Protein AF-0000000075908017 (afdb_homodimer)

Foldseek 3Di:
DWWAFKAADAAALVSTAIDGDDDQDDAAAQKWKFQFFKFFDDLVQRCQSNVNDPAHEPPTAGTGFWTKGFTCQHHHPQDQDHGGFIKIFGALDRHQRFHRLIRMGMHRSLGIHGDDPLDDRHQSRLCPPQLLQLCCQQCVPLVDALAFEEEEELLQESNNLSNLLCCCPVRNHAYEYEFADPLSQVSSVVLPHPYYDHPVDPCRLVVLCVVVVNQAGQEYEAAECQPCVQVNLQRHHQQHEYEDPHYDDHHDHDCVSCPVSVYYYHYDDSSVDDSVSSNVSVVVQNVCVVVPSDTFFDDDEAESRCSSVVNVCNPPPPTHNTIYMYGPVD/DWWAFKAADAAALVSTAIDGDDDQDDAAAQKWKFQFFKFFDDLVQRCQSNVNDPAHEPPTAGTGFWTKGFTCQHHHPQDQDHGGFIKIFGALDRHQRFHRLIRMGMHRSLGIHGDDPVDDRHQSRLCPPQLLQLCCQQCVPLVDALAFEEEEELLQESNNLSNLLCCCPVRNHAYEYEFQDPLSQVSSVVLPHPYYDHPVDPCRLVVLCVVVVNQAGQEYEAAECQPCVQSNLQRHHQQHEYEDDHYDDHHDHDCVSCPVSVYYYHYDDSSVDDSVSSNVSVVVQNVCVVVPSDTFFDDDEAESRCSSVVNVCNVPPPTHNTIYMYGPVD

Radius of gyration: 29.5 Å; Cα contacts (8 Å, |Δi|>4): 1754; chains: 2; bounding box: 48×91×62 Å

Nearest PDB structures (foldseek):
  1yb5-assembly1_A  TM=9.687E-01  e=5.544E-47  Homo sapiens
  3gaz-assembly1_B  TM=8.711E-01  e=2.229E-29  Novosphingobium aromaticivorans DSM 12444
  8j6e-assembly1_A  TM=8.611E-01  e=3.721E-28  Leishmania donovani
  8g7w-assembly2_B  TM=8.565E-01  e=2.889E-23  Micromonospora chalcea subsp. izumensis
  4w9n-assembly3_B  TM=8.322E-01  e=1.665E-22  Homo sapiens

pLDDT: mean 97.09, std 3.03, range [75.19, 98.94]

Sequence (660 aa):
MMRAIRVSKLGGPHVLQLSENVPIPEVEPRKVLIRVKAAGVNPVDTYIREGNFAYSFPLPYTPGKDGAGVVEEVGEGVSNVKRGERVFFSNRDTKNTHGTYAQYCLMNDTDVWRLPERLSFEKGAALGVPYFTAYRSIVLKAKAQASHRLLVHGASGSVGTAAIQIAKHLVGCHVAGTAGTSYGMELVKSLGADFTACHKQKDYLPKIMEWTEGQGLDVIIEMLANVNLDNDLTLLGKNGVVIVVGNRGPTKIDARHMMGKETSIIGESLFASTQEEWQATAEAVVKGIEDGWLDPVMDRTYALGDAKASHHDIINSKGAKGRLIINPDLMMRAIRVSKLGGPHVLQLSENVPIPEVEPRKVLIRVKAAGVNPVDTYIREGNFAYSFPLPYTPGKDGAGVVEEVGEGVSNVKRGERVFFSNRDTKNTHGTYAQYCLMNDTDVWRLPERLSFEKGAALGVPYFTAYRSIVLKAKAQASHRLLVHGASGSVGTAAIQIAKHLVGCHVAGTAGTSYGMELVKSLGADFTACHKQKDYLPKIMEWTEGQGLDVIIEMLANVNLDNDLTLLGKNGVVIVVGNRGPTKIDARHMMGKETSIIGESLFASTQEEWQATAEAVVKGIEDGWLDPVMDRTYALGDAKASHHDIINSKGAKGRLIINPDL

Organism: Rhipicephalus microplus (NCBI:txid6941)

Structure (mmCIF, N/CA/C/O backbone):
data_AF-0000000075908017-model_v1
#
loop_
_entity.id
_entity.type
_entity.pdbx_description
1 polymer 'Enoyl reductase (ER) domain-containing protein'
#
loop_
_atom_site.group_PDB
_atom_site.id
_atom_site.type_symbol
_atom_site.label_atom_id
_atom_site.label_alt_id
_atom_site.label_comp_id
_atom_site.label_asym_id
_atom_site.label_entity_id
_atom_site.label_seq_id
_atom_site.pdbx_PDB_ins_code
_atom_site.Cartn_x
_atom_site.Cartn_y
_atom_site.Cartn_z
_atom_site.occupancy
_atom_site.B_iso_or_equiv
_atom_site.auth_seq_id
_atom_site.auth_comp_id
_atom_site.auth_asym_id
_atom_site.auth_atom_id
_atom_site.pdbx_PDB_model_num
ATOM 1 N N . MET A 1 1 ? -12.305 -44.438 -19.219 1 95.5 1 MET A N 1
ATOM 2 C CA . MET A 1 1 ? -11.945 -44.25 -17.812 1 95.5 1 MET A CA 1
ATOM 3 C C . MET A 1 1 ? -10.469 -43.875 -17.672 1 95.5 1 MET A C 1
ATOM 5 O O . MET A 1 1 ? -9.688 -44.062 -18.609 1 95.5 1 MET A O 1
ATOM 9 N N . MET A 1 2 ? -10.281 -43.281 -16.516 1 97.81 2 MET A N 1
ATOM 10 C CA . MET A 1 2 ? -8.906 -42.844 -16.312 1 97.81 2 MET A CA 1
ATOM 11 C C . MET A 1 2 ? -8.508 -42.938 -14.852 1 97.81 2 MET A C 1
ATOM 13 O O . MET A 1 2 ? -9.359 -43.188 -13.992 1 97.81 2 MET A O 1
ATOM 17 N N . ARG A 1 3 ? -7.156 -42.844 -14.664 1 98.31 3 ARG A N 1
ATOM 18 C CA . ARG A 1 3 ? -6.629 -42.625 -13.32 1 98.31 3 ARG A CA 1
ATOM 19 C C . ARG A 1 3 ? -6.664 -41.156 -12.938 1 98.31 3 ARG A C 1
ATOM 21 O O . ARG A 1 3 ? -6.379 -40.281 -13.766 1 98.31 3 ARG A O 1
ATOM 28 N N . ALA A 1 4 ? -7.105 -40.906 -11.727 1 98.75 4 ALA A N 1
ATOM 29 C CA . ALA A 1 4 ? -7.133 -39.531 -11.227 1 98.75 4 ALA A CA 1
ATOM 30 C C . ALA A 1 4 ? -7.105 -39.5 -9.703 1 98.75 4 ALA A C 1
ATOM 32 O O . ALA A 1 4 ? -7.473 -40.5 -9.055 1 98.75 4 ALA A O 1
ATOM 33 N N . ILE A 1 5 ? -6.574 -38.469 -9.18 1 98.81 5 ILE A N 1
ATOM 34 C CA . ILE A 1 5 ? -6.734 -38.219 -7.754 1 98.81 5 ILE A CA 1
ATOM 35 C C . ILE A 1 5 ? -8.117 -37.625 -7.492 1 98.81 5 ILE A C 1
ATOM 37 O O . ILE A 1 5 ? -8.547 -36.719 -8.203 1 98.81 5 ILE A O 1
ATOM 41 N N . ARG A 1 6 ? -8.789 -38.156 -6.531 1 98.56 6 ARG A N 1
ATOM 42 C CA . ARG A 1 6 ? -10.117 -37.656 -6.156 1 98.56 6 ARG A CA 1
ATOM 43 C C . ARG A 1 6 ? -10.133 -37.188 -4.707 1 98.56 6 ARG A C 1
ATOM 45 O O . ARG A 1 6 ? -9.539 -37.812 -3.834 1 98.56 6 ARG A O 1
ATOM 52 N N . VAL A 1 7 ? -10.703 -36.031 -4.488 1 98.38 7 VAL A N 1
ATOM 53 C CA . VAL A 1 7 ? -10.969 -35.5 -3.158 1 98.38 7 VAL A CA 1
ATOM 54 C C . VAL A 1 7 ? -12.469 -35.531 -2.883 1 98.38 7 VAL A C 1
ATOM 56 O O . VAL A 1 7 ? -13.242 -34.844 -3.543 1 98.38 7 VAL A O 1
ATOM 59 N N . SER A 1 8 ? -12.93 -36.25 -1.898 1 97.88 8 SER A N 1
ATOM 60 C CA . SER A 1 8 ? -14.352 -36.406 -1.603 1 97.88 8 SER A CA 1
ATOM 61 C C . SER A 1 8 ? -14.719 -35.719 -0.293 1 97.88 8 SER A C 1
ATOM 63 O O . SER A 1 8 ? -15.898 -35.594 0.038 1 97.88 8 SER A O 1
ATOM 65 N N . LYS A 1 9 ? -13.805 -35.344 0.397 1 97.5 9 LYS A N 1
ATOM 66 C CA . LYS A 1 9 ? -13.945 -34.562 1.614 1 97.5 9 LYS A CA 1
ATOM 67 C C . LYS A 1 9 ? -12.719 -33.656 1.835 1 97.5 9 LYS A C 1
ATOM 69 O O . LYS A 1 9 ? -11.602 -34.031 1.472 1 97.5 9 LYS A O 1
ATOM 74 N N . LEU A 1 10 ? -12.984 -32.562 2.381 1 97.38 10 LEU A N 1
ATOM 75 C CA . LEU A 1 10 ? -11.875 -31.641 2.65 1 97.38 10 LEU A CA 1
ATOM 76 C C . LEU A 1 10 ? -11.023 -32.156 3.814 1 97.38 10 LEU A C 1
ATOM 78 O O . LEU A 1 10 ? -11.531 -32.844 4.699 1 97.38 10 LEU A O 1
ATOM 82 N N . GLY A 1 11 ? -9.734 -31.781 3.83 1 96.94 11 GLY A N 1
ATOM 83 C CA . GLY A 1 11 ? -8.844 -32.219 4.898 1 96.94 11 GLY A CA 1
ATOM 84 C C . GLY A 1 11 ? -7.383 -32.219 4.488 1 96.94 11 GLY A C 1
ATOM 85 O O . GLY A 1 11 ? -7.008 -31.578 3.506 1 96.94 11 GLY A O 1
ATOM 86 N N . GLY A 1 12 ? -6.559 -32.844 5.324 1 96.69 12 GLY A N 1
ATOM 87 C CA . GLY A 1 12 ? -5.133 -32.938 5.059 1 96.69 12 GLY A CA 1
ATOM 88 C C . GLY A 1 12 ? -4.805 -33.812 3.85 1 96.69 12 GLY A C 1
ATOM 89 O O . GLY A 1 12 ? -5.703 -34.188 3.104 1 96.69 12 GLY A O 1
ATOM 90 N N . PRO A 1 13 ? -3.527 -34.094 3.613 1 97.12 13 PRO A N 1
ATOM 91 C CA . PRO A 1 13 ? -3.098 -34.812 2.416 1 97.12 13 PRO A CA 1
ATOM 92 C C . PRO A 1 13 ? -3.768 -36.188 2.285 1 97.12 13 PRO A C 1
ATOM 94 O O . PRO A 1 13 ? -3.938 -36.688 1.172 1 97.12 13 PRO A O 1
ATOM 97 N N . HIS A 1 14 ? -4.207 -36.75 3.344 1 96.56 14 HIS A N 1
ATOM 98 C CA . HIS A 1 14 ? -4.77 -38.094 3.359 1 96.56 14 HIS A CA 1
ATOM 99 C C . HIS A 1 14 ? -6.062 -38.156 2.553 1 96.56 14 HIS A C 1
ATOM 101 O O . HIS A 1 14 ? -6.516 -39.25 2.189 1 96.56 14 HIS A O 1
ATOM 107 N N . VAL A 1 15 ? -6.672 -37.062 2.242 1 98 15 VAL A N 1
ATOM 108 C CA . VAL A 1 15 ? -7.953 -37.062 1.541 1 98 15 VAL A CA 1
ATOM 109 C C . VAL A 1 15 ? -7.723 -37.25 0.042 1 98 15 VAL A C 1
ATOM 111 O O . VAL A 1 15 ? -8.664 -37.469 -0.714 1 98 15 VAL A O 1
ATOM 114 N N . LEU A 1 16 ? -6.488 -37.062 -0.411 1 98.62 16 LEU A N 1
ATOM 115 C CA . LEU A 1 16 ? -6.137 -37.312 -1.803 1 98.62 16 LEU A CA 1
ATOM 116 C C . LEU A 1 16 ? -6.141 -38.812 -2.092 1 98.62 16 LEU A C 1
ATOM 118 O O . LEU A 1 16 ? -5.25 -39.562 -1.643 1 98.62 16 LEU A O 1
ATOM 122 N N . GLN A 1 17 ? -7.098 -39.25 -2.912 1 98.31 17 GLN A N 1
ATOM 123 C CA . GLN A 1 17 ? -7.238 -40.656 -3.174 1 98.31 17 GLN A CA 1
ATOM 124 C C . GLN A 1 17 ? -7.074 -40.969 -4.66 1 98.31 17 GLN A C 1
ATOM 126 O O . GLN A 1 17 ? -7.742 -40.375 -5.5 1 98.31 17 GLN A O 1
ATOM 131 N N . LEU A 1 18 ? -6.223 -41.906 -4.965 1 98.44 18 LEU A N 1
ATOM 132 C CA . LEU A 1 18 ? -6.098 -42.375 -6.344 1 98.44 18 LEU A CA 1
ATOM 133 C C . LEU A 1 18 ? -7.285 -43.25 -6.73 1 98.44 18 LEU A C 1
ATOM 135 O O . LEU A 1 18 ? -7.602 -44.219 -6.031 1 98.44 18 LEU A O 1
ATOM 139 N N . SER A 1 19 ? -7.93 -42.844 -7.738 1 98.12 19 SER A N 1
ATOM 140 C CA . SER A 1 19 ? -8.984 -43.656 -8.344 1 98.12 19 SER A CA 1
ATOM 141 C C . SER A 1 19 ? -8.57 -44.156 -9.719 1 98.12 19 SER A C 1
ATOM 143 O O . SER A 1 19 ? -8.016 -43.406 -10.523 1 98.12 19 SER A O 1
ATOM 145 N N . GLU A 1 20 ? -8.914 -45.375 -10.016 1 96.75 20 GLU A N 1
ATOM 146 C CA . GLU A 1 20 ? -8.5 -46 -11.273 1 96.75 20 GLU A CA 1
ATOM 147 C C . GLU A 1 20 ? -9.609 -45.906 -12.32 1 96.75 20 GLU A C 1
ATOM 149 O O . GLU A 1 20 ? -9.367 -46.125 -13.508 1 96.75 20 GLU A O 1
ATOM 154 N N . ASN A 1 21 ? -10.703 -45.594 -11.891 1 96.81 21 ASN A N 1
ATOM 155 C CA . ASN A 1 21 ? -11.852 -45.688 -12.781 1 96.81 21 ASN A CA 1
ATOM 156 C C . ASN A 1 21 ? -12.672 -44.406 -12.781 1 96.81 21 ASN A C 1
ATOM 158 O O . ASN A 1 21 ? -13.891 -44.438 -12.609 1 96.81 21 ASN A O 1
ATOM 162 N N . VAL A 1 22 ? -12.016 -43.312 -12.984 1 97.88 22 VAL A N 1
ATOM 163 C CA . VAL A 1 22 ? -12.711 -42.062 -13.102 1 97.88 22 VAL A CA 1
ATOM 164 C C . VAL A 1 22 ? -13.125 -41.812 -14.555 1 97.88 22 VAL A C 1
ATOM 166 O O . VAL A 1 22 ? -12.32 -42 -15.469 1 97.88 22 VAL A O 1
ATOM 169 N N . PRO A 1 23 ? -14.359 -41.469 -14.797 1 97.88 23 PRO A N 1
ATOM 170 C CA . PRO A 1 23 ? -14.758 -41.156 -16.172 1 97.88 23 PRO A CA 1
ATOM 171 C C . PRO A 1 23 ? -13.953 -40 -16.781 1 97.88 23 PRO A C 1
ATOM 173 O O . PRO A 1 23 ? -13.688 -39 -16.109 1 97.88 23 PRO A O 1
ATOM 176 N N . ILE A 1 24 ? -13.516 -40.219 -18.031 1 98.38 24 ILE A N 1
ATOM 177 C CA . ILE A 1 24 ? -12.922 -39.094 -18.766 1 98.38 24 ILE A CA 1
ATOM 178 C C . ILE A 1 24 ? -13.992 -38.062 -19.078 1 98.38 24 ILE A C 1
ATOM 180 O O . ILE A 1 24 ? -15.07 -38.375 -19.562 1 98.38 24 ILE A O 1
ATOM 184 N N . PRO A 1 25 ? -13.711 -36.781 -18.781 1 97.5 25 PRO A N 1
ATOM 185 C CA . PRO A 1 25 ? -14.719 -35.781 -19.062 1 97.5 25 PRO A CA 1
ATOM 186 C C . PRO A 1 25 ? -15.047 -35.656 -20.547 1 97.5 25 PRO A C 1
ATOM 188 O O . PRO A 1 25 ? -14.148 -35.781 -21.391 1 97.5 25 PRO A O 1
ATOM 191 N N . GLU A 1 26 ? -16.266 -35.469 -20.781 1 97.12 26 GLU A N 1
ATOM 192 C CA . GLU A 1 26 ? -16.672 -35.156 -22.156 1 97.12 26 GLU A CA 1
ATOM 193 C C . GLU A 1 26 ? -16.312 -33.719 -22.531 1 97.12 26 GLU A C 1
ATOM 195 O O . GLU A 1 26 ? -16.453 -32.812 -21.703 1 97.12 26 GLU A O 1
ATOM 200 N N . VAL A 1 27 ? -15.945 -33.625 -23.781 1 97.19 27 VAL A N 1
ATOM 201 C CA . VAL A 1 27 ? -15.57 -32.281 -24.234 1 97.19 27 VAL A CA 1
ATOM 202 C C . VAL A 1 27 ? -16.828 -31.406 -24.344 1 97.19 27 VAL A C 1
ATOM 204 O O . VAL A 1 27 ? -17.859 -31.859 -24.828 1 97.19 27 VAL A O 1
ATOM 207 N N . GLU A 1 28 ? -16.781 -30.25 -23.766 1 97.44 28 GLU A N 1
ATOM 208 C CA . GLU A 1 28 ? -17.859 -29.25 -23.781 1 97.44 28 GLU A CA 1
ATOM 209 C C . GLU A 1 28 ? -17.5 -28.078 -24.688 1 97.44 28 GLU A C 1
ATOM 211 O O . GLU A 1 28 ? -16.328 -27.891 -25.031 1 97.44 28 GLU A O 1
ATOM 216 N N . PRO A 1 29 ? -18.562 -27.281 -25.109 1 98.31 29 PRO A N 1
ATOM 217 C CA . PRO A 1 29 ? -18.234 -26.062 -25.844 1 98.31 29 PRO A CA 1
ATOM 218 C C . PRO A 1 29 ? -17.266 -25.156 -25.078 1 98.31 29 PRO A C 1
ATOM 220 O O . PRO A 1 29 ? -17.391 -25.016 -23.859 1 98.31 29 PRO A O 1
ATOM 223 N N . ARG A 1 30 ? -16.344 -24.625 -25.859 1 98.38 30 ARG A N 1
ATOM 224 C CA . ARG A 1 30 ? -15.375 -23.656 -25.344 1 98.38 30 ARG A CA 1
ATOM 225 C C . ARG A 1 30 ? -14.43 -24.297 -24.344 1 98.38 30 ARG A C 1
ATOM 227 O O . ARG A 1 30 ? -13.781 -23.594 -23.562 1 98.38 30 ARG A O 1
ATOM 234 N N . LYS A 1 31 ? -14.312 -25.594 -24.375 1 98.62 31 LYS A N 1
ATOM 235 C CA . LYS A 1 31 ? -13.383 -26.312 -23.5 1 98.62 31 LYS A CA 1
ATOM 236 C C . LYS A 1 31 ? -12.445 -27.203 -24.312 1 98.62 31 LYS A C 1
ATOM 238 O O . LYS A 1 31 ? -12.711 -27.484 -25.484 1 98.62 31 LYS A O 1
ATOM 243 N N . VAL A 1 32 ? -11.398 -27.562 -23.734 1 98.88 32 VAL A N 1
ATOM 244 C CA . VAL A 1 32 ? -10.359 -28.391 -24.328 1 98.88 32 VAL A CA 1
ATOM 245 C C . VAL A 1 32 ? -10.086 -29.594 -23.438 1 98.88 32 VAL A C 1
ATOM 247 O O . VAL A 1 32 ? -9.797 -29.453 -22.25 1 98.88 32 VAL A O 1
ATOM 250 N N . LEU A 1 33 ? -10.281 -30.719 -23.953 1 98.88 33 LEU A N 1
ATOM 251 C CA . LEU A 1 33 ? -9.844 -31.938 -23.281 1 98.88 33 LEU A CA 1
ATOM 252 C C . LEU A 1 33 ? -8.359 -32.219 -23.547 1 98.88 33 LEU A C 1
ATOM 254 O O . LEU A 1 33 ? -7.934 -32.25 -24.703 1 98.88 33 LEU A O 1
ATOM 258 N N . ILE A 1 34 ? -7.613 -32.406 -22.531 1 98.94 34 ILE A N 1
ATOM 259 C CA . ILE A 1 34 ? -6.164 -32.5 -22.672 1 98.94 34 ILE A CA 1
ATOM 260 C C . ILE A 1 34 ? -5.68 -33.812 -22.047 1 98.94 34 ILE A C 1
ATOM 262 O O . ILE A 1 34 ? -6.117 -34.188 -20.953 1 98.94 34 ILE A O 1
ATOM 266 N N . ARG A 1 35 ? -4.875 -34.5 -22.719 1 98.88 35 ARG A N 1
ATOM 267 C CA . ARG A 1 35 ? -4.094 -35.594 -22.125 1 98.88 35 ARG A CA 1
ATOM 268 C C . ARG A 1 35 ? -2.902 -35.062 -21.344 1 98.88 35 ARG A C 1
ATOM 270 O O . ARG A 1 35 ? -1.931 -34.594 -21.938 1 98.88 35 ARG A O 1
ATOM 277 N N . VAL A 1 36 ? -3.004 -35.188 -20.078 1 98.88 36 VAL A N 1
ATOM 278 C CA . VAL A 1 36 ? -2.031 -34.531 -19.203 1 98.88 36 VAL A CA 1
ATOM 279 C C . VAL A 1 36 ? -0.731 -35.312 -19.188 1 98.88 36 VAL A C 1
ATOM 281 O O . VAL A 1 36 ? -0.747 -36.531 -18.984 1 98.88 36 VAL A O 1
ATOM 284 N N . LYS A 1 37 ? 0.355 -34.625 -19.406 1 98.88 37 LYS A N 1
ATOM 285 C CA . LYS A 1 37 ? 1.668 -35.25 -19.359 1 98.88 37 LYS A CA 1
ATOM 286 C C . LYS A 1 37 ? 2.416 -34.875 -18.094 1 98.88 37 LYS A C 1
ATOM 288 O O . LYS A 1 37 ? 3.266 -35.625 -17.609 1 98.88 37 LYS A O 1
ATOM 293 N N . ALA A 1 38 ? 2.146 -33.75 -17.547 1 98.88 38 ALA A N 1
ATOM 294 C CA . ALA A 1 38 ? 2.74 -33.25 -16.312 1 98.88 38 ALA A CA 1
ATOM 295 C C . ALA A 1 38 ? 1.803 -32.281 -15.602 1 98.88 38 ALA A C 1
ATOM 297 O O . ALA A 1 38 ? 1.134 -31.469 -16.25 1 98.88 38 ALA A O 1
ATOM 298 N N . ALA A 1 39 ? 1.728 -32.344 -14.32 1 98.88 39 ALA A N 1
ATOM 299 C CA . ALA A 1 39 ? 0.946 -31.438 -13.484 1 98.88 39 ALA A CA 1
ATOM 300 C C . ALA A 1 39 ? 1.824 -30.75 -12.438 1 98.88 39 ALA A C 1
ATOM 302 O O . ALA A 1 39 ? 2.648 -31.406 -11.797 1 98.88 39 ALA A O 1
ATOM 303 N N . GLY A 1 40 ? 1.7 -29.469 -12.328 1 98.69 40 GLY A N 1
ATOM 304 C CA . GLY A 1 40 ? 2.434 -28.75 -11.305 1 98.69 40 GLY A CA 1
ATOM 305 C C . GLY A 1 40 ? 1.747 -28.766 -9.953 1 98.69 40 GLY A C 1
ATOM 306 O O . GLY A 1 40 ? 0.518 -28.734 -9.875 1 98.69 40 GLY A O 1
ATOM 307 N N . VAL A 1 41 ? 2.535 -28.812 -8.898 1 98.31 41 VAL A N 1
ATOM 308 C CA . VAL A 1 41 ? 2.016 -28.781 -7.531 1 98.31 41 VAL A CA 1
ATOM 309 C C . VAL A 1 41 ? 2.193 -27.391 -6.938 1 98.31 41 VAL A C 1
ATOM 311 O O . VAL A 1 41 ? 3.293 -26.828 -6.965 1 98.31 41 VAL A O 1
ATOM 314 N N . ASN A 1 42 ? 1.135 -26.828 -6.43 1 96.94 42 ASN A N 1
ATOM 315 C CA . ASN A 1 42 ? 1.171 -25.5 -5.84 1 96.94 42 ASN A CA 1
ATOM 316 C C . ASN A 1 42 ? 0.686 -25.516 -4.391 1 96.94 42 ASN A C 1
ATOM 318 O O . ASN A 1 42 ? -0.198 -26.297 -4.039 1 96.94 42 ASN A O 1
ATOM 322 N N . PRO A 1 43 ? 1.175 -24.562 -3.596 1 95.06 43 PRO A N 1
ATOM 323 C CA . PRO A 1 43 ? 0.596 -24.406 -2.26 1 95.06 43 PRO A CA 1
ATOM 324 C C . PRO A 1 43 ? -0.914 -24.188 -2.293 1 95.06 43 PRO A C 1
ATOM 326 O O . PRO A 1 43 ? -1.643 -24.719 -1.459 1 95.06 43 PRO A O 1
ATOM 329 N N . VAL A 1 44 ? -1.376 -23.438 -3.248 1 95.5 44 VAL A N 1
ATOM 330 C CA . VAL A 1 44 ? -2.791 -23.094 -3.33 1 95.5 44 VAL A CA 1
ATOM 331 C C . VAL A 1 44 ? -3.625 -24.359 -3.49 1 95.5 44 VAL A C 1
ATOM 333 O O . VAL A 1 44 ? -4.754 -24.438 -2.996 1 95.5 44 VAL A O 1
ATOM 336 N N . ASP A 1 45 ? -3.098 -25.391 -4.133 1 97.19 45 ASP A N 1
ATOM 337 C CA . ASP A 1 45 ? -3.799 -26.672 -4.242 1 97.19 45 ASP A CA 1
ATOM 338 C C . ASP A 1 45 ? -4.051 -27.281 -2.865 1 97.19 45 ASP A C 1
ATOM 340 O O . ASP A 1 45 ? -5.086 -27.922 -2.641 1 97.19 45 ASP A O 1
ATOM 344 N N . THR A 1 46 ? -3.123 -27.062 -1.951 1 96.88 46 THR A N 1
ATOM 345 C CA . THR A 1 46 ? -3.25 -27.594 -0.601 1 96.88 46 THR A CA 1
ATOM 346 C C . THR A 1 46 ? -4.277 -26.812 0.201 1 96.88 46 THR A C 1
ATOM 348 O O . THR A 1 46 ? -5.055 -27.391 0.964 1 96.88 46 THR A O 1
ATOM 351 N N . TYR A 1 47 ? -4.234 -25.469 0.002 1 94.94 47 TYR A N 1
ATOM 352 C CA . TYR A 1 47 ? -5.176 -24.641 0.733 1 94.94 47 TYR A CA 1
ATOM 353 C C . TYR A 1 47 ? -6.613 -24.969 0.347 1 94.94 47 TYR A C 1
ATOM 355 O O . TYR A 1 47 ? -7.492 -25.031 1.209 1 94.94 47 TYR A O 1
ATOM 363 N N . ILE A 1 48 ? -6.824 -25.141 -0.909 1 95.62 48 ILE A N 1
ATOM 364 C CA . ILE A 1 48 ? -8.148 -25.453 -1.42 1 95.62 48 ILE A CA 1
ATOM 365 C C . ILE A 1 48 ? -8.594 -26.812 -0.883 1 95.62 48 ILE A C 1
ATOM 367 O O . ILE A 1 48 ? -9.719 -26.969 -0.397 1 95.62 48 ILE A O 1
ATOM 371 N N . ARG A 1 49 ? -7.75 -27.703 -0.913 1 97.06 49 ARG A N 1
ATOM 372 C CA . ARG A 1 49 ? -8.039 -29.047 -0.442 1 97.06 49 ARG A CA 1
ATOM 373 C C . ARG A 1 49 ? -8.398 -29.047 1.039 1 97.06 49 ARG A C 1
ATOM 375 O O . ARG A 1 49 ? -9.281 -29.797 1.467 1 97.06 49 ARG A O 1
ATOM 382 N N . GLU A 1 50 ? -7.777 -28.203 1.795 1 96.44 50 GLU A N 1
ATOM 383 C CA . GLU A 1 50 ? -7.984 -28.125 3.238 1 96.44 50 GLU A CA 1
ATOM 384 C C . GLU A 1 50 ? -9.242 -27.328 3.572 1 96.44 50 GLU A C 1
ATOM 386 O O . GLU A 1 50 ? -9.734 -27.375 4.699 1 96.44 50 GLU A O 1
ATOM 391 N N . GLY A 1 51 ? -9.719 -26.578 2.656 1 93.69 51 GLY A N 1
ATOM 392 C CA . GLY A 1 51 ? -10.859 -25.703 2.904 1 93.69 51 GLY A CA 1
ATOM 393 C C . GLY A 1 51 ? -10.469 -24.359 3.484 1 93.69 51 GLY A C 1
ATOM 394 O O . GLY A 1 51 ? -11.305 -23.672 4.082 1 93.69 51 GLY A O 1
ATOM 395 N N . ASN A 1 52 ? -9.227 -24 3.379 1 88.12 52 ASN A N 1
ATOM 396 C CA . ASN A 1 52 ? -8.703 -22.766 3.926 1 88.12 52 ASN A CA 1
ATOM 397 C C . ASN A 1 52 ? -8.367 -21.766 2.822 1 88.12 52 ASN A C 1
ATOM 399 O O . ASN A 1 52 ? -7.297 -21.156 2.83 1 88.12 52 ASN A O 1
ATOM 403 N N . PHE A 1 53 ? -9.195 -21.703 1.854 1 89.5 53 PHE A N 1
ATOM 404 C CA . PHE A 1 53 ? -9.039 -20.781 0.736 1 89.5 53 PHE A CA 1
ATOM 405 C C . PHE A 1 53 ? -10.344 -20.047 0.448 1 89.5 53 PHE A C 1
ATOM 407 O O . PHE A 1 53 ? -11.383 -20.375 1.025 1 89.5 53 PHE A O 1
ATOM 414 N N . ALA A 1 54 ? -10.305 -19.047 -0.362 1 84.06 54 ALA A N 1
ATOM 415 C CA . ALA A 1 54 ? -11.438 -18.156 -0.616 1 84.06 54 ALA A CA 1
ATOM 416 C C . ALA A 1 54 ? -12.586 -18.906 -1.28 1 84.06 54 ALA A C 1
ATOM 418 O O . ALA A 1 54 ? -13.734 -18.469 -1.245 1 84.06 54 ALA A O 1
ATOM 419 N N . TYR A 1 55 ? -12.25 -20.016 -1.945 1 85.31 55 TYR A N 1
ATOM 420 C CA . TYR A 1 55 ? -13.289 -20.844 -2.551 1 85.31 55 TYR A CA 1
ATOM 421 C C . TYR A 1 55 ? -12.953 -22.328 -2.4 1 85.31 55 TYR A C 1
ATOM 423 O O . TYR A 1 55 ? -11.828 -22.688 -2.035 1 85.31 55 TYR A O 1
ATOM 431 N N . SER A 1 56 ? -13.969 -23.125 -2.596 1 90.38 56 SER A N 1
ATOM 432 C CA . SER A 1 56 ? -13.82 -24.578 -2.668 1 90.38 56 SER A CA 1
ATOM 433 C C . SER A 1 56 ? -14.562 -25.141 -3.873 1 90.38 56 SER A C 1
ATOM 435 O O . SER A 1 56 ? -15.508 -24.531 -4.379 1 90.38 56 SER A O 1
ATOM 437 N N . PHE A 1 57 ? -14.117 -26.281 -4.242 1 93.5 57 PHE A N 1
ATOM 438 C CA . PHE A 1 57 ? -14.797 -26.984 -5.332 1 93.5 57 PHE A CA 1
ATOM 439 C C . PHE A 1 57 ? -15.898 -27.875 -4.801 1 93.5 57 PHE A C 1
ATOM 441 O O . PHE A 1 57 ? -15.805 -28.391 -3.684 1 93.5 57 PHE A O 1
ATOM 448 N N . PRO A 1 58 ? -16.953 -28.031 -5.637 1 93.56 58 PRO A N 1
ATOM 449 C CA . PRO A 1 58 ? -17.891 -29.094 -5.293 1 93.56 58 PRO A CA 1
ATOM 450 C C . PRO A 1 58 ? -17.234 -30.469 -5.219 1 93.56 58 PRO A C 1
ATOM 452 O O . PRO A 1 58 ? -16.406 -30.812 -6.066 1 93.56 58 PRO A O 1
ATOM 455 N N . LEU A 1 59 ? -17.609 -31.266 -4.27 1 95.06 59 LEU A N 1
ATOM 456 C CA . LEU A 1 59 ? -17.062 -32.594 -4.047 1 95.06 59 LEU A CA 1
ATOM 457 C C . LEU A 1 59 ? -17.906 -33.656 -4.746 1 95.06 59 LEU A C 1
ATOM 459 O O . LEU A 1 59 ? -19.125 -33.531 -4.832 1 95.06 59 LEU A O 1
ATOM 463 N N . PRO A 1 60 ? -17.266 -34.688 -5.266 1 96.81 60 PRO A N 1
ATOM 464 C CA . PRO A 1 60 ? -15.812 -34.906 -5.352 1 96.81 60 PRO A CA 1
ATOM 465 C C . PRO A 1 60 ? -15.18 -34.125 -6.512 1 96.81 60 PRO A C 1
ATOM 467 O O . PRO A 1 60 ? -15.867 -33.812 -7.488 1 96.81 60 PRO A O 1
ATOM 470 N N . TYR A 1 61 ? -14.008 -33.781 -6.426 1 97.75 61 TYR A N 1
ATOM 471 C CA . TYR A 1 61 ? -13.312 -33.094 -7.52 1 97.75 61 TYR A CA 1
ATOM 472 C C . TYR A 1 61 ? -11.891 -33.625 -7.676 1 97.75 61 TYR A C 1
ATOM 474 O O . TYR A 1 61 ? -11.406 -34.375 -6.828 1 97.75 61 TYR A O 1
ATOM 482 N N . THR A 1 62 ? -11.258 -33.406 -8.82 1 98.5 62 THR A N 1
ATOM 483 C CA . THR A 1 62 ? -9.844 -33.656 -9.094 1 98.5 62 THR A CA 1
ATOM 484 C C . THR A 1 62 ? -9.008 -32.406 -8.875 1 98.5 62 THR A C 1
ATOM 486 O O . THR A 1 62 ? -9.234 -31.375 -9.523 1 98.5 62 THR A O 1
ATOM 489 N N . PRO A 1 63 ? -7.996 -32.438 -7.945 1 98.25 63 PRO A N 1
ATOM 490 C CA . PRO A 1 63 ? -7.188 -31.25 -7.66 1 98.25 63 PRO A CA 1
ATOM 491 C C . PRO A 1 63 ? -6.176 -30.953 -8.766 1 98.25 63 PRO A C 1
ATOM 493 O O . PRO A 1 63 ? -6.031 -31.734 -9.703 1 98.25 63 PRO A O 1
ATOM 496 N N . GLY A 1 64 ? -5.52 -29.812 -8.602 1 98.31 64 GLY A N 1
ATOM 497 C CA . GLY A 1 64 ? -4.449 -29.391 -9.484 1 98.31 64 GLY A CA 1
ATOM 498 C C . GLY A 1 64 ? -4.832 -28.219 -10.367 1 98.31 64 GLY A C 1
ATOM 499 O O . GLY A 1 64 ? -5.867 -28.25 -11.031 1 98.31 64 GLY A O 1
ATOM 500 N N . LYS A 1 65 ? -3.945 -27.219 -10.484 1 98.31 65 LYS A N 1
ATOM 501 C CA . LYS A 1 65 ? -4.27 -26.016 -11.227 1 98.31 65 LYS A CA 1
ATOM 502 C C . LYS A 1 65 ? -3.385 -25.875 -12.461 1 98.31 65 LYS A C 1
ATOM 504 O O . LYS A 1 65 ? -3.768 -25.219 -13.438 1 98.31 65 LYS A O 1
ATOM 509 N N . ASP A 1 66 ? -2.227 -26.469 -12.43 1 98.75 66 ASP A N 1
ATOM 510 C CA . ASP A 1 66 ? -1.259 -26.297 -13.508 1 98.75 66 ASP A CA 1
ATOM 511 C C . ASP A 1 66 ? -1.001 -27.609 -14.227 1 98.75 66 ASP A C 1
ATOM 513 O O . ASP A 1 66 ? -0.939 -28.672 -13.602 1 98.75 66 ASP A O 1
ATOM 517 N N . GLY A 1 67 ? -0.762 -27.438 -15.562 1 98.81 67 GLY A N 1
ATOM 518 C CA . GLY A 1 67 ? -0.37 -28.641 -16.281 1 98.81 67 GLY A CA 1
ATOM 519 C C . GLY A 1 67 ? 0.126 -28.359 -17.688 1 98.81 67 GLY A C 1
ATOM 520 O O . GLY A 1 67 ? 0.152 -27.219 -18.125 1 98.81 67 GLY A O 1
ATOM 521 N N . ALA A 1 68 ? 0.623 -29.391 -18.297 1 98.94 68 ALA A N 1
ATOM 522 C CA . ALA A 1 68 ? 0.991 -29.438 -19.703 1 98.94 68 ALA A CA 1
ATOM 523 C C . ALA A 1 68 ? 0.716 -30.812 -20.297 1 98.94 68 ALA A C 1
ATOM 525 O O . ALA A 1 68 ? 0.734 -31.828 -19.594 1 98.94 68 ALA A O 1
ATOM 526 N N . GLY A 1 69 ? 0.44 -30.781 -21.547 1 98.88 69 GLY A N 1
ATOM 527 C CA . GLY A 1 69 ? 0.117 -32.031 -22.234 1 98.88 69 GLY A CA 1
ATOM 528 C C . GLY A 1 69 ? -0.224 -31.844 -23.703 1 98.88 69 GLY A C 1
ATOM 529 O O . GLY A 1 69 ? 0.324 -30.953 -24.359 1 98.88 69 GLY A O 1
ATOM 530 N N . VAL A 1 70 ? -1.044 -32.812 -24.125 1 98.88 70 VAL A N 1
ATOM 531 C CA . VAL A 1 70 ? -1.424 -32.844 -25.531 1 98.88 70 VAL A CA 1
ATOM 532 C C . VAL A 1 70 ? -2.941 -32.719 -25.656 1 98.88 70 VAL A C 1
ATOM 534 O O . VAL A 1 70 ? -3.688 -33.375 -24.953 1 98.88 70 VAL A O 1
ATOM 537 N N . VAL A 1 71 ? -3.352 -31.812 -26.578 1 98.94 71 VAL A N 1
ATOM 538 C CA . VAL A 1 71 ? -4.781 -31.656 -26.812 1 98.94 71 VAL A CA 1
ATOM 539 C C . VAL A 1 71 ? -5.371 -32.969 -27.344 1 98.94 71 VAL A C 1
ATOM 541 O O . VAL A 1 71 ? -4.934 -33.469 -28.375 1 98.94 71 VAL A O 1
ATOM 544 N N . GLU A 1 72 ? -6.332 -33.438 -26.641 1 98.81 72 GLU A N 1
ATOM 545 C CA . GLU A 1 72 ? -7.02 -34.688 -27.047 1 98.81 72 GLU A CA 1
ATOM 546 C C . GLU A 1 72 ? -8.219 -34.375 -27.922 1 98.81 72 GLU A C 1
ATOM 548 O O . GLU A 1 72 ? -8.453 -35.031 -28.922 1 98.81 72 GLU A O 1
ATOM 553 N N . GLU A 1 73 ? -9 -33.406 -27.531 1 98.75 73 GLU A N 1
ATOM 554 C CA . GLU A 1 73 ? -10.211 -33 -28.234 1 98.75 73 GLU A CA 1
ATOM 555 C C . GLU A 1 73 ? -10.555 -31.547 -27.906 1 98.75 73 GLU A C 1
ATOM 557 O O . GLU A 1 73 ? -10.242 -31.047 -26.812 1 98.75 73 GLU A O 1
ATOM 562 N N . VAL A 1 74 ? -11.172 -30.875 -28.906 1 98.75 74 VAL A N 1
ATOM 563 C CA . VAL A 1 74 ? -11.594 -29.5 -28.672 1 98.75 74 VAL A CA 1
ATOM 564 C C . VAL A 1 74 ? -13.109 -29.391 -28.828 1 98.75 74 VAL A C 1
ATOM 566 O O . VAL A 1 74 ? -13.695 -30.031 -29.703 1 98.75 74 VAL A O 1
ATOM 569 N N . GLY A 1 75 ? -13.68 -28.625 -27.938 1 98.62 75 GLY A N 1
ATOM 570 C CA . GLY A 1 75 ? -15.117 -28.391 -28.031 1 98.62 75 GLY A CA 1
ATOM 571 C C . GLY A 1 75 ? -15.477 -27.344 -29.078 1 98.62 75 GLY A C 1
ATOM 572 O O . GLY A 1 75 ? -14.594 -26.688 -29.625 1 98.62 75 GLY A O 1
ATOM 573 N N . GLU A 1 76 ? -16.781 -27.234 -29.281 1 98.25 76 GLU A N 1
ATOM 574 C CA . GLU A 1 76 ? -17.297 -26.234 -30.203 1 98.25 76 GLU A CA 1
ATOM 575 C C . GLU A 1 76 ? -16.844 -24.828 -29.781 1 98.25 76 GLU A C 1
ATOM 577 O O . GLU A 1 76 ? -16.875 -24.484 -28.609 1 98.25 76 GLU A O 1
ATOM 582 N N . GLY A 1 77 ? -16.391 -24.031 -30.719 1 98.31 77 GLY A N 1
ATOM 583 C CA . GLY A 1 77 ? -16.031 -22.656 -30.453 1 98.31 77 GLY A CA 1
ATOM 584 C C . GLY A 1 77 ? -14.578 -22.469 -30.094 1 98.31 77 GLY A C 1
ATOM 585 O O . GLY A 1 77 ? -14.109 -21.328 -29.953 1 98.31 77 GLY A O 1
ATOM 586 N N . VAL A 1 78 ? -13.898 -23.547 -29.906 1 98.5 78 VAL A N 1
ATOM 587 C CA . VAL A 1 78 ? -12.477 -23.453 -29.609 1 98.5 78 VAL A CA 1
ATOM 588 C C . VAL A 1 78 ? -11.688 -23.234 -30.891 1 98.5 78 VAL A C 1
ATOM 590 O O . VAL A 1 78 ? -11.836 -24 -31.859 1 98.5 78 VAL A O 1
ATOM 593 N N . SER A 1 79 ? -10.812 -22.188 -30.938 1 97.81 79 SER A N 1
ATOM 594 C CA . SER A 1 79 ? -10.062 -21.891 -32.156 1 97.81 79 SER A CA 1
ATOM 595 C C . SER A 1 79 ? -8.586 -21.656 -31.859 1 97.81 79 SER A C 1
ATOM 597 O O . SER A 1 79 ? -7.758 -21.609 -32.75 1 97.81 79 SER A O 1
ATOM 599 N N . ASN A 1 80 ? -8.227 -21.547 -30.609 1 97.31 80 ASN A N 1
ATOM 600 C CA . ASN A 1 80 ? -6.871 -21.141 -30.25 1 97.31 80 ASN A CA 1
ATOM 601 C C . ASN A 1 80 ? -5.918 -22.328 -30.234 1 97.31 80 ASN A C 1
ATOM 603 O O . ASN A 1 80 ? -4.699 -22.156 -30.266 1 97.31 80 ASN A O 1
ATOM 607 N N . VAL A 1 81 ? -6.461 -23.562 -30.109 1 98.5 81 VAL A N 1
ATOM 608 C CA . VAL A 1 81 ? -5.652 -24.781 -30.141 1 98.5 81 VAL A CA 1
ATOM 609 C C . VAL A 1 81 ? -6.387 -25.859 -30.922 1 98.5 81 VAL A C 1
ATOM 611 O O . VAL A 1 81 ? -7.59 -25.75 -31.172 1 98.5 81 VAL A O 1
ATOM 614 N N . LYS A 1 82 ? -5.629 -26.953 -31.281 1 98.31 82 LYS A N 1
ATOM 615 C CA . LYS A 1 82 ? -6.223 -28.078 -32 1 98.31 82 LYS A CA 1
ATOM 616 C C . LYS A 1 82 ? -5.676 -29.406 -31.484 1 98.31 82 LYS A C 1
ATOM 618 O O . LYS A 1 82 ? -4.652 -29.438 -30.797 1 98.31 82 LYS A O 1
ATOM 623 N N . ARG A 1 83 ? -6.398 -30.422 -31.906 1 98.56 83 ARG A N 1
ATOM 624 C CA . ARG A 1 83 ? -6.004 -31.781 -31.5 1 98.56 83 ARG A CA 1
ATOM 625 C C . ARG A 1 83 ? -4.547 -32.062 -31.844 1 98.56 83 ARG A C 1
ATOM 627 O O . ARG A 1 83 ? -4.102 -31.734 -32.969 1 98.56 83 ARG A O 1
ATOM 634 N N . GLY A 1 84 ? -3.807 -32.594 -30.891 1 98.69 84 GLY A N 1
ATOM 635 C CA . GLY A 1 84 ? -2.436 -33.031 -31.141 1 98.69 84 GLY A CA 1
ATOM 636 C C . GLY A 1 84 ? -1.412 -31.984 -30.734 1 98.69 84 GLY A C 1
ATOM 637 O O . GLY A 1 84 ? -0.222 -32.281 -30.625 1 98.69 84 GLY A O 1
ATOM 638 N N . GLU A 1 85 ? -1.792 -30.812 -30.438 1 98.69 85 GLU A N 1
ATOM 639 C CA . GLU A 1 85 ? -0.868 -29.734 -30.109 1 98.69 85 GLU A CA 1
ATOM 640 C C . GLU A 1 85 ? -0.401 -29.844 -28.656 1 98.69 85 GLU A C 1
ATOM 642 O O . GLU A 1 85 ? -1.164 -30.25 -27.781 1 98.69 85 GLU A O 1
ATOM 647 N N . ARG A 1 86 ? 0.872 -29.453 -28.438 1 98.81 86 ARG A N 1
ATOM 648 C CA . ARG A 1 86 ? 1.414 -29.328 -27.078 1 98.81 86 ARG A CA 1
ATOM 649 C C . ARG A 1 86 ? 0.922 -28.047 -26.422 1 98.81 86 ARG A C 1
ATOM 651 O O . ARG A 1 86 ? 1.005 -26.953 -27 1 98.81 86 ARG A O 1
ATOM 658 N N . VAL A 1 87 ? 0.419 -28.172 -25.219 1 98.94 87 VAL A N 1
ATOM 659 C CA . VAL A 1 87 ? -0.13 -27 -24.562 1 98.94 87 VAL A CA 1
ATOM 660 C C . VAL A 1 87 ? 0.291 -26.984 -23.094 1 98.94 87 VAL A C 1
ATOM 662 O O . VAL A 1 87 ? 0.646 -28.031 -22.531 1 98.94 87 VAL A O 1
ATOM 665 N N . PHE A 1 88 ? 0.408 -25.891 -22.484 1 98.88 88 PHE A N 1
ATOM 666 C CA . PHE A 1 88 ? 0.338 -25.703 -21.031 1 98.88 88 PHE A CA 1
ATOM 667 C C . PHE A 1 88 ? -0.934 -24.969 -20.641 1 98.88 88 PHE A C 1
ATOM 669 O O . PHE A 1 88 ? -1.567 -24.328 -21.484 1 98.88 88 PHE A O 1
ATOM 676 N N . PHE A 1 89 ? -1.361 -25.109 -19.422 1 98.75 89 PHE A N 1
ATOM 677 C CA . PHE A 1 89 ? -2.652 -24.594 -19 1 98.75 89 PHE A CA 1
ATOM 678 C C . PHE A 1 89 ? -2.674 -24.344 -17.484 1 98.75 89 PHE A C 1
ATOM 680 O O . PHE A 1 89 ? -1.854 -24.906 -16.75 1 98.75 89 PHE A O 1
ATOM 687 N N . SER A 1 90 ? -3.471 -23.469 -17.078 1 98.5 90 SER A N 1
ATOM 688 C CA . SER A 1 90 ? -3.684 -23.125 -15.672 1 98.5 90 SER A CA 1
ATOM 689 C C . SER A 1 90 ? -5.16 -22.891 -15.375 1 98.5 90 SER A C 1
ATOM 691 O O . SER A 1 90 ? -5.785 -22 -15.969 1 98.5 90 SER A O 1
ATOM 693 N N . ASN A 1 91 ? -5.699 -23.641 -14.453 1 96.94 91 ASN A N 1
ATOM 694 C CA . ASN A 1 91 ? -7.121 -23.625 -14.109 1 96.94 91 ASN A CA 1
ATOM 695 C C . ASN A 1 91 ? -7.477 -22.391 -13.281 1 96.94 91 ASN A C 1
ATOM 697 O O . ASN A 1 91 ? -7.266 -22.375 -12.07 1 96.94 91 ASN A O 1
ATOM 701 N N . ARG A 1 92 ? -8.062 -21.406 -13.945 1 94.69 92 ARG A N 1
ATOM 702 C CA . ARG A 1 92 ? -8.5 -20.188 -13.266 1 94.69 92 ARG A CA 1
ATOM 703 C C . ARG A 1 92 ? -9.953 -20.297 -12.82 1 94.69 92 ARG A C 1
ATOM 705 O O . ARG A 1 92 ? -10.391 -19.578 -11.93 1 94.69 92 ARG A O 1
ATOM 712 N N . ASP A 1 93 ? -10.656 -21.172 -13.422 1 94.56 93 ASP A N 1
ATOM 713 C CA . ASP A 1 93 ? -12.086 -21.328 -13.164 1 94.56 93 ASP A CA 1
ATOM 714 C C . ASP A 1 93 ? -12.328 -21.984 -11.805 1 94.56 93 ASP A C 1
ATOM 716 O O . ASP A 1 93 ? -12.016 -23.156 -11.609 1 94.56 93 ASP A O 1
ATOM 720 N N . THR A 1 94 ? -12.992 -21.281 -10.945 1 90.44 94 THR A N 1
ATOM 721 C CA . THR A 1 94 ? -13.211 -21.734 -9.578 1 90.44 94 THR A CA 1
ATOM 722 C C . THR A 1 94 ? -14.312 -22.781 -9.523 1 90.44 94 THR A C 1
ATOM 724 O O . THR A 1 94 ? -14.609 -23.328 -8.453 1 90.44 94 THR A O 1
ATOM 727 N N . LYS A 1 95 ? -14.984 -23.141 -10.625 1 92.25 95 LYS A N 1
ATOM 728 C CA . LYS A 1 95 ? -16.047 -24.125 -10.664 1 92.25 95 LYS A CA 1
ATOM 729 C C . LYS A 1 95 ? -15.609 -25.375 -11.414 1 92.25 95 LYS A C 1
ATOM 731 O O . LYS A 1 95 ? -16.359 -26.359 -11.5 1 92.25 95 LYS A O 1
ATOM 736 N N . ASN A 1 96 ? -14.414 -25.266 -11.969 1 96.06 96 ASN A N 1
ATOM 737 C CA . ASN A 1 96 ? -13.922 -26.406 -12.734 1 96.06 96 ASN A CA 1
ATOM 738 C C . ASN A 1 96 ? -13.398 -27.516 -11.828 1 96.06 96 ASN A C 1
ATOM 740 O O . ASN A 1 96 ? -12.305 -27.406 -11.266 1 96.06 96 ASN A O 1
ATOM 744 N N . THR A 1 97 ? -14.102 -28.609 -11.789 1 96.69 97 THR A N 1
ATOM 745 C CA . THR A 1 97 ? -13.773 -29.703 -10.875 1 96.69 97 THR A CA 1
ATOM 746 C C . THR A 1 97 ? -12.852 -30.703 -11.555 1 96.69 97 THR A C 1
ATOM 748 O O . THR A 1 97 ? -12.531 -31.75 -10.977 1 96.69 97 THR A O 1
ATOM 751 N N . HIS A 1 98 ? -12.422 -30.453 -12.766 1 97.06 98 HIS A N 1
ATOM 752 C CA . HIS A 1 98 ? -11.578 -31.359 -13.539 1 97.06 98 HIS A CA 1
ATOM 753 C C . HIS A 1 98 ? -10.133 -30.875 -13.562 1 97.06 98 HIS A C 1
ATOM 755 O O .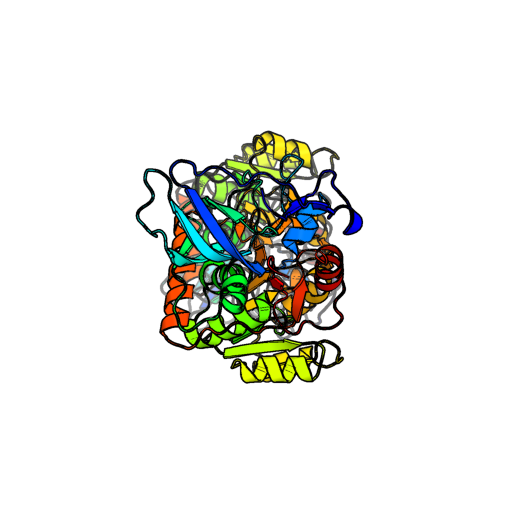 HIS A 1 98 ? -9.617 -30.5 -14.617 1 97.06 98 HIS A O 1
ATOM 761 N N . GLY A 1 99 ? -9.453 -31.062 -12.461 1 97.81 99 GLY A N 1
ATOM 762 C CA . GLY A 1 99 ? -8.102 -30.562 -12.297 1 97.81 99 GLY A CA 1
ATOM 763 C C . GLY A 1 99 ? -7.062 -31.422 -12.992 1 97.81 99 GLY A C 1
ATOM 764 O O . GLY A 1 99 ? -7.406 -32.312 -13.789 1 97.81 99 GLY A O 1
ATOM 765 N N . THR A 1 100 ? -5.816 -31.156 -12.734 1 98.69 100 THR A N 1
ATOM 766 C CA . THR A 1 100 ? -4.727 -31.672 -13.555 1 98.69 100 THR A CA 1
ATOM 767 C C . THR A 1 100 ? -4.148 -32.938 -12.953 1 98.69 100 THR A C 1
ATOM 769 O O . THR A 1 100 ? -3.344 -33.625 -13.586 1 98.69 100 THR A O 1
ATOM 772 N N . TYR A 1 101 ? -4.492 -33.25 -11.711 1 98.81 101 TYR A N 1
ATOM 773 C CA . TYR A 1 101 ? -4.012 -34.5 -11.109 1 98.81 101 TYR A CA 1
ATOM 774 C C . TYR A 1 101 ? -4.746 -35.688 -11.688 1 98.81 101 TYR A C 1
ATOM 776 O O . TYR A 1 101 ? -5.359 -36.469 -10.945 1 98.81 101 TYR A O 1
ATOM 784 N N . ALA A 1 102 ? -4.672 -35.906 -12.953 1 98.81 102 ALA A N 1
ATOM 785 C CA . ALA A 1 102 ? -5.387 -36.938 -13.703 1 98.81 102 ALA A CA 1
ATOM 786 C C . ALA A 1 102 ? -4.73 -37.156 -15.062 1 98.81 102 ALA A C 1
ATOM 788 O O . ALA A 1 102 ? -3.926 -36.344 -15.523 1 98.81 102 ALA A O 1
ATOM 789 N N . GLN A 1 103 ? -5.082 -38.25 -15.633 1 98.81 103 GLN A N 1
ATOM 790 C CA . GLN A 1 103 ? -4.559 -38.531 -16.969 1 98.81 103 GLN A CA 1
ATOM 791 C C . GLN A 1 103 ? -5.16 -37.594 -18.016 1 98.81 103 GLN A C 1
ATOM 793 O O . GLN A 1 103 ? -4.52 -37.281 -19.016 1 98.81 103 GLN A O 1
ATOM 798 N N . TYR A 1 104 ? -6.422 -37.219 -17.781 1 98.75 104 TYR A N 1
ATOM 799 C CA . TYR A 1 104 ? -7.094 -36.219 -18.609 1 98.75 104 TYR A CA 1
ATOM 800 C C . TYR A 1 104 ? -7.711 -35.125 -17.766 1 98.75 104 TYR A C 1
ATOM 802 O O . TYR A 1 104 ? -8.188 -35.375 -16.656 1 98.75 104 TYR A O 1
ATOM 810 N N . CYS A 1 105 ? -7.738 -33.969 -18.297 1 98.38 105 CYS A N 1
ATOM 811 C CA . CYS A 1 105 ? -8.453 -32.875 -17.656 1 98.38 105 CYS A CA 1
ATOM 812 C C . CYS A 1 105 ? -9.203 -32.031 -18.688 1 98.38 105 CYS A C 1
ATOM 814 O O . CYS A 1 105 ? -9.016 -32.219 -19.891 1 98.38 105 CYS A O 1
ATOM 816 N N . LEU A 1 106 ? -10.148 -31.266 -18.203 1 98.69 106 LEU A N 1
ATOM 817 C CA . LEU A 1 106 ? -10.977 -30.391 -19.031 1 98.69 106 LEU A CA 1
ATOM 818 C C . LEU A 1 106 ? -10.797 -28.938 -18.641 1 98.69 106 LEU A C 1
ATOM 820 O O . LEU A 1 106 ? -11.016 -28.578 -17.469 1 98.69 106 LEU A O 1
ATOM 824 N N . MET A 1 107 ? -10.344 -28.109 -19.625 1 98.56 107 MET A N 1
ATOM 825 C CA . MET A 1 107 ? -10.023 -26.719 -19.328 1 98.56 107 MET A CA 1
ATOM 826 C C . MET A 1 107 ? -10.812 -25.781 -20.234 1 98.56 107 MET A C 1
ATOM 828 O O . MET A 1 107 ? -11.109 -26.125 -21.391 1 98.56 107 MET A O 1
ATOM 832 N N . ASN A 1 108 ? -11.164 -24.578 -19.688 1 98.44 108 ASN A N 1
ATOM 833 C CA . ASN A 1 108 ? -11.625 -23.516 -20.578 1 98.44 108 ASN A CA 1
ATOM 834 C C . ASN A 1 108 ? -10.57 -23.188 -21.641 1 98.44 108 ASN A C 1
ATOM 836 O O . ASN A 1 108 ? -9.375 -23.141 -21.344 1 98.44 108 ASN A O 1
ATOM 840 N N . ASP A 1 109 ? -11.008 -22.953 -22.844 1 98.25 109 ASP A N 1
ATOM 841 C CA . ASP A 1 109 ? -10.062 -22.625 -23.906 1 98.25 109 ASP A CA 1
ATOM 842 C C . ASP A 1 109 ? -9.25 -21.391 -23.547 1 98.25 109 ASP A C 1
ATOM 844 O O . ASP A 1 109 ? -8.102 -21.25 -23.969 1 98.25 109 ASP A O 1
ATOM 848 N N . THR A 1 110 ? -9.734 -20.469 -22.656 1 98.06 110 THR A N 1
ATOM 849 C CA . THR A 1 110 ? -9.062 -19.234 -22.25 1 98.06 110 THR A CA 1
ATOM 850 C C . THR A 1 110 ? -7.922 -19.531 -21.281 1 98.06 110 THR A C 1
ATOM 852 O O . THR A 1 110 ? -7.113 -18.656 -20.969 1 98.06 110 THR A O 1
ATOM 855 N N . ASP A 1 111 ? -7.809 -20.766 -20.844 1 98.44 111 ASP A N 1
ATOM 856 C CA . ASP A 1 111 ? -6.809 -21.141 -19.844 1 98.44 111 ASP A CA 1
ATOM 857 C C . ASP A 1 111 ? -5.762 -22.078 -20.453 1 98.44 111 ASP A C 1
ATOM 859 O O . ASP A 1 111 ? -5.016 -22.734 -19.719 1 98.44 111 ASP A O 1
ATOM 863 N N . VAL A 1 112 ? -5.773 -22.203 -21.766 1 98.81 112 VAL A N 1
ATOM 864 C CA . VAL A 1 112 ? -4.914 -23.141 -22.469 1 98.81 112 VAL A CA 1
ATOM 865 C C . VAL A 1 112 ? -4.09 -22.406 -23.516 1 98.81 112 VAL A C 1
ATOM 867 O O . VAL A 1 112 ? -4.633 -21.641 -24.312 1 98.81 112 VAL A O 1
ATOM 870 N N . TRP A 1 113 ? -2.797 -22.641 -23.578 1 98.81 113 TRP A N 1
ATOM 871 C CA . TRP A 1 113 ? -1.903 -21.984 -24.516 1 98.81 113 TRP A CA 1
ATOM 872 C C . TRP A 1 113 ? -0.926 -22.984 -25.125 1 98.81 113 TRP A C 1
ATOM 874 O O . TRP A 1 113 ? -0.528 -23.953 -24.484 1 98.81 113 TRP A O 1
ATOM 884 N N . ARG A 1 114 ? -0.509 -22.703 -26.297 1 98.31 114 ARG A N 1
ATOM 885 C CA . ARG A 1 114 ? 0.483 -23.547 -26.938 1 98.31 114 ARG A CA 1
ATOM 886 C C . ARG A 1 114 ? 1.795 -23.547 -26.172 1 98.31 114 ARG A C 1
ATOM 888 O O . ARG A 1 114 ? 2.229 -22.516 -25.672 1 98.31 114 ARG A O 1
ATOM 895 N N . LEU A 1 115 ? 2.338 -24.656 -26.031 1 98.62 115 LEU A N 1
ATOM 896 C CA . LEU A 1 115 ? 3.637 -24.828 -25.391 1 98.62 115 LEU A CA 1
ATOM 897 C C . LEU A 1 115 ? 4.754 -24.875 -26.422 1 98.62 115 LEU A C 1
ATOM 899 O O . LEU A 1 115 ? 4.824 -25.828 -27.219 1 98.62 115 LEU A O 1
ATOM 903 N N . PRO A 1 116 ? 5.645 -23.875 -26.438 1 97.69 116 PRO A N 1
ATOM 904 C CA . PRO A 1 116 ? 6.758 -23.922 -27.391 1 97.69 116 PRO A CA 1
ATOM 905 C C . PRO A 1 116 ? 7.602 -25.188 -27.266 1 97.69 116 PRO A C 1
ATOM 907 O O . PRO A 1 116 ? 7.781 -25.703 -26.156 1 97.69 116 PRO A O 1
ATOM 910 N N . GLU A 1 117 ? 8.188 -25.609 -28.297 1 96 117 GLU A N 1
ATOM 911 C CA . GLU A 1 117 ? 8.898 -26.875 -28.391 1 96 117 GLU A CA 1
ATOM 912 C C . GLU A 1 117 ? 10.133 -26.891 -27.484 1 96 117 GLU A C 1
ATOM 914 O O . GLU A 1 117 ? 10.57 -27.938 -27.031 1 96 117 GLU A O 1
ATOM 919 N N . ARG A 1 118 ? 10.531 -25.734 -27.188 1 95.44 118 ARG A N 1
ATOM 920 C CA . ARG A 1 118 ? 11.773 -25.609 -26.422 1 95.44 118 ARG A CA 1
ATOM 921 C C . ARG A 1 118 ? 11.602 -26.125 -25 1 95.44 118 ARG A C 1
ATOM 923 O O . ARG A 1 118 ? 12.578 -26.453 -24.328 1 95.44 118 ARG A O 1
ATOM 930 N N . LEU A 1 119 ? 10.391 -26.156 -24.531 1 98.19 119 LEU A N 1
ATOM 931 C CA . LEU A 1 119 ? 10.156 -26.594 -23.156 1 98.19 119 LEU A CA 1
ATOM 932 C C . LEU A 1 119 ? 9.547 -27.984 -23.109 1 98.19 119 LEU A C 1
ATOM 934 O O . LEU A 1 119 ? 8.695 -28.312 -23.938 1 98.19 119 LEU A O 1
ATOM 938 N N . SER A 1 120 ? 10.047 -28.781 -22.172 1 98.62 120 SER A N 1
ATOM 939 C CA . SER A 1 120 ? 9.414 -30.078 -21.891 1 98.62 120 SER A CA 1
ATOM 940 C C . SER A 1 120 ? 8.031 -29.875 -21.266 1 98.62 120 SER A C 1
ATOM 942 O O . SER A 1 120 ? 7.668 -28.766 -20.875 1 98.62 120 SER A O 1
ATOM 944 N N . PHE A 1 121 ? 7.246 -30.938 -21.266 1 98.81 121 PHE A N 1
ATOM 945 C CA . PHE A 1 121 ? 5.945 -30.875 -20.609 1 98.81 121 PHE A CA 1
ATOM 946 C C . PHE A 1 121 ? 6.098 -30.547 -19.125 1 98.81 121 PHE A C 1
ATOM 948 O O . PHE A 1 121 ? 5.285 -29.812 -18.562 1 98.81 121 PHE A O 1
ATOM 955 N N . GLU A 1 122 ? 7.152 -31.109 -18.469 1 98.62 122 GLU A N 1
ATOM 956 C CA . GLU A 1 122 ? 7.395 -30.812 -17.062 1 98.62 122 GLU A CA 1
ATOM 957 C C . GLU A 1 122 ? 7.609 -29.328 -16.844 1 98.62 122 GLU A C 1
ATOM 959 O O . GLU A 1 122 ? 7.012 -28.734 -15.945 1 98.62 122 GLU A O 1
ATOM 964 N N . LYS A 1 123 ? 8.398 -28.734 -17.656 1 98.62 123 LYS A N 1
ATOM 965 C CA . LYS A 1 123 ? 8.641 -27.297 -17.531 1 98.62 123 LYS A CA 1
ATOM 966 C C . LYS A 1 123 ? 7.391 -26.5 -17.891 1 98.62 123 LYS A C 1
ATOM 968 O O . LYS A 1 123 ? 7.133 -25.438 -17.312 1 98.62 123 LYS A O 1
ATOM 973 N N . GLY A 1 124 ? 6.621 -26.984 -18.859 1 98.81 124 GLY A N 1
ATOM 974 C CA . GLY A 1 124 ? 5.352 -26.359 -19.172 1 98.81 124 GLY A CA 1
ATOM 975 C C . GLY A 1 124 ? 4.395 -26.328 -18 1 98.81 124 GLY A C 1
ATOM 976 O O . GLY A 1 124 ? 3.699 -25.328 -17.797 1 98.81 124 GLY A O 1
ATOM 977 N N . ALA A 1 125 ? 4.363 -27.391 -17.219 1 98.75 125 ALA A N 1
ATOM 978 C CA . ALA A 1 125 ? 3.465 -27.516 -16.062 1 98.75 125 ALA A CA 1
ATOM 979 C C . ALA A 1 125 ? 3.889 -26.594 -14.938 1 98.75 125 ALA A C 1
ATOM 981 O O . ALA A 1 125 ? 3.168 -26.438 -13.945 1 98.75 125 ALA A O 1
ATOM 982 N N . ALA A 1 126 ? 5.055 -25.969 -15.094 1 98.31 126 ALA A N 1
ATOM 983 C CA . ALA A 1 126 ? 5.594 -25.078 -14.07 1 98.31 126 ALA A CA 1
ATOM 984 C C . ALA A 1 126 ? 5.25 -23.625 -14.375 1 98.31 126 ALA A C 1
ATOM 986 O O . ALA A 1 126 ? 5.535 -22.734 -13.57 1 98.31 126 ALA 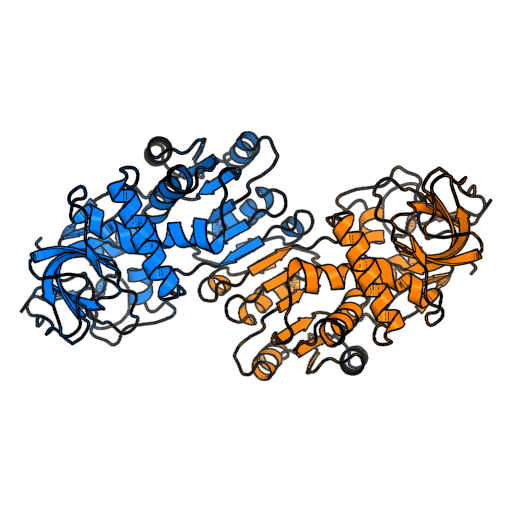A O 1
ATOM 987 N N . LEU A 1 127 ? 4.566 -23.328 -15.469 1 98.69 127 LEU A N 1
ATOM 988 C CA . LEU A 1 127 ? 4.449 -21.969 -15.969 1 98.69 127 LEU A CA 1
ATOM 989 C C . LEU A 1 127 ? 3.252 -21.25 -15.344 1 98.69 127 LEU A C 1
ATOM 991 O O . LEU A 1 127 ? 3.324 -20.062 -15.047 1 98.69 127 LEU A O 1
ATOM 995 N N . GLY A 1 128 ? 2.146 -21.922 -15.164 1 98.31 128 GLY A N 1
ATOM 996 C CA . GLY A 1 128 ? 0.899 -21.297 -14.75 1 98.31 128 GLY A CA 1
ATOM 997 C C . GLY A 1 128 ? 1.037 -20.453 -13.5 1 98.31 128 GLY A C 1
ATOM 998 O O . GLY A 1 128 ? 1.568 -19.344 -13.547 1 98.31 128 GLY A O 1
ATOM 999 N N . VAL A 1 129 ? 0.712 -20.969 -12.406 1 98.38 129 VAL A N 1
ATOM 1000 C CA . VAL A 1 129 ? 0.583 -20.25 -11.141 1 98.38 129 VAL A CA 1
ATOM 1001 C C . VAL A 1 129 ? 1.895 -19.547 -10.812 1 98.38 129 VAL A C 1
ATOM 1003 O O . VAL A 1 129 ? 1.906 -18.328 -10.562 1 98.38 129 VAL A O 1
ATOM 1006 N N . PRO A 1 130 ? 3.049 -20.141 -10.922 1 98.44 130 PRO A N 1
ATOM 1007 C CA . PRO A 1 130 ? 4.273 -19.469 -10.492 1 98.44 130 PRO A CA 1
ATOM 1008 C C . PRO A 1 130 ? 4.629 -18.281 -11.375 1 98.44 130 PRO A C 1
ATOM 1010 O O . PRO A 1 130 ? 4.82 -17.172 -10.867 1 98.44 130 PRO A O 1
ATOM 1013 N N . TYR A 1 131 ? 4.621 -18.438 -12.656 1 98.81 131 TYR A N 1
ATOM 1014 C CA . TYR A 1 131 ? 5.062 -17.375 -13.539 1 98.81 131 TYR A CA 1
ATOM 1015 C C . TYR A 1 131 ? 3.992 -16.297 -13.672 1 98.81 131 TYR A C 1
ATOM 1017 O O . TYR A 1 131 ? 4.309 -15.109 -13.812 1 98.81 131 TYR A O 1
ATOM 1025 N N . PHE A 1 132 ? 2.705 -16.75 -13.633 1 98.81 132 PHE A N 1
ATOM 1026 C CA . PHE A 1 132 ? 1.629 -15.773 -13.68 1 98.81 132 PHE A CA 1
ATOM 1027 C C . PHE A 1 132 ? 1.625 -14.914 -12.43 1 98.81 132 PHE A C 1
ATOM 1029 O O . PHE A 1 132 ? 1.423 -13.695 -12.5 1 98.81 132 PHE A O 1
ATOM 1036 N N . THR A 1 133 ? 1.875 -15.531 -11.32 1 98.69 133 THR A N 1
ATOM 1037 C CA . THR A 1 133 ? 1.958 -14.789 -10.062 1 98.69 133 THR A CA 1
ATOM 1038 C C . THR A 1 133 ? 3.121 -13.805 -10.094 1 98.69 133 THR A C 1
ATOM 1040 O O . THR A 1 133 ? 2.961 -12.641 -9.719 1 98.69 133 THR A O 1
ATOM 1043 N N . ALA A 1 134 ? 4.266 -14.25 -10.516 1 98.88 134 ALA A N 1
ATOM 1044 C CA . ALA A 1 134 ? 5.449 -13.391 -10.578 1 98.88 134 ALA A CA 1
ATOM 1045 C C . ALA A 1 134 ? 5.215 -12.203 -11.508 1 98.88 134 ALA A C 1
ATOM 1047 O O . ALA A 1 134 ? 5.535 -11.07 -11.164 1 98.88 134 ALA A O 1
ATOM 1048 N N . TYR A 1 135 ? 4.652 -12.492 -12.703 1 98.88 135 TYR A N 1
ATOM 1049 C CA . TYR A 1 135 ? 4.367 -11.43 -13.664 1 98.88 135 TYR A CA 1
ATOM 1050 C C . TYR A 1 135 ? 3.395 -10.414 -13.07 1 98.88 135 TYR A C 1
ATOM 1052 O O . TYR A 1 135 ? 3.623 -9.203 -13.164 1 98.88 135 TYR A O 1
ATOM 1060 N N . ARG A 1 136 ? 2.322 -10.906 -12.523 1 98.69 136 ARG A N 1
ATOM 1061 C CA . ARG A 1 136 ? 1.334 -10.016 -11.922 1 98.69 136 ARG A CA 1
ATOM 1062 C C . ARG A 1 136 ? 1.964 -9.156 -10.828 1 98.69 136 ARG A C 1
ATOM 1064 O O . ARG A 1 136 ? 1.752 -7.941 -10.789 1 98.69 136 ARG A O 1
ATOM 1071 N N . SER A 1 137 ? 2.766 -9.734 -9.945 1 98.75 137 SER A N 1
ATOM 1072 C CA . SER A 1 137 ? 3.391 -9.023 -8.836 1 98.75 137 SER A CA 1
ATOM 1073 C C . SER A 1 137 ? 4.32 -7.922 -9.336 1 98.75 137 SER A C 1
ATOM 1075 O O . SER A 1 137 ? 4.238 -6.781 -8.875 1 98.75 137 SER A O 1
ATOM 1077 N N . ILE A 1 138 ? 5.137 -8.234 -10.305 1 98.88 138 ILE A N 1
ATOM 1078 C CA . ILE A 1 138 ? 6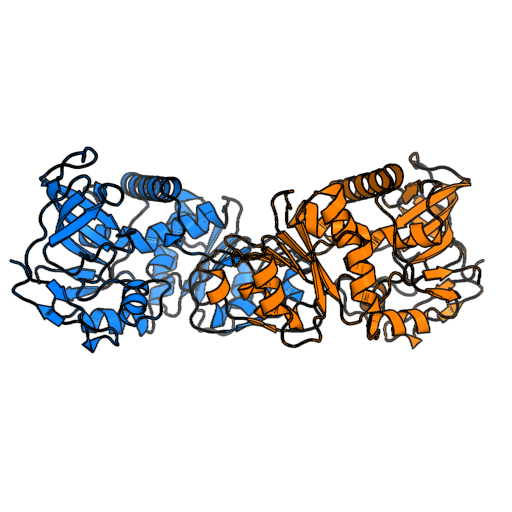.25 -7.375 -10.695 1 98.88 138 ILE A CA 1
ATOM 1079 C C . ILE A 1 138 ? 5.766 -6.332 -11.703 1 98.88 138 ILE A C 1
ATOM 1081 O O . ILE A 1 138 ? 6.074 -5.145 -11.578 1 98.88 138 ILE A O 1
ATOM 1085 N N . VAL A 1 139 ? 4.984 -6.805 -12.672 1 98.81 139 VAL A N 1
ATOM 1086 C CA . VAL A 1 139 ? 4.652 -5.941 -13.797 1 98.81 139 VAL A CA 1
ATOM 1087 C C . VAL A 1 139 ? 3.338 -5.215 -13.523 1 98.81 139 VAL A C 1
ATOM 1089 O O . VAL A 1 139 ? 3.26 -3.992 -13.664 1 98.81 139 VAL A O 1
ATOM 1092 N N . LEU A 1 140 ? 2.322 -5.926 -13.133 1 98.5 140 LEU A N 1
ATOM 1093 C CA . LEU A 1 140 ? 0.994 -5.324 -13.055 1 98.5 140 LEU A CA 1
ATOM 1094 C C . LEU A 1 140 ? 0.814 -4.574 -11.734 1 98.5 140 LEU A C 1
ATOM 1096 O O . LEU A 1 140 ? 0.192 -3.512 -11.703 1 98.5 140 LEU A O 1
ATOM 1100 N N . LYS A 1 141 ? 1.316 -5.109 -10.617 1 98.5 141 LYS A N 1
ATOM 1101 C CA . LYS A 1 141 ? 1.062 -4.512 -9.312 1 98.5 141 LYS A CA 1
ATOM 1102 C C . LYS A 1 141 ? 2.186 -3.557 -8.914 1 98.5 141 LYS A C 1
ATOM 1104 O O . LYS A 1 141 ? 1.94 -2.379 -8.648 1 98.5 141 LYS A O 1
ATOM 1109 N N . ALA A 1 142 ? 3.451 -4.035 -8.922 1 98.75 142 ALA A N 1
ATOM 1110 C CA . ALA A 1 142 ? 4.578 -3.201 -8.516 1 98.75 142 ALA A CA 1
ATOM 1111 C C . ALA A 1 142 ? 4.926 -2.18 -9.594 1 98.75 142 ALA A C 1
ATOM 1113 O O . ALA A 1 142 ? 5.559 -1.159 -9.312 1 98.75 142 ALA A O 1
ATOM 1114 N N . LYS A 1 143 ? 4.562 -2.523 -10.906 1 98.56 143 LYS A N 1
ATOM 1115 C CA . LYS A 1 143 ? 4.938 -1.695 -12.047 1 98.56 143 LYS A CA 1
ATOM 1116 C C . LYS A 1 143 ? 6.434 -1.399 -12.047 1 98.56 143 LYS A C 1
ATOM 1118 O O . LYS A 1 143 ? 6.844 -0.244 -12.172 1 98.56 143 LYS A O 1
ATOM 1123 N N . ALA A 1 144 ? 7.219 -2.408 -11.898 1 98.75 144 ALA A N 1
ATOM 1124 C CA . ALA A 1 144 ? 8.672 -2.309 -11.781 1 98.75 144 ALA A CA 1
ATOM 1125 C C . ALA A 1 144 ? 9.289 -1.693 -13.031 1 98.75 144 ALA A C 1
ATOM 1127 O O . ALA A 1 144 ? 8.781 -1.891 -14.141 1 98.75 144 ALA A O 1
ATOM 1128 N N . GLN A 1 145 ? 10.344 -0.95 -12.836 1 98.75 145 GLN A N 1
ATOM 1129 C CA . GLN A 1 145 ? 11.109 -0.302 -13.898 1 98.75 145 GLN A CA 1
ATOM 1130 C C . GLN A 1 145 ? 12.562 -0.759 -13.891 1 98.75 145 GLN A C 1
ATOM 1132 O O . GLN A 1 145 ? 13.055 -1.277 -12.883 1 98.75 145 GLN A O 1
ATOM 1137 N N . ALA A 1 146 ? 13.203 -0.55 -14.992 1 98.69 146 ALA A N 1
ATOM 1138 C CA . ALA A 1 146 ? 14.586 -0.982 -15.156 1 98.69 146 ALA A CA 1
ATOM 1139 C C . ALA A 1 146 ? 15.484 -0.336 -14.102 1 98.69 146 ALA A C 1
ATOM 1141 O O . ALA A 1 146 ? 16.484 -0.929 -13.68 1 98.69 146 ALA A O 1
ATOM 1142 N N . SER A 1 147 ? 15.18 0.856 -13.641 1 98.44 147 SER A N 1
ATOM 1143 C CA . SER A 1 147 ? 16 1.594 -12.688 1 98.44 147 SER A CA 1
ATOM 1144 C C . SER A 1 147 ? 15.797 1.078 -11.266 1 98.44 147 SER A C 1
ATOM 1146 O O . SER A 1 147 ? 16.547 1.429 -10.359 1 98.44 147 SER A O 1
ATOM 1148 N N . HIS A 1 148 ? 14.773 0.262 -11.047 1 98.75 148 HIS A N 1
ATOM 1149 C CA . HIS A 1 148 ? 14.398 -0.152 -9.703 1 98.75 148 HIS A CA 1
ATOM 1150 C C . HIS A 1 148 ? 15.367 -1.193 -9.156 1 98.75 148 HIS A C 1
ATOM 1152 O O . HIS A 1 148 ? 15.898 -2.014 -9.906 1 98.75 148 HIS A O 1
ATOM 1158 N N . ARG A 1 149 ? 15.617 -1.115 -7.898 1 98.81 149 ARG A N 1
ATOM 1159 C CA . ARG A 1 149 ? 16.172 -2.217 -7.113 1 98.81 149 ARG A CA 1
ATOM 1160 C C . ARG A 1 149 ? 15.055 -3.076 -6.523 1 98.81 149 ARG A C 1
ATOM 1162 O O . ARG A 1 149 ? 14.227 -2.582 -5.758 1 98.81 149 ARG A O 1
ATOM 1169 N N . LEU A 1 150 ? 15.016 -4.379 -6.871 1 98.94 150 LEU A N 1
ATOM 1170 C CA . LEU A 1 150 ? 13.93 -5.289 -6.531 1 98.94 150 LEU A CA 1
ATOM 1171 C C . LEU A 1 150 ? 14.453 -6.492 -5.75 1 98.94 150 LEU A C 1
ATOM 1173 O O . LEU A 1 150 ? 15.422 -7.129 -6.16 1 98.94 150 LEU A O 1
ATOM 1177 N N . LEU A 1 151 ? 13.859 -6.75 -4.582 1 98.94 151 LEU A N 1
ATOM 1178 C CA . LEU A 1 151 ? 14.195 -7.918 -3.773 1 98.94 151 LEU A CA 1
ATOM 1179 C C . LEU A 1 151 ? 13.102 -8.977 -3.869 1 98.94 151 LEU A C 1
ATOM 1181 O O . LEU A 1 151 ? 11.914 -8.672 -3.725 1 98.94 151 LEU A O 1
ATOM 1185 N N . VAL A 1 152 ? 13.5 -10.164 -4.102 1 98.88 152 VAL A N 1
ATOM 1186 C CA . VAL A 1 152 ? 12.609 -11.32 -4.035 1 98.88 152 VAL A CA 1
ATOM 1187 C C . VAL A 1 152 ? 12.961 -12.164 -2.816 1 98.88 152 VAL A C 1
ATOM 1189 O O . VAL A 1 152 ? 14.039 -12.758 -2.756 1 98.88 152 VAL A O 1
ATOM 1192 N N . HIS A 1 153 ? 12.039 -12.203 -1.863 1 97.81 153 HIS A N 1
ATOM 1193 C CA . HIS A 1 153 ? 12.234 -13.125 -0.749 1 97.81 153 HIS A CA 1
ATOM 1194 C C . HIS A 1 153 ? 12.016 -14.57 -1.183 1 97.81 153 HIS A C 1
ATOM 1196 O O . HIS A 1 153 ? 11.133 -14.852 -2 1 97.81 153 HIS A O 1
ATOM 1202 N N . GLY A 1 154 ? 12.742 -15.516 -0.519 1 95.38 154 GLY A N 1
ATOM 1203 C CA . GLY A 1 154 ? 12.555 -16.906 -0.889 1 95.38 154 GLY A CA 1
ATOM 1204 C C . GLY A 1 154 ? 12.68 -17.156 -2.381 1 95.38 154 GLY A C 1
ATOM 1205 O O . GLY A 1 154 ? 11.812 -17.781 -2.986 1 95.38 154 GLY A O 1
ATOM 1206 N N . ALA A 1 155 ? 13.734 -16.734 -2.955 1 97.38 155 ALA A N 1
ATOM 1207 C CA . ALA A 1 155 ? 13.852 -16.609 -4.406 1 97.38 155 ALA A CA 1
ATOM 1208 C C . ALA A 1 155 ? 14.109 -17.969 -5.055 1 97.38 155 ALA A C 1
ATOM 1210 O O . ALA A 1 155 ? 14.008 -18.109 -6.273 1 97.38 155 ALA A O 1
ATOM 1211 N N . SER A 1 156 ? 14.375 -18.922 -4.258 1 96.19 156 SER A N 1
ATOM 1212 C CA . SER A 1 156 ? 14.688 -20.234 -4.82 1 96.19 156 SER A CA 1
ATOM 1213 C C . SER A 1 156 ? 13.422 -21.047 -5.043 1 96.19 156 SER A C 1
ATOM 1215 O O . SER A 1 156 ? 13.469 -22.125 -5.656 1 96.19 156 SER A O 1
ATOM 1217 N N . GLY A 1 157 ? 12.289 -20.594 -4.559 1 95.19 157 GLY A N 1
ATOM 1218 C CA . GLY A 1 157 ? 11.031 -21.281 -4.773 1 95.19 157 GLY A CA 1
ATOM 1219 C C . GLY A 1 157 ? 10.477 -21.094 -6.176 1 95.19 157 GLY A C 1
ATOM 1220 O O . GLY A 1 157 ? 11.094 -20.422 -7.008 1 95.19 157 GLY A O 1
ATOM 1221 N N . SER A 1 158 ? 9.305 -21.688 -6.414 1 96.19 158 SER A N 1
ATOM 1222 C CA . SER A 1 158 ? 8.727 -21.672 -7.758 1 96.19 158 SER A CA 1
ATOM 1223 C C . SER A 1 158 ? 8.391 -20.266 -8.211 1 96.19 158 SER A C 1
ATOM 1225 O O . SER A 1 158 ? 8.797 -19.828 -9.289 1 96.19 158 SER A O 1
ATOM 1227 N N . VAL A 1 159 ? 7.68 -19.516 -7.367 1 97.62 159 VAL A N 1
ATOM 1228 C CA . VAL A 1 159 ? 7.367 -18.125 -7.715 1 97.62 159 VAL A CA 1
ATOM 1229 C C . VAL A 1 159 ? 8.633 -17.281 -7.664 1 97.62 159 VAL A C 1
ATOM 1231 O O . VAL A 1 159 ? 8.805 -16.359 -8.469 1 97.62 159 VAL A O 1
ATOM 1234 N N . GLY A 1 160 ? 9.516 -17.594 -6.742 1 98 160 GLY A N 1
ATOM 1235 C CA . GLY A 1 160 ? 10.766 -16.859 -6.594 1 98 160 GLY A CA 1
ATOM 1236 C C . GLY A 1 160 ? 11.641 -16.922 -7.828 1 98 160 GLY A C 1
ATOM 1237 O O . GLY A 1 160 ? 12.102 -15.891 -8.32 1 98 160 GLY A O 1
ATOM 1238 N N . THR A 1 161 ? 11.883 -18.125 -8.312 1 98.19 161 THR A N 1
ATOM 1239 C CA . THR A 1 161 ? 12.727 -18.266 -9.5 1 98.19 161 THR A CA 1
ATOM 1240 C C . THR A 1 161 ? 12.086 -17.594 -10.703 1 98.19 161 THR A C 1
ATOM 1242 O O . THR A 1 161 ? 12.773 -16.984 -11.523 1 98.19 161 THR A O 1
ATOM 1245 N N . ALA A 1 162 ? 10.758 -17.703 -10.812 1 98.56 162 ALA A N 1
ATOM 1246 C CA . ALA A 1 162 ? 10.031 -17 -11.859 1 98.56 162 ALA A CA 1
ATOM 1247 C C . ALA A 1 162 ? 10.227 -15.492 -11.742 1 98.56 162 ALA A C 1
ATOM 1249 O O . ALA A 1 162 ? 10.469 -14.812 -12.742 1 98.56 162 ALA A O 1
ATOM 1250 N N . ALA A 1 163 ? 10.18 -14.992 -10.547 1 98.81 163 ALA A N 1
ATOM 1251 C CA . ALA A 1 163 ? 10.297 -13.562 -10.281 1 98.81 163 ALA A CA 1
ATOM 1252 C C . ALA A 1 163 ? 11.68 -13.039 -10.672 1 98.81 163 ALA A C 1
ATOM 1254 O O . ALA A 1 163 ? 11.797 -11.969 -11.273 1 98.81 163 ALA A O 1
ATOM 1255 N N . ILE A 1 164 ? 12.734 -13.797 -10.328 1 98.75 164 ILE A N 1
ATOM 1256 C CA . ILE A 1 164 ? 14.094 -13.391 -10.688 1 98.75 164 ILE A CA 1
ATOM 1257 C C . ILE A 1 164 ? 14.203 -13.266 -12.203 1 98.75 164 ILE A C 1
ATOM 1259 O O . ILE A 1 164 ? 14.711 -12.258 -12.711 1 98.75 164 ILE A O 1
ATOM 1263 N N . GLN A 1 165 ? 13.703 -14.211 -12.914 1 98.75 165 GLN A N 1
ATOM 1264 C CA . GLN A 1 165 ? 13.812 -14.219 -14.375 1 98.75 165 GLN A CA 1
ATOM 1265 C C . GLN A 1 165 ? 13.039 -13.055 -14.984 1 98.75 165 GLN A C 1
ATOM 1267 O O . GLN A 1 165 ? 13.562 -12.336 -15.844 1 98.75 165 GLN A O 1
ATOM 1272 N N . ILE A 1 166 ? 11.828 -12.859 -14.57 1 98.81 166 ILE A N 1
ATOM 1273 C CA . ILE A 1 166 ? 10.977 -11.805 -15.109 1 98.81 166 ILE A CA 1
ATOM 1274 C C . ILE A 1 166 ? 11.578 -10.438 -14.789 1 98.81 166 ILE A C 1
ATOM 1276 O O . ILE A 1 166 ? 11.68 -9.57 -15.664 1 98.81 166 ILE A O 1
ATOM 1280 N N . ALA A 1 167 ? 11.969 -10.234 -13.539 1 98.88 167 ALA A N 1
ATOM 1281 C CA . ALA A 1 167 ? 12.555 -8.961 -13.117 1 98.88 167 ALA A CA 1
ATOM 1282 C C . ALA A 1 167 ? 13.82 -8.656 -13.914 1 98.88 167 ALA A C 1
ATOM 1284 O O . ALA A 1 167 ? 14.008 -7.531 -14.383 1 98.88 167 ALA A O 1
ATOM 1285 N N . LYS A 1 168 ? 14.633 -9.664 -14.094 1 98.56 168 LYS A N 1
ATOM 1286 C CA . LYS A 1 168 ? 15.938 -9.477 -14.727 1 98.56 168 LYS A CA 1
ATOM 1287 C C . LYS A 1 168 ? 15.789 -9.289 -16.234 1 98.56 168 LYS A C 1
ATOM 1289 O O . LYS A 1 168 ? 16.391 -8.375 -16.812 1 98.56 168 LYS A O 1
ATOM 1294 N N . HIS A 1 169 ? 14.977 -10.07 -16.859 1 98.12 169 HIS A N 1
ATOM 1295 C CA . HIS A 1 169 ? 15.07 -10.164 -18.312 1 98.12 169 HIS A CA 1
ATOM 1296 C C . HIS A 1 169 ? 13.914 -9.43 -18.984 1 98.12 169 HIS A C 1
ATOM 1298 O O . HIS A 1 169 ? 14.07 -8.883 -20.078 1 98.12 169 HIS A O 1
ATOM 1304 N N . LEU A 1 170 ? 12.75 -9.492 -18.406 1 98.38 170 LEU A N 1
ATOM 1305 C CA . LEU A 1 170 ? 11.633 -8.766 -19 1 98.38 170 LEU A CA 1
ATOM 1306 C C . LEU A 1 170 ? 11.688 -7.289 -18.641 1 98.38 170 LEU A C 1
ATOM 1308 O O . LEU A 1 170 ? 11.57 -6.426 -19.516 1 98.38 170 LEU A O 1
ATOM 1312 N N . VAL A 1 171 ? 11.898 -7.004 -17.328 1 98.44 171 VAL A N 1
ATOM 1313 C CA . VAL A 1 171 ? 11.875 -5.621 -16.875 1 98.44 171 VAL A CA 1
ATOM 1314 C C . VAL A 1 171 ? 13.266 -5.008 -17 1 98.44 171 VAL A C 1
ATOM 1316 O O . VAL A 1 171 ? 13.398 -3.844 -17.391 1 98.44 171 VAL A O 1
ATOM 1319 N N . GLY A 1 172 ? 14.266 -5.781 -16.656 1 98.38 172 GLY A N 1
ATOM 1320 C CA . GLY A 1 172 ? 15.633 -5.285 -16.719 1 98.38 172 GLY A CA 1
ATOM 1321 C C . GLY A 1 172 ? 16.062 -4.535 -15.477 1 98.38 172 GLY A C 1
ATOM 1322 O O . GLY A 1 172 ? 16.906 -3.639 -15.547 1 98.38 172 GLY A O 1
ATOM 1323 N N . CYS A 1 173 ? 15.492 -4.828 -14.32 1 97.12 173 CYS A N 1
ATOM 1324 C CA . CYS A 1 173 ? 15.836 -4.066 -13.125 1 97.12 173 CYS A CA 1
ATOM 1325 C C . CYS A 1 173 ? 16.984 -4.719 -12.375 1 97.12 173 CYS A C 1
ATOM 1327 O O . CYS A 1 173 ? 17.531 -5.734 -12.82 1 97.12 173 CYS A O 1
ATOM 1329 N N . HIS A 1 174 ? 17.516 -4.035 -11.312 1 98.62 174 HIS A N 1
ATOM 1330 C CA . HIS A 1 174 ? 18.5 -4.59 -10.391 1 98.62 174 HIS A CA 1
ATOM 1331 C C . HIS A 1 174 ? 17.844 -5.531 -9.383 1 98.62 174 HIS A C 1
ATOM 1333 O O . HIS A 1 174 ? 17.031 -5.098 -8.555 1 98.62 174 HIS A O 1
ATOM 1339 N N . VAL A 1 175 ? 18.281 -6.793 -9.438 1 98.81 175 VAL A N 1
ATOM 1340 C CA . VAL A 1 175 ? 17.484 -7.793 -8.734 1 98.81 175 VAL A CA 1
ATOM 1341 C C . VAL A 1 175 ? 18.328 -8.469 -7.652 1 98.81 175 VAL A C 1
ATOM 1343 O O . VAL A 1 175 ? 19.484 -8.812 -7.891 1 98.81 175 VAL A O 1
ATOM 1346 N N . ALA A 1 176 ? 17.781 -8.562 -6.477 1 98.81 176 ALA A N 1
ATOM 1347 C CA . ALA A 1 176 ? 18.328 -9.344 -5.367 1 98.81 176 ALA A CA 1
ATOM 1348 C C . ALA A 1 176 ? 17.375 -10.461 -4.965 1 98.81 176 ALA A C 1
ATOM 1350 O O . ALA A 1 176 ? 16.172 -10.375 -5.207 1 98.81 176 ALA A O 1
ATOM 1351 N N . GLY A 1 177 ? 17.922 -11.516 -4.453 1 98.5 177 GLY A N 1
ATOM 1352 C CA . GLY A 1 177 ? 17.125 -12.617 -3.951 1 98.5 177 GLY A CA 1
ATOM 1353 C C . GLY A 1 177 ? 17.672 -13.219 -2.672 1 98.5 177 GLY A C 1
ATOM 1354 O O . GLY A 1 177 ? 18.875 -13.273 -2.475 1 98.5 177 GLY A O 1
ATOM 1355 N N . THR A 1 178 ? 16.75 -13.617 -1.837 1 97.69 178 THR A N 1
ATOM 1356 C CA . THR A 1 178 ? 17.172 -14.336 -0.647 1 97.69 178 THR A CA 1
ATOM 1357 C C . THR A 1 178 ? 16.828 -15.82 -0.767 1 97.69 178 THR A C 1
ATOM 1359 O O . THR A 1 178 ? 15.875 -16.188 -1.45 1 97.69 178 THR A O 1
ATOM 1362 N N . ALA A 1 179 ? 17.625 -16.641 -0.172 1 96 179 ALA A N 1
ATOM 1363 C CA . ALA A 1 179 ? 17.391 -18.078 -0.023 1 96 179 ALA A CA 1
ATOM 1364 C C . ALA A 1 179 ? 17.922 -18.578 1.315 1 96 179 ALA A C 1
ATOM 1366 O O . ALA A 1 179 ? 18.625 -17.859 2.029 1 96 179 ALA A O 1
ATOM 1367 N N . GLY A 1 180 ? 17.578 -19.797 1.641 1 94 180 GLY A N 1
ATOM 1368 C CA . GLY A 1 180 ? 17.938 -20.312 2.953 1 94 180 GLY A CA 1
ATOM 1369 C C . GLY A 1 180 ? 19.094 -21.281 2.916 1 94 180 GLY A C 1
ATOM 1370 O O . GLY A 1 180 ? 19.578 -21.719 3.963 1 94 180 GLY A O 1
ATOM 1371 N N . THR A 1 181 ? 19.531 -21.719 1.718 1 93.81 181 THR A N 1
ATOM 1372 C CA . THR A 1 181 ? 20.609 -22.688 1.554 1 93.81 181 THR A CA 1
ATOM 1373 C C . THR A 1 181 ? 21.641 -22.188 0.55 1 93.81 181 THR A C 1
ATOM 1375 O O . THR A 1 181 ? 21.359 -21.281 -0.24 1 93.81 181 THR A O 1
ATOM 1378 N N . SER A 1 182 ? 22.812 -22.797 0.646 1 94.44 182 SER A N 1
ATOM 1379 C CA . SER A 1 182 ? 23.844 -22.453 -0.321 1 94.44 182 SER A CA 1
ATOM 1380 C C . SER A 1 182 ? 23.406 -22.781 -1.743 1 94.44 182 SER A C 1
ATOM 1382 O O . SER A 1 182 ? 23.672 -22.031 -2.674 1 94.44 182 SER A O 1
ATOM 1384 N N . TYR A 1 183 ? 22.781 -23.891 -1.859 1 94.25 183 TYR A N 1
ATOM 1385 C CA . TYR A 1 183 ? 22.25 -24.266 -3.166 1 94.25 183 TYR A CA 1
ATOM 1386 C C . TYR A 1 183 ? 21.281 -23.219 -3.686 1 94.25 183 TYR A C 1
ATOM 1388 O O . TYR A 1 183 ? 21.375 -22.797 -4.84 1 94.25 183 TYR A O 1
ATOM 1396 N N . GLY A 1 184 ? 20.406 -22.875 -2.805 1 95.31 184 GLY A N 1
ATOM 1397 C CA . GLY A 1 184 ? 19.438 -21.859 -3.195 1 95.31 184 GLY A CA 1
ATOM 1398 C C . GLY A 1 184 ? 20.078 -20.547 -3.615 1 95.31 184 GLY A C 1
ATOM 1399 O O . GLY A 1 184 ? 19.641 -19.938 -4.59 1 95.31 184 GLY A O 1
ATOM 1400 N N . MET A 1 185 ? 21.062 -20.125 -2.898 1 96.31 185 MET A N 1
ATOM 1401 C CA . MET A 1 185 ? 21.766 -18.891 -3.229 1 96.31 185 MET A CA 1
ATOM 1402 C C . MET A 1 185 ? 22.422 -18.984 -4.598 1 96.31 185 MET A C 1
ATOM 1404 O O . MET A 1 185 ? 22.344 -18.047 -5.395 1 96.31 185 MET A O 1
ATOM 1408 N N . GLU A 1 186 ? 23.016 -20.078 -4.848 1 97.38 186 GLU A N 1
ATOM 1409 C CA . GLU A 1 186 ? 23.672 -20.281 -6.133 1 97.38 186 GLU A CA 1
ATOM 1410 C C . GLU A 1 186 ? 22.656 -20.328 -7.27 1 97.38 186 GLU A C 1
ATOM 1412 O O . GLU A 1 186 ? 22.906 -19.766 -8.344 1 97.38 186 GLU A O 1
ATOM 1417 N N . LEU A 1 187 ? 21.578 -21.016 -6.969 1 97 187 LEU A N 1
ATOM 1418 C CA . LEU A 1 187 ? 20.5 -21.062 -7.957 1 97 187 LEU A CA 1
ATOM 1419 C C . LEU A 1 187 ? 20.016 -19.656 -8.297 1 97 187 LEU A C 1
ATOM 1421 O O . LEU A 1 187 ? 19.922 -19.297 -9.477 1 97 187 LEU A O 1
ATOM 1425 N N . VAL A 1 188 ? 19.75 -18.891 -7.312 1 97.5 188 VAL A N 1
ATOM 1426 C CA . VAL A 1 188 ? 19.234 -17.531 -7.48 1 97.5 188 VAL A CA 1
ATOM 1427 C C . VAL A 1 188 ? 20.234 -16.688 -8.266 1 97.5 188 VAL A C 1
ATOM 1429 O O . VAL A 1 188 ? 19.859 -15.945 -9.18 1 97.5 188 VAL A O 1
ATOM 1432 N N . LYS A 1 189 ? 21.484 -16.828 -7.984 1 97.88 189 LYS A N 1
ATOM 1433 C CA . LYS A 1 189 ? 22.531 -16.125 -8.719 1 97.88 189 LYS A CA 1
ATOM 1434 C C . LYS A 1 189 ? 22.578 -16.562 -10.18 1 97.88 189 LYS A C 1
ATOM 1436 O O . LYS A 1 189 ? 22.719 -15.734 -11.078 1 97.88 189 LYS A O 1
ATOM 1441 N N . SER A 1 190 ? 22.438 -17.812 -10.391 1 97.56 190 SER A N 1
ATOM 1442 C CA . SER A 1 190 ? 22.531 -18.359 -11.742 1 97.56 190 SER A CA 1
ATOM 1443 C C . SER A 1 190 ? 21.375 -17.875 -12.609 1 97.56 190 SER A C 1
ATOM 1445 O O . SER A 1 190 ? 21.484 -17.859 -13.836 1 97.56 190 SER A O 1
ATOM 1447 N N . LEU A 1 191 ? 20.328 -17.484 -11.984 1 97.38 191 LEU A N 1
ATOM 1448 C CA . LEU A 1 191 ? 19.141 -17.031 -12.711 1 97.38 191 LEU A CA 1
ATOM 1449 C C . LEU A 1 191 ? 19.266 -15.547 -13.055 1 97.38 191 LEU A C 1
ATOM 1451 O O . LEU A 1 191 ? 18.422 -14.992 -13.758 1 97.38 191 LEU A O 1
ATOM 1455 N N . GLY A 1 192 ? 20.281 -14.875 -12.5 1 97.12 192 GLY A N 1
ATOM 1456 C CA . GLY A 1 192 ? 20.562 -13.516 -12.945 1 97.12 192 GLY A CA 1
ATOM 1457 C C . GLY A 1 192 ? 20.516 -12.5 -11.812 1 97.12 192 GLY A C 1
ATOM 1458 O O . GLY A 1 192 ? 20.703 -11.305 -12.047 1 97.12 192 GLY A O 1
ATOM 1459 N N . ALA A 1 193 ? 20.297 -12.914 -10.609 1 98.44 193 ALA A N 1
ATOM 1460 C CA . ALA A 1 193 ? 20.281 -11.969 -9.5 1 98.44 193 ALA A CA 1
ATOM 1461 C C . ALA A 1 193 ? 21.625 -11.266 -9.367 1 98.44 193 ALA A C 1
ATOM 1463 O O . ALA A 1 193 ? 22.688 -11.898 -9.5 1 98.44 193 ALA A O 1
ATOM 1464 N N . ASP A 1 194 ? 21.578 -9.969 -9.102 1 98.56 194 ASP A N 1
ATOM 1465 C CA . ASP A 1 194 ? 22.797 -9.172 -8.914 1 98.56 194 ASP A CA 1
ATOM 1466 C C . ASP A 1 194 ? 23.375 -9.367 -7.52 1 98.56 194 ASP A C 1
ATOM 1468 O O . ASP A 1 194 ? 24.562 -9.18 -7.305 1 98.56 194 ASP A O 1
ATOM 1472 N N . PHE A 1 195 ? 22.547 -9.719 -6.664 1 98.19 195 PHE A N 1
ATOM 1473 C CA . PHE A 1 195 ? 22.906 -9.898 -5.262 1 98.19 195 PHE A CA 1
ATOM 1474 C C . PHE A 1 195 ? 22.062 -11.008 -4.629 1 98.19 195 PHE A C 1
ATOM 1476 O O . PHE A 1 195 ? 20.891 -11.172 -4.969 1 98.19 195 PHE A O 1
ATOM 1483 N N . THR A 1 196 ? 22.688 -11.844 -3.775 1 98.25 196 THR A N 1
ATOM 1484 C CA . THR A 1 196 ? 21.969 -12.867 -3.02 1 98.25 196 THR A CA 1
ATOM 1485 C C . THR A 1 196 ? 22.375 -12.828 -1.548 1 98.25 196 THR A C 1
ATOM 1487 O O . THR A 1 196 ? 23.5 -12.453 -1.213 1 98.25 196 THR A O 1
ATOM 1490 N N . ALA A 1 197 ? 21.469 -13.125 -0.688 1 97.25 197 ALA A N 1
ATOM 1491 C CA . ALA A 1 197 ? 21.734 -13.219 0.744 1 97.25 197 ALA A CA 1
ATOM 1492 C C . ALA A 1 197 ? 20.984 -14.406 1.359 1 97.25 197 ALA A C 1
ATOM 1494 O O . ALA A 1 197 ? 19.906 -14.766 0.907 1 97.25 197 ALA A O 1
ATOM 1495 N N . CYS A 1 198 ? 21.578 -14.992 2.344 1 96.19 198 CYS A N 1
ATOM 1496 C CA . CYS A 1 198 ? 20.953 -16.062 3.098 1 96.19 198 CYS A CA 1
ATOM 1497 C C . CYS A 1 198 ? 20.094 -15.508 4.234 1 96.19 198 CYS A C 1
ATOM 1499 O O . CYS A 1 198 ? 20.625 -14.953 5.199 1 96.19 198 CYS A O 1
ATOM 1501 N N . HIS A 1 199 ? 18.812 -15.711 4.152 1 94 199 HIS A N 1
ATOM 1502 C CA . HIS A 1 199 ? 17.922 -15.094 5.121 1 94 199 HIS A CA 1
ATOM 1503 C C . HIS A 1 199 ? 17.969 -15.836 6.457 1 94 199 HIS A C 1
ATOM 1505 O O . HIS A 1 199 ? 17.266 -15.453 7.402 1 94 199 HIS A O 1
ATOM 1511 N N . LYS A 1 200 ? 18.719 -16.875 6.57 1 93.25 200 LYS A N 1
ATOM 1512 C CA . LYS A 1 200 ? 18.953 -17.562 7.832 1 93.25 200 LYS A CA 1
ATOM 1513 C C . LYS A 1 200 ? 20.125 -16.953 8.602 1 93.25 200 LYS A C 1
ATOM 1515 O O . LYS A 1 200 ? 20.312 -17.234 9.781 1 93.25 200 LYS A O 1
ATOM 1520 N N . GLN A 1 201 ? 20.859 -16.156 7.887 1 92.38 201 GLN A N 1
ATOM 1521 C CA . GLN A 1 201 ? 21.969 -15.484 8.539 1 92.38 201 GLN A CA 1
ATOM 1522 C C . GLN A 1 201 ? 21.516 -14.18 9.188 1 92.38 201 GLN A C 1
ATOM 1524 O O . GLN A 1 201 ? 20.656 -13.477 8.648 1 92.38 201 GLN A O 1
ATOM 1529 N N . LYS A 1 202 ? 22.141 -13.773 10.227 1 88.81 202 LYS A N 1
ATOM 1530 C CA . LYS A 1 202 ? 21.719 -12.648 11.055 1 88.81 202 LYS A CA 1
ATOM 1531 C C . LYS A 1 202 ? 21.969 -11.32 10.344 1 88.81 202 LYS A C 1
ATOM 1533 O O . LYS A 1 202 ? 21.266 -10.336 10.594 1 88.81 202 LYS A O 1
ATOM 1538 N N . ASP A 1 203 ? 22.859 -11.344 9.492 1 93 203 ASP A N 1
ATOM 1539 C CA . ASP A 1 203 ? 23.297 -10.07 8.938 1 93 203 ASP A CA 1
ATOM 1540 C C . ASP A 1 203 ? 22.766 -9.883 7.516 1 93 203 ASP A C 1
ATOM 1542 O O . ASP A 1 203 ? 23.297 -9.078 6.75 1 93 203 ASP A O 1
ATOM 1546 N N . TYR A 1 204 ? 21.766 -10.602 7.117 1 94.06 204 TYR A N 1
ATOM 1547 C CA . TYR A 1 204 ? 21.375 -10.508 5.715 1 94.06 204 TYR A CA 1
ATOM 1548 C C . TYR A 1 204 ? 20.688 -9.172 5.43 1 94.06 204 TYR A C 1
ATOM 1550 O O . TYR A 1 204 ? 20.781 -8.648 4.316 1 94.06 204 TYR A O 1
ATOM 1558 N N . LEU A 1 205 ? 20.016 -8.547 6.43 1 96.25 205 LEU A N 1
ATOM 1559 C CA . LEU A 1 205 ? 19.312 -7.281 6.223 1 96.25 205 LEU A CA 1
ATOM 1560 C C . LEU A 1 205 ? 20.297 -6.145 5.996 1 96.25 205 LEU A C 1
ATOM 1562 O O . LEU A 1 205 ? 20.203 -5.426 4.996 1 96.25 205 LEU A O 1
ATOM 1566 N N . PRO A 1 206 ? 21.297 -5.984 6.879 1 97 206 PRO A N 1
ATOM 1567 C CA . PRO A 1 206 ? 22.312 -4.961 6.613 1 97 206 PRO A CA 1
ATOM 1568 C C . PRO A 1 206 ? 23 -5.148 5.262 1 97 206 PRO A C 1
ATOM 1570 O O . PRO A 1 206 ? 23.328 -4.168 4.598 1 97 206 PRO A O 1
ATOM 1573 N N . LYS A 1 207 ? 23.172 -6.367 4.855 1 97.31 207 LYS A N 1
ATOM 1574 C CA . LYS A 1 207 ? 23.812 -6.645 3.576 1 97.31 207 LYS A CA 1
ATOM 1575 C C . LYS A 1 207 ? 22.953 -6.168 2.41 1 97.31 207 LYS A C 1
ATOM 1577 O O . LYS A 1 207 ? 23.484 -5.668 1.411 1 97.31 207 LYS A O 1
ATOM 1582 N N . ILE A 1 208 ? 21.656 -6.348 2.555 1 97.88 208 ILE A N 1
ATOM 1583 C CA . ILE A 1 208 ? 20.734 -5.859 1.529 1 97.88 208 ILE A CA 1
ATOM 1584 C C . ILE A 1 208 ? 20.828 -4.34 1.439 1 97.88 208 ILE A C 1
ATOM 1586 O O . ILE A 1 208 ? 20.906 -3.779 0.344 1 97.88 208 ILE A O 1
ATOM 1590 N N . MET A 1 209 ? 20.828 -3.639 2.566 1 97.94 209 MET A N 1
ATOM 1591 C CA . MET A 1 209 ? 20.922 -2.182 2.59 1 97.94 209 MET A CA 1
ATOM 1592 C C . MET A 1 209 ? 22.234 -1.713 1.99 1 97.94 209 MET A C 1
ATOM 1594 O O . MET A 1 209 ? 22.281 -0.715 1.268 1 97.94 209 MET A O 1
ATOM 1598 N N . GLU A 1 210 ? 23.344 -2.459 2.275 1 97.75 210 GLU A N 1
ATOM 1599 C CA . GLU A 1 210 ? 24.641 -2.152 1.688 1 97.75 210 GLU A CA 1
ATOM 1600 C C . GLU A 1 210 ? 24.594 -2.273 0.167 1 97.75 210 GLU A C 1
ATOM 1602 O O . GLU A 1 210 ? 25.109 -1.407 -0.543 1 97.75 210 GLU A O 1
ATOM 1607 N N . TRP A 1 211 ? 23.953 -3.289 -0.335 1 98 211 TRP A N 1
ATOM 1608 C CA . TRP A 1 211 ? 23.828 -3.508 -1.772 1 98 211 TRP A CA 1
ATOM 1609 C C . TRP A 1 211 ? 23.109 -2.338 -2.438 1 98 211 TRP A C 1
ATOM 1611 O O . TRP A 1 211 ? 23.406 -1.992 -3.584 1 98 211 TRP A O 1
ATOM 1621 N N . THR A 1 212 ? 22.125 -1.709 -1.673 1 97.94 212 THR A N 1
ATOM 1622 C CA . THR A 1 212 ? 21.359 -0.594 -2.217 1 97.94 212 THR A CA 1
ATOM 1623 C C . THR A 1 212 ? 22.078 0.729 -1.965 1 97.94 212 THR A C 1
ATOM 1625 O O . THR A 1 212 ? 21.516 1.801 -2.197 1 97.94 212 THR A O 1
ATOM 1628 N N . GLU A 1 213 ? 23.266 0.667 -1.349 1 97.12 213 GLU A N 1
ATOM 1629 C CA . GLU A 1 213 ? 24.062 1.852 -1.012 1 97.12 213 GLU A CA 1
ATOM 1630 C C . GLU A 1 213 ? 23.281 2.787 -0.094 1 97.12 213 GLU A C 1
ATOM 1632 O O . GLU A 1 213 ? 23.328 4.008 -0.256 1 97.12 213 GLU A O 1
ATOM 1637 N N . GLY A 1 214 ? 22.453 2.162 0.659 1 96.5 214 GLY A N 1
ATOM 1638 C CA . GLY A 1 214 ? 21.719 2.908 1.666 1 96.5 214 GLY A CA 1
ATOM 1639 C C . GLY A 1 214 ? 20.453 3.562 1.122 1 96.5 214 GLY A C 1
ATOM 1640 O O . GLY A 1 214 ? 19.703 4.172 1.874 1 96.5 214 GLY A O 1
ATOM 1641 N N . GLN A 1 215 ? 20.141 3.482 -0.134 1 97.12 215 GLN A N 1
ATOM 1642 C CA . GLN A 1 215 ? 19 4.16 -0.759 1 97.12 215 GLN A CA 1
ATOM 1643 C C . GLN A 1 215 ? 17.703 3.404 -0.512 1 97.12 215 GLN A C 1
ATOM 1645 O O . GLN A 1 215 ? 16.609 3.975 -0.623 1 97.12 215 GLN A O 1
ATOM 1650 N N . GLY A 1 216 ? 17.828 2.035 -0.265 1 98.44 216 GLY A N 1
ATOM 1651 C CA . GLY A 1 216 ? 16.656 1.207 -0.047 1 98.44 216 GLY A CA 1
ATOM 1652 C C . GLY A 1 216 ? 16.141 0.566 -1.318 1 98.44 216 GLY A C 1
ATOM 1653 O O . GLY A 1 216 ? 16.641 0.836 -2.41 1 98.44 216 GLY A O 1
ATOM 1654 N N . LEU A 1 217 ? 15.211 -0.28 -1.138 1 98.88 217 LEU A N 1
ATOM 1655 C CA . LEU A 1 217 ? 14.609 -1.026 -2.234 1 98.88 217 LEU A CA 1
ATOM 1656 C C . LEU A 1 217 ? 13.391 -0.287 -2.791 1 98.88 217 LEU A C 1
ATOM 1658 O O . LEU A 1 217 ? 12.656 0.352 -2.041 1 98.88 217 LEU A O 1
ATOM 1662 N N . ASP A 1 218 ? 13.164 -0.4 -4.105 1 98.88 218 ASP A N 1
ATOM 1663 C CA . ASP A 1 218 ? 11.961 0.133 -4.734 1 98.88 218 ASP A CA 1
ATOM 1664 C C . ASP A 1 218 ? 10.805 -0.861 -4.641 1 98.88 218 ASP A C 1
ATOM 1666 O O . ASP A 1 218 ? 9.641 -0.464 -4.523 1 98.88 218 ASP A O 1
ATOM 1670 N N . VAL A 1 219 ? 11.156 -2.146 -4.746 1 98.94 219 VAL A N 1
ATOM 1671 C CA . VAL A 1 219 ? 10.133 -3.189 -4.781 1 98.94 219 VAL A CA 1
ATOM 1672 C C . VAL A 1 219 ? 10.602 -4.395 -3.965 1 98.94 219 VAL A C 1
ATOM 1674 O O . VAL A 1 219 ? 11.758 -4.805 -4.062 1 98.94 219 VAL A O 1
ATOM 1677 N N . ILE A 1 220 ? 9.766 -4.914 -3.17 1 98.94 220 ILE A N 1
ATOM 1678 C CA . ILE A 1 220 ? 9.969 -6.199 -2.506 1 98.94 220 ILE A CA 1
ATOM 1679 C C . ILE A 1 220 ? 8.828 -7.148 -2.871 1 98.94 220 ILE A C 1
ATOM 1681 O O . ILE A 1 220 ? 7.652 -6.809 -2.721 1 98.94 220 ILE A O 1
ATOM 1685 N N . ILE A 1 221 ? 9.133 -8.258 -3.424 1 98.94 221 ILE A N 1
ATOM 1686 C CA . ILE A 1 221 ? 8.188 -9.359 -3.592 1 98.94 221 ILE A CA 1
ATOM 1687 C C . ILE A 1 221 ? 8.25 -10.273 -2.373 1 98.94 221 ILE A C 1
ATOM 1689 O O . ILE A 1 221 ? 9.234 -10.992 -2.172 1 98.94 221 ILE A O 1
ATOM 1693 N N . GLU A 1 222 ? 7.211 -10.32 -1.619 1 98.81 222 GLU A N 1
ATOM 1694 C CA . GLU A 1 222 ? 7.203 -10.891 -0.278 1 98.81 222 GLU A CA 1
ATOM 1695 C C . GLU A 1 222 ? 6.48 -12.234 -0.258 1 98.81 222 GLU A C 1
ATOM 1697 O O . GLU A 1 222 ? 5.273 -12.305 -0.498 1 98.81 222 GLU A O 1
ATOM 1702 N N . MET A 1 223 ? 7.223 -13.32 0.11 1 96.69 223 MET A N 1
ATOM 1703 C CA . MET A 1 223 ? 6.684 -14.68 0.052 1 96.69 223 MET A CA 1
ATOM 1704 C C . MET A 1 223 ? 6.25 -15.156 1.435 1 96.69 223 MET A C 1
ATOM 1706 O O . MET A 1 223 ? 5.574 -16.172 1.562 1 96.69 223 MET A O 1
ATOM 1710 N N . LEU A 1 224 ? 6.652 -14.508 2.406 1 96.44 224 LEU A N 1
ATOM 1711 C CA . LEU A 1 224 ? 6.391 -14.922 3.783 1 96.44 224 LEU A CA 1
ATOM 1712 C C . LEU A 1 224 ? 6.227 -13.703 4.688 1 96.44 224 LEU A C 1
ATOM 1714 O O . LEU A 1 224 ? 7.043 -13.484 5.59 1 96.44 224 LEU A O 1
ATOM 1718 N N . ALA A 1 225 ? 5.156 -13.016 4.527 1 98.25 225 ALA A N 1
ATOM 1719 C CA . ALA A 1 225 ? 4.941 -11.695 5.129 1 98.25 225 ALA A CA 1
ATOM 1720 C C . ALA A 1 225 ? 4.906 -11.789 6.648 1 98.25 225 ALA A C 1
ATOM 1722 O O . ALA A 1 225 ? 5.387 -10.891 7.344 1 98.25 225 ALA A O 1
ATOM 1723 N N . ASN A 1 226 ? 4.371 -12.859 7.195 1 97.62 226 ASN A N 1
ATOM 1724 C CA . ASN A 1 226 ? 4.238 -12.977 8.648 1 97.62 226 ASN A CA 1
ATOM 1725 C C . ASN A 1 226 ? 5.602 -13 9.336 1 97.62 226 ASN A C 1
ATOM 1727 O O . ASN A 1 226 ? 5.695 -12.789 10.539 1 97.62 226 ASN A O 1
ATOM 1731 N N . VAL A 1 227 ? 6.59 -13.242 8.547 1 96.56 227 VAL A N 1
ATOM 1732 C CA . VAL A 1 227 ? 7.938 -13.305 9.102 1 96.56 227 VAL A CA 1
ATOM 1733 C C . VAL A 1 227 ? 8.711 -12.039 8.734 1 96.56 227 VAL A C 1
ATOM 1735 O O . VAL A 1 227 ? 9.406 -11.469 9.578 1 96.56 227 VAL A O 1
ATOM 1738 N N . ASN A 1 228 ? 8.539 -11.57 7.512 1 97.81 228 ASN A N 1
ATOM 1739 C CA . ASN A 1 228 ? 9.492 -10.625 6.953 1 97.81 228 ASN A CA 1
ATOM 1740 C C . ASN A 1 228 ? 8.938 -9.203 6.949 1 97.81 228 ASN A C 1
ATOM 1742 O O . ASN A 1 228 ? 9.688 -8.234 6.848 1 97.81 228 ASN A O 1
ATOM 1746 N N . LEU A 1 229 ? 7.66 -9 7.008 1 98.38 229 LEU A N 1
ATOM 1747 C CA . LEU A 1 229 ? 7.016 -7.762 6.578 1 98.38 229 LEU A CA 1
ATOM 1748 C C . LEU A 1 229 ? 7.508 -6.578 7.406 1 98.38 229 LEU A C 1
ATOM 1750 O O . LEU A 1 229 ? 7.754 -5.5 6.863 1 98.38 229 LEU A O 1
ATOM 1754 N N . ASP A 1 230 ? 7.582 -6.742 8.68 1 97.19 230 ASP A N 1
ATOM 1755 C CA . ASP A 1 230 ? 8.047 -5.652 9.531 1 97.19 230 ASP A CA 1
ATOM 1756 C C . ASP A 1 230 ? 9.438 -5.176 9.109 1 97.19 230 ASP A C 1
ATOM 1758 O O . ASP A 1 230 ? 9.672 -3.975 8.984 1 97.19 230 ASP A O 1
ATOM 1762 N N . ASN A 1 231 ? 10.367 -6.113 8.891 1 97.12 231 ASN A N 1
ATOM 1763 C CA . ASN A 1 231 ? 11.711 -5.789 8.422 1 97.12 231 ASN A CA 1
ATOM 1764 C C . ASN A 1 231 ? 11.688 -5.164 7.031 1 97.12 231 ASN A C 1
ATOM 1766 O O . ASN A 1 231 ? 12.492 -4.289 6.723 1 97.12 231 ASN A O 1
ATOM 1770 N N . ASP A 1 232 ? 10.789 -5.66 6.199 1 98.5 232 ASP A N 1
ATOM 1771 C CA . ASP A 1 232 ? 10.688 -5.137 4.84 1 98.5 232 ASP A CA 1
ATOM 1772 C C . ASP A 1 232 ? 10.508 -3.619 4.848 1 98.5 232 ASP A C 1
ATOM 1774 O O . ASP A 1 232 ? 11.086 -2.916 4.02 1 98.5 232 ASP A O 1
ATOM 1778 N N . LEU A 1 233 ? 9.711 -3.129 5.754 1 98.19 233 LEU A N 1
ATOM 1779 C CA . LEU A 1 233 ? 9.367 -1.711 5.801 1 98.19 233 LEU A CA 1
ATOM 1780 C C . LEU A 1 233 ? 10.609 -0.866 6.086 1 98.19 233 LEU A C 1
ATOM 1782 O O . LEU A 1 233 ? 10.664 0.304 5.699 1 98.19 233 LEU A O 1
ATOM 1786 N N . THR A 1 234 ? 11.594 -1.399 6.723 1 97.12 234 THR A N 1
ATOM 1787 C CA . THR A 1 234 ? 12.828 -0.677 7.031 1 97.12 234 THR A CA 1
ATOM 1788 C C . THR A 1 234 ? 13.805 -0.741 5.863 1 97.12 234 THR A C 1
ATOM 1790 O O . THR A 1 234 ? 14.789 -0.001 5.828 1 97.12 234 THR A O 1
ATOM 1793 N N . LEU A 1 235 ? 13.555 -1.622 4.891 1 98.44 235 LEU A N 1
ATOM 1794 C CA . LEU A 1 235 ? 14.453 -1.844 3.766 1 98.44 235 LEU A CA 1
ATOM 1795 C C . LEU A 1 235 ? 14.047 -0.99 2.568 1 98.44 235 LEU A C 1
ATOM 1797 O O . LEU A 1 235 ? 14.82 -0.839 1.618 1 98.44 235 LEU A O 1
ATOM 1801 N N . LEU A 1 236 ? 12.867 -0.468 2.59 1 98.75 236 LEU A N 1
ATOM 1802 C CA . LEU A 1 236 ? 12.328 0.258 1.446 1 98.75 236 LEU A CA 1
ATOM 1803 C C . LEU A 1 236 ? 12.898 1.669 1.377 1 98.75 236 LEU A C 1
ATOM 1805 O O . LEU A 1 236 ? 13.172 2.283 2.41 1 98.75 236 LEU A O 1
ATOM 1809 N N . GLY A 1 237 ? 13.125 2.139 0.159 1 98.38 237 GLY A N 1
ATOM 1810 C CA . GLY A 1 237 ? 13.359 3.555 -0.086 1 98.38 237 GLY A CA 1
ATOM 1811 C C . GLY A 1 237 ? 12.078 4.344 -0.267 1 98.38 237 GLY A C 1
ATOM 1812 O O . GLY A 1 237 ? 10.977 3.803 -0.115 1 98.38 237 GLY A O 1
ATOM 1813 N N . LYS A 1 238 ? 12.258 5.637 -0.583 1 97.56 238 LYS A N 1
ATOM 1814 C CA . LYS A 1 238 ? 11.109 6.523 -0.787 1 97.56 238 LYS A CA 1
ATOM 1815 C C . LYS A 1 238 ? 10.141 5.938 -1.806 1 97.56 238 LYS A C 1
ATOM 1817 O O . LYS A 1 238 ? 10.547 5.488 -2.877 1 97.56 238 LYS A O 1
ATOM 1822 N N . ASN A 1 239 ? 8.859 5.805 -1.444 1 98.12 239 ASN A N 1
ATOM 1823 C CA . ASN A 1 239 ? 7.75 5.34 -2.268 1 98.12 239 ASN A CA 1
ATOM 1824 C C . ASN A 1 239 ? 7.902 3.867 -2.635 1 98.12 239 ASN A C 1
ATOM 1826 O O . ASN A 1 239 ? 7.258 3.385 -3.568 1 98.12 239 ASN A O 1
ATOM 1830 N N . GLY A 1 240 ? 8.859 3.148 -1.983 1 98.75 240 GLY A N 1
ATOM 1831 C CA . GLY A 1 240 ? 9 1.72 -2.219 1 98.75 240 GLY A CA 1
ATOM 1832 C C . GLY A 1 240 ? 7.734 0.939 -1.913 1 98.75 240 GLY A C 1
ATOM 1833 O O . GLY A 1 240 ? 6.879 1.403 -1.154 1 98.75 240 GLY A O 1
ATOM 1834 N N . VAL A 1 241 ? 7.656 -0.29 -2.467 1 98.88 241 VAL A N 1
ATOM 1835 C CA . VAL A 1 241 ? 6.422 -1.055 -2.316 1 98.88 241 VAL A CA 1
ATOM 1836 C C . VAL A 1 241 ? 6.754 -2.512 -2.002 1 98.88 241 VAL A C 1
ATOM 1838 O O . VAL A 1 241 ? 7.707 -3.072 -2.549 1 98.88 241 VAL A O 1
ATOM 1841 N N . VAL A 1 242 ? 6.051 -3.037 -1.099 1 98.94 242 VAL A N 1
ATOM 1842 C CA . VAL A 1 242 ? 6.035 -4.477 -0.853 1 98.94 242 VAL A CA 1
ATOM 1843 C C . VAL A 1 242 ? 4.797 -5.098 -1.493 1 98.94 242 VAL A C 1
ATOM 1845 O O . VAL A 1 242 ? 3.674 -4.656 -1.242 1 98.94 242 VAL A O 1
ATOM 1848 N N . ILE A 1 243 ? 4.965 -6.062 -2.326 1 98.94 243 ILE A N 1
ATOM 1849 C CA . ILE A 1 243 ? 3.867 -6.867 -2.848 1 98.94 243 ILE A CA 1
ATOM 1850 C C . ILE A 1 243 ? 3.77 -8.18 -2.066 1 98.94 243 ILE A C 1
ATOM 1852 O O . ILE A 1 243 ? 4.684 -9 -2.111 1 98.94 243 ILE A O 1
ATOM 1856 N N . VAL A 1 244 ? 2.688 -8.43 -1.379 1 98.88 244 VAL A N 1
ATOM 1857 C CA . VAL A 1 244 ? 2.516 -9.609 -0.54 1 98.88 244 VAL A CA 1
ATOM 1858 C C . VAL A 1 244 ? 1.951 -10.758 -1.373 1 98.88 244 VAL A C 1
ATOM 1860 O O . VAL A 1 244 ? 0.759 -10.773 -1.689 1 98.88 244 VAL A O 1
ATOM 1863 N N . VAL A 1 245 ? 2.771 -11.688 -1.604 1 98.12 245 VAL A N 1
ATOM 1864 C CA . VAL A 1 245 ? 2.402 -12.867 -2.377 1 98.12 245 VAL A CA 1
ATOM 1865 C C . VAL A 1 245 ? 2.059 -14.023 -1.433 1 98.12 245 VAL A C 1
ATOM 1867 O O . VAL A 1 245 ? 1.161 -14.812 -1.716 1 98.12 245 VAL A O 1
ATOM 1870 N N . GLY A 1 246 ? 2.84 -14.109 -0.404 1 96.44 246 GLY A N 1
ATOM 1871 C CA . GLY A 1 246 ? 2.607 -15.18 0.549 1 96.44 246 GLY A CA 1
ATOM 1872 C C . GLY A 1 246 ? 2.549 -14.703 1.987 1 96.44 246 GLY A C 1
ATOM 1873 O O . GLY A 1 246 ? 3.24 -13.75 2.357 1 96.44 246 GLY A O 1
ATOM 1874 N N . ASN A 1 247 ? 1.8 -15.375 2.719 1 96.25 247 ASN A N 1
ATOM 1875 C CA . ASN A 1 247 ? 1.603 -15.109 4.141 1 96.25 247 ASN A CA 1
ATOM 1876 C C . ASN A 1 247 ? 1.06 -16.328 4.871 1 96.25 247 ASN A C 1
ATOM 1878 O O . ASN A 1 247 ? 0.21 -17.047 4.34 1 96.25 247 ASN A O 1
ATOM 1882 N N . ARG A 1 248 ? 1.521 -16.562 6.086 1 92.44 248 ARG A N 1
ATOM 1883 C CA . ARG A 1 248 ? 1.069 -17.75 6.801 1 92.44 248 ARG A CA 1
ATOM 1884 C C . ARG A 1 248 ? 0.669 -17.422 8.234 1 92.44 248 ARG A C 1
ATOM 1886 O O . ARG A 1 248 ? 0.603 -18.297 9.086 1 92.44 248 ARG A O 1
ATOM 1893 N N . GLY A 1 249 ? 0.472 -16.141 8.547 1 94.62 249 GLY A N 1
ATOM 1894 C CA . GLY A 1 249 ? 0.053 -15.711 9.867 1 94.62 249 GLY A CA 1
ATOM 1895 C C . GLY A 1 249 ? 0.125 -14.203 10.055 1 94.62 249 GLY A C 1
ATOM 1896 O O . GLY A 1 249 ? 0.438 -13.469 9.117 1 94.62 249 GLY A O 1
ATOM 1897 N N . PRO A 1 250 ? -0.275 -13.75 11.242 1 97.19 250 PRO A N 1
ATOM 1898 C CA . PRO A 1 250 ? -0.201 -12.312 11.523 1 97.19 250 PRO A CA 1
ATOM 1899 C C . PRO A 1 250 ? 1.229 -11.828 11.742 1 97.19 250 PRO A C 1
ATOM 1901 O O . PRO A 1 250 ? 2.129 -12.633 11.984 1 97.19 250 PRO A O 1
ATOM 1904 N N . THR A 1 251 ? 1.407 -10.609 11.648 1 97.94 251 THR A N 1
ATOM 1905 C CA . THR A 1 251 ? 2.705 -9.984 11.875 1 97.94 251 THR A CA 1
ATOM 1906 C C . THR A 1 251 ? 2.539 -8.633 12.562 1 97.94 251 THR A C 1
ATOM 1908 O O . THR A 1 251 ? 1.566 -7.918 12.312 1 97.94 251 THR A O 1
ATOM 1911 N N . LYS A 1 252 ? 3.432 -8.375 13.438 1 97.62 252 LYS A N 1
ATOM 1912 C CA . LYS A 1 252 ? 3.502 -7.043 14.039 1 97.62 252 LYS A CA 1
ATOM 1913 C C . LYS A 1 252 ? 4.32 -6.094 13.172 1 97.62 252 LYS A C 1
ATOM 1915 O O . LYS A 1 252 ? 5.434 -6.422 12.758 1 97.62 252 LYS A O 1
ATOM 1920 N N . ILE A 1 253 ? 3.727 -4.918 12.875 1 98.25 253 ILE A N 1
ATOM 1921 C CA . ILE A 1 253 ? 4.469 -3.91 12.125 1 98.25 253 ILE A CA 1
ATOM 1922 C C . ILE A 1 253 ? 4.359 -2.559 12.828 1 98.25 253 ILE A C 1
ATOM 1924 O O . ILE A 1 253 ? 3.502 -2.369 13.695 1 98.25 253 ILE A O 1
ATOM 1928 N N . ASP A 1 254 ? 5.254 -1.647 12.562 1 97.31 254 ASP A N 1
ATOM 1929 C CA . ASP A 1 254 ? 5.156 -0.241 12.938 1 97.31 254 ASP A CA 1
ATOM 1930 C C . ASP A 1 254 ? 4.953 0.646 11.711 1 97.31 254 ASP A C 1
ATOM 1932 O O . ASP A 1 254 ? 5.895 0.902 10.961 1 97.31 254 ASP A O 1
ATOM 1936 N N . ALA A 1 255 ? 3.742 1.137 11.547 1 97.19 255 ALA A N 1
ATOM 1937 C CA . ALA A 1 255 ? 3.387 1.91 10.359 1 97.19 255 ALA A CA 1
ATOM 1938 C C . ALA A 1 255 ? 4.188 3.207 10.289 1 97.19 255 ALA A C 1
ATOM 1940 O O . ALA A 1 255 ? 4.211 3.873 9.25 1 97.19 255 ALA A O 1
ATOM 1941 N N . ARG A 1 256 ? 4.848 3.596 11.383 1 94.94 256 ARG A N 1
ATOM 1942 C CA . ARG A 1 256 ? 5.711 4.773 11.367 1 94.94 256 ARG A CA 1
ATOM 1943 C C . ARG A 1 256 ? 6.805 4.637 10.312 1 94.94 256 ARG A C 1
ATOM 1945 O O . ARG A 1 256 ? 7.199 5.625 9.688 1 94.94 256 ARG A O 1
ATOM 1952 N N . HIS A 1 257 ? 7.238 3.377 10.078 1 96.06 257 HIS A N 1
ATOM 1953 C CA . HIS A 1 257 ? 8.297 3.121 9.102 1 96.06 257 HIS A CA 1
ATOM 1954 C C . HIS A 1 257 ? 7.82 3.412 7.684 1 96.06 257 HIS A C 1
ATOM 1956 O O . HIS A 1 257 ? 8.633 3.533 6.766 1 96.06 257 HIS A O 1
ATOM 1962 N N . MET A 1 258 ? 6.555 3.586 7.516 1 97.94 258 MET A N 1
ATOM 1963 C CA . MET A 1 258 ? 6 3.771 6.18 1 97.94 258 MET A CA 1
ATOM 1964 C C . MET A 1 258 ? 5.777 5.25 5.883 1 97.94 258 MET A C 1
ATOM 1966 O O . MET A 1 258 ? 5.695 5.648 4.719 1 97.94 258 MET A O 1
ATOM 1970 N N . MET A 1 259 ? 5.551 6.059 6.855 1 96.94 259 MET A N 1
ATOM 1971 C CA . MET A 1 259 ? 5.016 7.406 6.703 1 96.94 259 MET A CA 1
ATOM 1972 C C . MET A 1 259 ? 6.035 8.328 6.043 1 96.94 259 MET A C 1
ATOM 1974 O O . MET A 1 259 ? 5.809 8.82 4.938 1 96.94 259 MET A O 1
ATOM 1978 N N . GLY A 1 260 ? 7.227 8.492 6.637 1 94.5 260 GLY A N 1
ATOM 1979 C CA . GLY A 1 260 ? 8.219 9.43 6.129 1 94.5 260 GLY A CA 1
ATOM 1980 C C . GLY A 1 260 ? 8.586 9.188 4.676 1 94.5 260 GLY A C 1
ATOM 1981 O O . GLY A 1 260 ? 8.719 10.125 3.895 1 94.5 260 GLY A O 1
ATOM 1982 N N . LYS A 1 261 ? 8.711 7.902 4.281 1 96.62 261 LYS A N 1
ATOM 1983 C CA . LYS A 1 261 ? 9.117 7.512 2.936 1 96.62 261 LYS A CA 1
ATOM 1984 C C . LYS A 1 261 ? 7.898 7.23 2.057 1 96.62 261 LYS A C 1
ATOM 1986 O O . LYS A 1 261 ? 8.039 6.996 0.854 1 96.62 261 LYS A O 1
ATOM 1991 N N . GLU A 1 262 ? 6.77 7.25 2.689 1 98.25 262 GLU A N 1
ATOM 1992 C CA . GLU A 1 262 ? 5.496 7.008 2.02 1 98.25 262 GLU A CA 1
ATOM 1993 C C . GLU A 1 262 ? 5.527 5.711 1.219 1 98.25 262 GLU A C 1
ATOM 1995 O O . GLU A 1 262 ? 5.16 5.691 0.042 1 98.25 262 GLU A O 1
ATOM 2000 N N . THR A 1 263 ? 6.008 4.656 1.873 1 98.69 263 THR A N 1
ATOM 2001 C CA . THR A 1 263 ? 6.051 3.33 1.266 1 98.69 263 THR A CA 1
ATOM 2002 C C . THR A 1 263 ? 4.676 2.67 1.31 1 98.69 263 THR A C 1
ATOM 2004 O O . THR A 1 263 ? 3.746 3.199 1.922 1 98.69 263 THR A O 1
ATOM 2007 N N . SER A 1 264 ? 4.543 1.512 0.563 1 98.75 264 SER A N 1
ATOM 2008 C CA . SER A 1 264 ? 3.246 0.861 0.43 1 98.75 264 SER A CA 1
ATOM 2009 C C . SER A 1 264 ? 3.359 -0.646 0.635 1 98.75 264 SER A C 1
ATOM 2011 O O . SER A 1 264 ? 4.414 -1.234 0.384 1 98.75 264 SER A O 1
ATOM 2013 N N . IL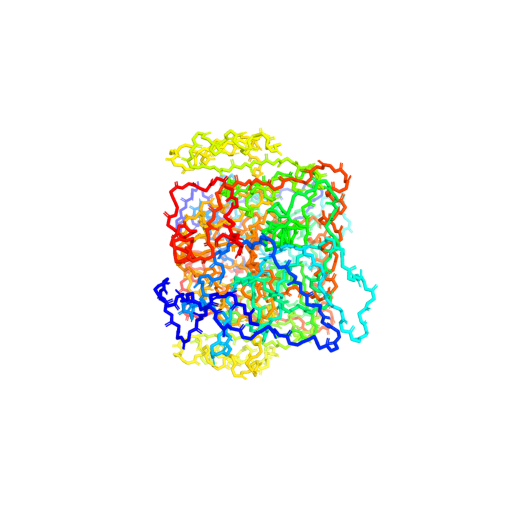E A 1 265 ? 2.354 -1.189 1.155 1 98.94 265 ILE A N 1
ATOM 2014 C CA . ILE A 1 265 ? 2.104 -2.627 1.157 1 98.94 265 ILE A CA 1
ATOM 2015 C C . ILE A 1 265 ? 0.885 -2.939 0.291 1 98.94 265 ILE A C 1
ATOM 2017 O O . ILE A 1 265 ? -0.175 -2.332 0.458 1 98.94 265 ILE A O 1
ATOM 2021 N N . ILE A 1 266 ? 1.015 -3.859 -0.635 1 98.88 266 ILE A N 1
ATOM 2022 C CA . ILE A 1 266 ? -0.093 -4.227 -1.509 1 98.88 266 ILE A CA 1
ATOM 2023 C C . ILE A 1 266 ? -0.292 -5.742 -1.479 1 98.88 266 ILE A C 1
ATOM 2025 O O . ILE A 1 266 ? 0.663 -6.504 -1.653 1 98.88 266 ILE A O 1
ATOM 2029 N N . GLY A 1 267 ? -1.518 -6.145 -1.239 1 98.62 267 GLY A N 1
ATOM 2030 C CA . GLY A 1 267 ? -1.84 -7.555 -1.386 1 98.62 267 GLY A CA 1
ATOM 2031 C C . GLY A 1 267 ? -1.938 -7.996 -2.832 1 98.62 267 GLY A C 1
ATOM 2032 O O . GLY A 1 267 ? -2.402 -7.242 -3.689 1 98.62 267 GLY A O 1
ATOM 2033 N N . GLU A 1 268 ? -1.539 -9.266 -3.025 1 97.94 268 GLU A N 1
ATOM 2034 C CA . GLU A 1 268 ? -1.624 -9.812 -4.375 1 97.94 268 GLU A CA 1
ATOM 2035 C C . GLU A 1 268 ? -2.371 -11.141 -4.383 1 97.94 268 GLU A C 1
ATOM 2037 O O . GLU A 1 268 ? -2.172 -11.977 -3.496 1 97.94 268 GLU A O 1
ATOM 2042 N N . SER A 1 269 ? -3.219 -11.305 -5.363 1 96.81 269 SER A N 1
ATOM 2043 C CA . SER A 1 269 ? -3.902 -12.562 -5.648 1 96.81 269 SER A CA 1
ATOM 2044 C C . SER A 1 269 ? -3.955 -12.836 -7.145 1 96.81 269 SER A C 1
ATOM 2046 O O . SER A 1 269 ? -4.605 -12.102 -7.895 1 96.81 269 SER A O 1
ATOM 2048 N N . LEU A 1 270 ? -3.35 -13.898 -7.52 1 97 270 LEU A N 1
ATOM 2049 C CA . LEU A 1 270 ? -3.318 -14.258 -8.93 1 97 270 LEU A CA 1
ATOM 2050 C C . LEU A 1 270 ? -4.727 -14.328 -9.508 1 97 270 LEU A C 1
ATOM 2052 O O . LEU A 1 270 ? -4.977 -13.836 -10.609 1 97 270 LEU A O 1
ATOM 2056 N N . PHE A 1 271 ? -5.652 -14.867 -8.781 1 93.75 271 PHE A N 1
ATOM 2057 C CA . PHE A 1 271 ? -6.969 -15.188 -9.32 1 93.75 271 PHE A CA 1
ATOM 2058 C C . PHE A 1 271 ? -7.883 -13.969 -9.266 1 93.75 271 PHE A C 1
ATOM 2060 O O . PHE A 1 271 ? -9.047 -14.047 -9.656 1 93.75 271 PHE A O 1
ATOM 2067 N N . ALA A 1 272 ? -7.359 -12.867 -8.836 1 94.88 272 ALA A N 1
ATOM 2068 C CA . ALA A 1 272 ? -8.039 -11.586 -8.977 1 94.88 272 ALA A CA 1
ATOM 2069 C C . ALA A 1 272 ? -7.781 -10.984 -10.359 1 94.88 272 ALA A C 1
ATOM 2071 O O . ALA A 1 272 ? -8.359 -9.945 -10.703 1 94.88 272 ALA A O 1
ATOM 2072 N N . SER A 1 273 ? -7.043 -11.617 -11.188 1 96.88 273 SER A N 1
ATOM 2073 C CA . SER A 1 273 ? -6.73 -11.133 -12.531 1 96.88 273 SER A CA 1
ATOM 2074 C C . SER A 1 273 ? -7.984 -11.055 -13.398 1 96.88 273 SER A C 1
ATOM 2076 O O . SER A 1 273 ? -8.836 -11.953 -13.344 1 96.88 273 SER A O 1
ATOM 2078 N N . THR A 1 274 ? -8.078 -9.977 -14.156 1 96.69 274 THR A N 1
ATOM 2079 C CA . THR A 1 274 ? -9.102 -9.93 -15.203 1 96.69 274 THR A CA 1
ATOM 2080 C C . THR A 1 274 ? -8.742 -10.875 -16.344 1 96.69 274 THR A C 1
ATOM 2082 O O . THR A 1 274 ? -7.617 -11.375 -16.422 1 96.69 274 THR A O 1
ATOM 2085 N N . GLN A 1 275 ? -9.703 -11.133 -17.156 1 96.5 275 GLN A N 1
ATOM 2086 C CA . GLN A 1 275 ? -9.438 -11.969 -18.312 1 96.5 275 GLN A CA 1
ATOM 2087 C C . GLN A 1 275 ? -8.352 -11.359 -19.203 1 96.5 275 GLN A C 1
ATOM 2089 O O . GLN A 1 275 ? -7.5 -12.078 -19.719 1 96.5 275 GLN A O 1
ATOM 2094 N N . GLU A 1 276 ? -8.406 -10.031 -19.344 1 97.94 276 GLU A N 1
ATOM 2095 C CA . GLU A 1 276 ? -7.406 -9.328 -20.141 1 97.94 276 GLU A CA 1
ATOM 2096 C C . GLU A 1 276 ? -6.016 -9.477 -19.531 1 97.94 276 GLU A C 1
ATOM 2098 O O . GLU A 1 276 ? -5.043 -9.734 -20.25 1 97.94 276 GLU A O 1
ATOM 2103 N N . GLU A 1 277 ? -5.945 -9.297 -18.281 1 98.12 277 GLU A N 1
ATOM 2104 C CA . GLU A 1 277 ? -4.676 -9.469 -17.578 1 98.12 277 GLU A CA 1
ATOM 2105 C C . GLU A 1 277 ? -4.164 -10.898 -17.703 1 98.12 277 GLU A C 1
ATOM 2107 O O . GLU A 1 277 ? -2.965 -11.117 -17.906 1 98.12 277 GLU A O 1
ATOM 2112 N N . TRP A 1 278 ? -5.066 -11.859 -17.547 1 98.12 278 TRP A N 1
ATOM 2113 C CA . TRP A 1 278 ? -4.742 -13.281 -17.625 1 98.12 278 TRP A CA 1
ATOM 2114 C C . TRP A 1 278 ? -4.141 -13.625 -18.984 1 98.12 278 TRP A C 1
ATOM 2116 O O . TRP A 1 278 ? -3.098 -14.281 -19.062 1 98.12 278 TRP A O 1
ATOM 2126 N N . GLN A 1 279 ? -4.711 -13.133 -20 1 97.81 279 GLN A N 1
ATOM 2127 C CA . GLN A 1 279 ? -4.242 -13.391 -21.359 1 97.81 279 GLN A CA 1
ATOM 2128 C C . GLN A 1 279 ? -2.924 -12.672 -21.641 1 97.81 279 GLN A C 1
ATOM 2130 O O . GLN A 1 279 ? -2.016 -13.242 -22.25 1 97.81 279 GLN A O 1
ATOM 2135 N N . ALA A 1 280 ? -2.842 -11.43 -21.172 1 97.88 280 ALA A N 1
ATOM 2136 C CA . ALA A 1 280 ? -1.605 -10.672 -21.344 1 97.88 280 ALA A CA 1
ATOM 2137 C C . ALA A 1 280 ? -0.436 -11.352 -20.641 1 97.88 280 ALA A C 1
ATOM 2139 O O . ALA A 1 280 ? 0.688 -11.359 -21.156 1 97.88 280 ALA A O 1
ATOM 2140 N N . THR A 1 281 ? -0.725 -11.859 -19.5 1 98.5 281 THR A N 1
ATOM 2141 C CA . THR A 1 281 ? 0.296 -12.57 -18.734 1 98.5 281 THR A CA 1
ATOM 2142 C C . THR A 1 281 ? 0.776 -13.805 -19.5 1 98.5 281 THR A C 1
ATOM 2144 O O . THR A 1 281 ? 1.98 -14.031 -19.625 1 98.5 281 THR A O 1
ATOM 2147 N N . ALA A 1 282 ? -0.163 -14.586 -20 1 98.5 282 ALA A N 1
ATOM 2148 C CA . ALA A 1 282 ? 0.191 -15.781 -20.766 1 98.5 282 ALA A CA 1
ATOM 2149 C C . ALA A 1 282 ? 1.027 -15.422 -21.984 1 98.5 282 ALA A C 1
ATOM 2151 O O . ALA A 1 282 ? 2.018 -16.094 -22.281 1 98.5 282 ALA A O 1
ATOM 2152 N N . GLU A 1 283 ? 0.644 -14.359 -22.641 1 98.38 283 GLU A N 1
ATOM 2153 C CA . GLU A 1 283 ? 1.377 -13.914 -23.812 1 98.38 283 GLU A CA 1
ATOM 2154 C C . GLU A 1 283 ? 2.812 -13.531 -23.469 1 98.38 283 GLU A C 1
ATOM 2156 O O . GLU A 1 283 ? 3.746 -13.875 -24.188 1 98.38 283 GLU A O 1
ATOM 2161 N N . ALA A 1 284 ? 2.959 -12.875 -22.406 1 98.5 284 ALA A N 1
ATOM 2162 C CA . ALA A 1 284 ? 4.293 -12.469 -21.969 1 98.5 284 ALA A CA 1
ATOM 2163 C C . ALA A 1 284 ? 5.145 -13.688 -21.625 1 98.5 284 ALA A C 1
ATOM 2165 O O . ALA A 1 284 ? 6.336 -13.734 -21.938 1 98.5 284 ALA A O 1
ATOM 2166 N N . VAL A 1 285 ? 4.566 -14.609 -20.984 1 98.44 285 VAL A N 1
ATOM 2167 C CA . VAL A 1 285 ? 5.27 -15.828 -20.578 1 98.44 285 VAL A CA 1
ATOM 2168 C C . VAL A 1 285 ? 5.703 -16.594 -21.828 1 98.44 285 VAL A C 1
ATOM 2170 O O . VAL A 1 285 ? 6.863 -17 -21.938 1 98.44 285 VAL A O 1
ATOM 2173 N N . VAL A 1 286 ? 4.82 -16.75 -22.781 1 98.38 286 VAL A N 1
ATOM 2174 C CA . VAL A 1 286 ? 5.129 -17.469 -24.016 1 98.38 286 VAL A CA 1
ATOM 2175 C C . VAL A 1 286 ? 6.25 -16.75 -24.766 1 98.38 286 VAL A C 1
ATOM 2177 O O . VAL A 1 286 ? 7.188 -17.391 -25.25 1 98.38 286 VAL A O 1
ATOM 2180 N N . LYS A 1 287 ? 6.129 -15.445 -24.844 1 98.25 287 LYS A N 1
ATOM 2181 C CA . LYS A 1 287 ? 7.176 -14.672 -25.5 1 98.25 287 LYS A CA 1
ATOM 2182 C C . LYS A 1 287 ? 8.523 -14.867 -24.812 1 98.25 287 LYS A C 1
ATOM 2184 O O . LYS A 1 287 ? 9.562 -14.938 -25.469 1 98.25 287 LYS A O 1
ATOM 2189 N N . GLY A 1 288 ? 8.492 -14.922 -23.531 1 98.31 288 GLY A N 1
ATOM 2190 C CA . GLY A 1 288 ? 9.719 -15.156 -22.781 1 98.31 288 GLY A CA 1
ATOM 2191 C C . GLY A 1 288 ? 10.359 -16.5 -23.109 1 98.31 288 GLY A C 1
ATOM 2192 O O . GLY A 1 288 ? 11.586 -16.609 -23.156 1 98.31 288 GLY A O 1
ATOM 2193 N N . ILE A 1 289 ? 9.547 -17.484 -23.281 1 98.25 289 ILE A N 1
ATOM 2194 C CA . ILE A 1 289 ? 10.039 -18.797 -23.688 1 98.25 289 ILE A CA 1
ATOM 2195 C C . ILE A 1 289 ? 10.664 -18.719 -25.078 1 98.25 289 ILE A C 1
ATOM 2197 O O . ILE A 1 289 ? 11.773 -19.219 -25.281 1 98.25 289 ILE A O 1
ATOM 2201 N N . GLU A 1 290 ? 9.984 -18.094 -25.922 1 97.62 290 GLU A N 1
ATOM 2202 C CA . GLU A 1 290 ? 10.445 -17.969 -27.297 1 97.62 290 GLU A CA 1
ATOM 2203 C C . GLU A 1 290 ? 11.734 -17.156 -27.391 1 97.62 290 GLU A C 1
ATOM 2205 O O . GLU A 1 290 ? 12.617 -17.453 -28.188 1 97.62 290 GLU A O 1
ATOM 2210 N N . ASP A 1 291 ? 11.82 -16.172 -26.531 1 97.12 291 ASP A N 1
ATOM 2211 C CA . ASP A 1 291 ? 13 -15.312 -26.5 1 97.12 291 ASP A CA 1
ATOM 2212 C C . ASP A 1 291 ? 14.172 -16.016 -25.812 1 97.12 291 ASP A C 1
ATOM 2214 O O . ASP A 1 291 ? 15.312 -15.562 -25.906 1 97.12 291 ASP A O 1
ATOM 2218 N N . GLY A 1 292 ? 13.883 -17 -25.031 1 96.88 292 GLY A N 1
ATOM 2219 C CA . GLY A 1 292 ? 14.945 -17.859 -24.547 1 96.88 292 GLY A CA 1
ATOM 2220 C C . GLY A 1 292 ? 15.344 -17.594 -23.109 1 96.88 292 GLY A C 1
ATOM 2221 O O . GLY A 1 292 ? 16.125 -18.344 -22.531 1 96.88 292 GLY A O 1
ATOM 2222 N N . TRP A 1 293 ? 14.758 -16.594 -22.531 1 96.69 293 TRP A N 1
ATOM 2223 C CA . TRP A 1 293 ? 15.227 -16.234 -21.188 1 96.69 293 TRP A CA 1
ATOM 2224 C C . TRP A 1 293 ? 14.375 -16.906 -20.109 1 96.69 293 TRP A C 1
ATOM 2226 O O . TRP A 1 293 ? 14.773 -16.969 -18.953 1 96.69 293 TRP A O 1
ATOM 2236 N N . LEU A 1 294 ? 13.164 -17.297 -20.422 1 97.94 294 LEU A N 1
ATOM 2237 C CA . LEU A 1 294 ? 12.289 -17.938 -19.453 1 97.94 294 LEU A CA 1
ATOM 2238 C C . LEU A 1 294 ? 12.523 -19.438 -19.422 1 97.94 294 LEU A C 1
ATOM 2240 O O . LEU A 1 294 ? 12.352 -20.125 -20.438 1 97.94 294 LEU A O 1
ATOM 2244 N N . ASP A 1 295 ? 12.93 -19.969 -18.281 1 97.31 295 ASP A N 1
ATOM 2245 C CA . ASP A 1 295 ? 13.266 -21.375 -18.094 1 97.31 295 ASP A CA 1
ATOM 2246 C C . ASP A 1 295 ? 12.961 -21.828 -16.672 1 97.31 295 ASP A C 1
ATOM 2248 O O . ASP A 1 295 ? 13.758 -21.609 -15.766 1 97.31 295 ASP A O 1
ATOM 2252 N N . PRO A 1 296 ? 11.898 -22.562 -16.5 1 98.12 296 PRO A N 1
ATOM 2253 C CA . PRO A 1 296 ? 11.523 -23 -15.148 1 98.12 296 PRO A CA 1
ATOM 2254 C C . PRO A 1 296 ? 12.57 -23.906 -14.508 1 98.12 296 PRO A C 1
ATOM 2256 O O . PRO A 1 296 ? 13.172 -24.734 -15.195 1 98.12 296 PRO A O 1
ATOM 2259 N N . VAL A 1 297 ? 12.75 -23.703 -13.227 1 97.81 297 VAL A N 1
ATOM 2260 C CA . VAL A 1 297 ? 13.633 -24.562 -12.438 1 97.81 297 VAL A CA 1
ATOM 2261 C C . VAL A 1 297 ? 12.844 -25.734 -11.859 1 97.81 297 VAL A C 1
ATOM 2263 O O . VAL A 1 297 ? 11.805 -25.531 -11.219 1 97.81 297 VAL A O 1
ATOM 2266 N N . MET A 1 298 ? 13.375 -26.938 -12.094 1 97.5 298 MET A N 1
ATOM 2267 C CA . MET A 1 298 ? 12.633 -28.125 -11.703 1 97.5 298 MET A CA 1
ATOM 2268 C C . MET A 1 298 ? 13.273 -28.797 -10.484 1 97.5 298 MET A C 1
ATOM 2270 O O . MET A 1 298 ? 14.492 -28.734 -10.312 1 97.5 298 MET A O 1
ATOM 2274 N N . ASP A 1 299 ? 12.461 -29.266 -9.695 1 95.44 299 ASP A N 1
ATOM 2275 C CA . ASP A 1 299 ? 12.938 -30.062 -8.562 1 95.44 299 ASP A CA 1
ATOM 2276 C C . ASP A 1 299 ? 12.664 -31.547 -8.789 1 95.44 299 ASP A C 1
ATOM 2278 O O . ASP A 1 299 ? 13.375 -32.219 -9.547 1 95.44 299 ASP A O 1
ATOM 2282 N N . ARG A 1 300 ? 11.562 -32.125 -8.305 1 95.12 300 ARG A N 1
ATOM 2283 C CA . ARG A 1 300 ? 11.344 -33.562 -8.438 1 95.12 300 ARG A CA 1
ATOM 2284 C C . ARG A 1 300 ? 9.953 -33.875 -8.984 1 95.12 300 ARG A C 1
ATOM 2286 O O . ARG A 1 300 ? 9.086 -33 -9 1 95.12 300 ARG A O 1
ATOM 2293 N N . THR A 1 301 ? 9.852 -35.094 -9.469 1 97.75 301 THR A N 1
ATOM 2294 C CA . THR A 1 301 ? 8.617 -35.594 -10.07 1 97.75 301 THR A CA 1
ATOM 2295 C C . THR A 1 301 ? 8.031 -36.75 -9.242 1 97.75 301 THR A C 1
ATOM 2297 O O . THR A 1 301 ? 8.766 -37.625 -8.773 1 97.75 301 THR A O 1
ATOM 2300 N N . TYR A 1 302 ? 6.762 -36.688 -8.984 1 98.5 302 TYR A N 1
ATOM 2301 C CA . TYR A 1 302 ? 6.004 -37.719 -8.289 1 98.5 302 TYR A CA 1
ATOM 2302 C C . TYR A 1 302 ? 5.117 -38.469 -9.25 1 98.5 302 TYR A C 1
ATOM 2304 O O . TYR A 1 302 ? 4.676 -37.938 -10.266 1 98.5 302 TYR A O 1
ATOM 2312 N N . ALA A 1 303 ? 4.82 -39.719 -8.859 1 98.62 303 ALA A N 1
ATOM 2313 C CA . ALA A 1 303 ? 3.75 -40.469 -9.531 1 98.62 303 ALA A CA 1
ATOM 2314 C C . ALA A 1 303 ? 2.381 -39.938 -9.109 1 98.62 303 ALA A C 1
ATOM 2316 O O . ALA A 1 303 ? 2.238 -39.344 -8.039 1 98.62 303 ALA A O 1
ATOM 2317 N N . LEU A 1 304 ? 1.422 -40.188 -9.969 1 98.62 304 LEU A N 1
ATOM 2318 C CA . LEU A 1 304 ? 0.061 -39.75 -9.672 1 98.62 304 LEU A CA 1
ATOM 2319 C C . LEU A 1 304 ? -0.387 -40.219 -8.305 1 98.62 304 LEU A C 1
ATOM 2321 O O . LEU A 1 304 ? -0.971 -39.469 -7.523 1 98.62 304 LEU A O 1
ATOM 2325 N N . GLY A 1 305 ? -0.045 -41.406 -8.023 1 98 305 GLY A N 1
ATOM 2326 C CA . GLY A 1 305 ? -0.437 -42.031 -6.762 1 98 305 GLY A CA 1
ATOM 2327 C C . GLY A 1 305 ? 0.259 -41.438 -5.559 1 98 305 GLY A C 1
ATOM 2328 O O . GLY A 1 305 ? -0.145 -41.656 -4.418 1 98 305 GLY A O 1
ATOM 2329 N N . ASP A 1 306 ? 1.241 -40.594 -5.762 1 98.25 306 ASP A N 1
ATOM 2330 C CA . ASP A 1 306 ? 2.012 -40 -4.676 1 98.25 306 ASP A CA 1
ATOM 2331 C C . ASP A 1 306 ? 1.624 -38.531 -4.477 1 98.25 306 ASP A C 1
ATOM 2333 O O . ASP A 1 306 ? 2.428 -37.75 -3.994 1 98.25 306 ASP A O 1
ATOM 2337 N N . ALA A 1 307 ? 0.417 -38.219 -4.871 1 98.44 307 ALA 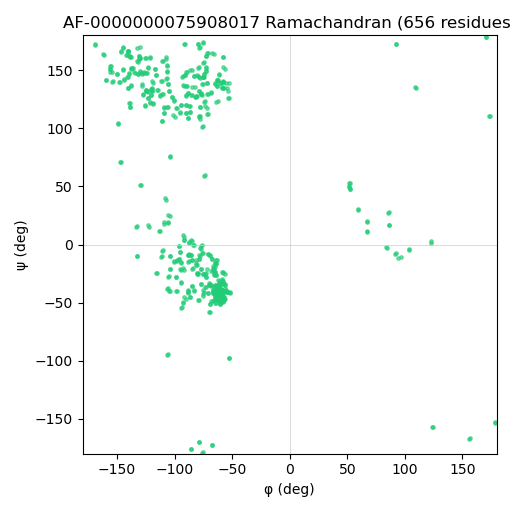A N 1
ATOM 2338 C CA . ALA A 1 307 ? -0.068 -36.844 -4.715 1 98.44 307 ALA A CA 1
ATOM 2339 C C . ALA A 1 307 ? -0.03 -36.406 -3.252 1 98.44 307 ALA A C 1
ATOM 2341 O O . ALA A 1 307 ? 0.248 -35.25 -2.949 1 98.44 307 ALA A O 1
ATOM 2342 N N . LYS A 1 308 ? -0.265 -37.375 -2.344 1 98.12 308 LYS A N 1
ATOM 2343 C CA . LYS A 1 308 ? -0.208 -37.062 -0.914 1 98.12 308 LYS A CA 1
ATOM 2344 C C . LYS A 1 308 ? 1.177 -36.562 -0.509 1 98.12 308 LYS A C 1
ATOM 2346 O O . LYS A 1 308 ? 1.302 -35.562 0.186 1 98.12 308 LYS A O 1
ATOM 2351 N N . ALA A 1 309 ? 2.104 -37.25 -0.943 1 97.56 309 ALA A N 1
ATOM 2352 C CA . ALA A 1 309 ? 3.484 -36.906 -0.622 1 97.56 309 ALA A CA 1
ATOM 2353 C C . ALA A 1 309 ? 3.854 -35.562 -1.213 1 97.56 309 ALA A C 1
ATOM 2355 O O . ALA A 1 309 ? 4.539 -34.75 -0.57 1 97.56 309 ALA A O 1
ATOM 2356 N N . SER A 1 310 ? 3.441 -35.312 -2.406 1 97.56 310 SER A N 1
ATOM 2357 C CA . SER A 1 310 ? 3.75 -34.031 -3.049 1 97.56 310 SER A CA 1
ATOM 2358 C C . SER A 1 310 ? 3.146 -32.875 -2.275 1 97.56 310 SER A C 1
ATOM 2360 O O . SER A 1 310 ? 3.795 -31.828 -2.098 1 97.56 310 SER A O 1
ATOM 2362 N N . HIS A 1 311 ? 1.877 -32.969 -1.799 1 97.88 311 HIS A N 1
ATOM 2363 C CA . HIS A 1 311 ? 1.229 -31.922 -1.018 1 97.88 311 HIS A CA 1
ATOM 2364 C C . HIS A 1 311 ? 1.927 -31.734 0.325 1 97.88 311 HIS A C 1
ATOM 2366 O O . HIS A 1 311 ? 2.012 -30.609 0.826 1 97.88 311 HIS A O 1
ATOM 2372 N N . HIS A 1 312 ? 2.342 -32.812 0.922 1 96.69 312 HIS A N 1
ATOM 2373 C CA . HIS A 1 312 ? 3.109 -32.688 2.158 1 96.69 312 HIS A CA 1
ATOM 2374 C C . HIS A 1 312 ? 4.402 -31.922 1.938 1 96.69 312 HIS A C 1
ATOM 2376 O O . HIS A 1 312 ? 4.707 -30.984 2.686 1 96.69 312 HIS A O 1
ATOM 2382 N N . ASP A 1 313 ? 5.051 -32.25 0.871 1 95.25 313 ASP A N 1
ATOM 2383 C CA . ASP A 1 313 ? 6.387 -31.719 0.638 1 95.25 313 ASP A CA 1
ATOM 2384 C C . ASP A 1 313 ? 6.332 -30.234 0.254 1 95.25 313 ASP A C 1
ATOM 2386 O O . ASP A 1 313 ? 7.219 -29.469 0.619 1 95.25 313 ASP A O 1
ATOM 2390 N N . ILE A 1 314 ? 5.312 -29.828 -0.506 1 94.5 314 ILE A N 1
ATOM 2391 C CA . ILE A 1 314 ? 5.254 -28.453 -0.981 1 94.5 314 ILE A CA 1
ATOM 2392 C C . ILE A 1 314 ? 5.066 -27.5 0.202 1 94.5 314 ILE A C 1
ATOM 2394 O O . ILE A 1 314 ? 5.496 -26.344 0.156 1 94.5 314 ILE A O 1
ATOM 2398 N N . ILE A 1 315 ? 4.508 -27.938 1.272 1 92.25 315 ILE A N 1
ATOM 2399 C CA . ILE A 1 315 ? 4.219 -27.109 2.438 1 92.25 315 ILE A CA 1
ATOM 2400 C C . ILE A 1 315 ? 5.363 -27.219 3.443 1 92.25 315 ILE A C 1
ATOM 2402 O O . ILE A 1 315 ? 5.699 -26.234 4.113 1 92.25 315 ILE A O 1
ATOM 2406 N N . ASN A 1 316 ? 5.996 -28.312 3.547 1 90 316 ASN A N 1
ATOM 2407 C CA . ASN A 1 316 ? 6.93 -28.562 4.641 1 90 316 ASN A CA 1
ATOM 2408 C C . ASN A 1 316 ? 8.375 -28.578 4.152 1 90 316 ASN A C 1
ATOM 2410 O O . ASN A 1 316 ? 9.281 -28.984 4.887 1 90 316 ASN A O 1
ATOM 2414 N N . SER A 1 317 ? 8.625 -28.062 3.094 1 80.56 317 SER A N 1
ATOM 2415 C CA . SER A 1 317 ? 9.992 -28.047 2.588 1 80.56 317 SER A CA 1
ATOM 2416 C C . SER A 1 317 ? 10.867 -27.078 3.381 1 80.56 317 SER A C 1
ATOM 2418 O O . SER A 1 317 ? 10.391 -26.047 3.84 1 80.56 317 SER A O 1
ATOM 2420 N N . LYS A 1 318 ? 12.219 -27.469 3.729 1 75.19 318 LYS A N 1
ATOM 2421 C CA . LYS A 1 318 ? 13.148 -26.609 4.449 1 75.19 318 LYS A CA 1
ATOM 2422 C C . LYS A 1 318 ? 14.008 -25.812 3.484 1 75.19 318 LYS A C 1
ATOM 2424 O O . LYS A 1 318 ? 14.977 -25.156 3.896 1 75.19 318 LYS A O 1
ATOM 2429 N N . GLY A 1 319 ? 13.648 -25.922 2.268 1 75.75 319 GLY A N 1
ATOM 2430 C CA . GLY A 1 319 ? 14.367 -25.219 1.211 1 75.75 319 GLY A CA 1
ATOM 2431 C C . GLY A 1 319 ? 13.906 -25.609 -0.181 1 75.75 319 GLY A C 1
ATOM 2432 O O . GLY A 1 319 ? 14.242 -26.688 -0.67 1 75.75 319 GLY A O 1
ATOM 2433 N N . ALA A 1 320 ? 13.242 -24.625 -0.805 1 81.31 320 ALA A N 1
ATOM 2434 C CA . ALA A 1 320 ? 12.664 -24.906 -2.113 1 81.31 320 ALA A CA 1
ATOM 2435 C C . ALA A 1 320 ? 13.734 -24.938 -3.197 1 81.31 320 ALA A C 1
ATOM 2437 O O . ALA A 1 320 ? 14.672 -24.125 -3.172 1 81.31 320 ALA A O 1
ATOM 2438 N N . LYS A 1 321 ? 13.672 -25.875 -4.109 1 87.12 321 LYS A N 1
ATOM 2439 C CA . LYS A 1 321 ? 14.656 -26.078 -5.164 1 87.12 321 LYS A CA 1
ATOM 2440 C C . LYS A 1 321 ? 14.016 -26.016 -6.543 1 87.12 321 LYS A C 1
ATOM 2442 O O . LYS A 1 321 ? 14.562 -26.531 -7.516 1 87.12 321 LYS A O 1
ATOM 2447 N N . GLY A 1 322 ? 12.906 -25.5 -6.52 1 91.25 322 GLY A N 1
ATOM 2448 C CA . GLY A 1 322 ? 12.203 -25.422 -7.793 1 91.25 322 GLY A CA 1
ATOM 2449 C C . GLY A 1 322 ? 10.836 -26.078 -7.766 1 91.25 322 GLY A C 1
ATOM 2450 O O . GLY A 1 322 ? 10.227 -26.203 -6.703 1 91.25 322 GLY A O 1
ATOM 2451 N N . ARG A 1 323 ? 10.359 -26.453 -8.891 1 96 323 ARG A N 1
ATOM 2452 C CA . ARG A 1 323 ? 8.969 -26.844 -9.094 1 96 323 ARG A CA 1
ATOM 2453 C C . ARG A 1 323 ? 8.781 -28.344 -8.844 1 96 323 ARG A C 1
ATOM 2455 O O . ARG A 1 323 ? 9.586 -29.156 -9.305 1 96 323 ARG A O 1
ATOM 2462 N N . LEU A 1 324 ? 7.742 -28.719 -8.148 1 97.56 324 LEU A N 1
ATOM 2463 C CA . LEU A 1 324 ? 7.297 -30.094 -7.988 1 97.56 324 LEU A CA 1
ATOM 2464 C C . LEU A 1 324 ? 6.273 -30.469 -9.055 1 97.56 324 LEU A C 1
ATOM 2466 O O . LEU A 1 324 ? 5.375 -29.672 -9.367 1 97.56 324 LEU A O 1
ATOM 2470 N N . ILE A 1 325 ? 6.484 -31.688 -9.594 1 98.44 325 ILE A N 1
ATOM 2471 C CA . ILE A 1 325 ? 5.621 -32.125 -10.68 1 98.44 325 ILE A CA 1
ATOM 2472 C C . ILE A 1 325 ? 5.004 -33.5 -10.328 1 98.44 325 ILE A C 1
ATOM 2474 O O . ILE A 1 325 ? 5.586 -34.281 -9.57 1 98.44 325 ILE A O 1
ATOM 2478 N N . ILE A 1 326 ? 3.809 -33.688 -10.82 1 98.81 326 ILE A N 1
ATOM 2479 C CA . ILE A 1 326 ? 3.184 -35 -10.836 1 98.81 326 ILE A CA 1
ATOM 2480 C C . ILE A 1 326 ? 3.09 -35.5 -12.273 1 98.81 326 ILE A C 1
ATOM 2482 O O . ILE A 1 326 ? 2.664 -34.781 -13.172 1 98.81 326 ILE A O 1
ATOM 2486 N N . ASN A 1 327 ? 3.518 -36.656 -12.477 1 98.62 327 ASN A N 1
ATOM 2487 C CA . ASN A 1 327 ? 3.367 -37.312 -13.766 1 98.62 327 ASN A CA 1
ATOM 2488 C C . ASN A 1 327 ? 2.211 -38.312 -13.734 1 98.62 327 ASN A C 1
ATOM 2490 O O . ASN A 1 327 ? 2.312 -39.375 -13.125 1 98.62 327 ASN A O 1
ATOM 2494 N N . PRO A 1 328 ? 1.183 -38 -14.453 1 98.06 328 PRO A N 1
ATOM 2495 C CA . PRO A 1 328 ? -0.008 -38.875 -14.383 1 98.06 328 PRO A CA 1
ATOM 2496 C C . PRO A 1 328 ? 0.232 -40.25 -14.945 1 98.06 328 PRO A C 1
ATOM 2498 O O . PRO A 1 328 ? -0.566 -41.188 -14.711 1 98.06 328 PRO A O 1
ATOM 2501 N N . ASP A 1 329 ? 1.262 -40.438 -15.734 1 95.56 329 ASP A N 1
ATOM 2502 C CA . ASP A 1 329 ? 1.518 -41.719 -16.375 1 95.56 329 ASP A CA 1
ATOM 2503 C C . ASP A 1 329 ? 2.359 -42.625 -15.484 1 95.56 329 ASP A C 1
ATOM 2505 O O . ASP A 1 329 ? 2.598 -43.781 -15.82 1 95.56 329 ASP A O 1
ATOM 2509 N N . LEU A 1 330 ? 2.809 -42.062 -14.492 1 92.69 330 LEU A N 1
ATOM 2510 C CA . LEU A 1 330 ? 3.547 -42.844 -13.508 1 92.69 330 LEU A CA 1
ATOM 2511 C C . LEU A 1 330 ? 2.633 -43.312 -12.375 1 92.69 330 LEU A C 1
ATOM 2513 O O . LEU A 1 330 ? 1.705 -42.594 -11.992 1 92.69 330 LEU A O 1
ATOM 2517 N N . MET B 1 1 ? 12.43 44.094 19.297 1 95.5 1 MET B N 1
ATOM 2518 C CA . MET B 1 1 ? 12.289 42.906 20.109 1 95.5 1 MET B CA 1
ATOM 2519 C C . MET B 1 1 ? 10.836 42.438 20.156 1 95.5 1 MET B C 1
ATOM 2521 O O . MET B 1 1 ? 9.922 43.188 19.844 1 95.5 1 MET B O 1
ATOM 2525 N N . MET B 1 2 ? 10.789 41.156 20.469 1 97.81 2 MET B N 1
ATOM 2526 C CA . MET B 1 2 ? 9.43 40.625 20.484 1 97.81 2 MET B CA 1
ATOM 2527 C C . MET B 1 2 ? 9.297 39.531 21.578 1 97.81 2 MET B C 1
ATOM 2529 O O . MET B 1 2 ? 10.289 39.094 22.141 1 97.81 2 MET B O 1
ATOM 2533 N N . ARG B 1 3 ? 7.996 39.219 21.828 1 98.31 3 ARG B N 1
ATOM 2534 C CA . ARG B 1 3 ? 7.688 38.031 22.625 1 98.31 3 ARG B CA 1
ATOM 2535 C C . ARG B 1 3 ? 7.664 36.781 21.734 1 98.31 3 ARG B C 1
ATOM 2537 O O . ARG B 1 3 ? 7.18 36.812 20.609 1 98.31 3 ARG B O 1
ATOM 2544 N N . ALA B 1 4 ? 8.281 35.719 22.234 1 98.75 4 ALA B N 1
ATOM 2545 C CA . ALA B 1 4 ? 8.281 34.469 21.516 1 98.75 4 ALA B CA 1
ATOM 2546 C C . ALA B 1 4 ? 8.508 33.281 22.453 1 98.75 4 ALA B C 1
ATOM 2548 O O . ALA B 1 4 ? 9.047 33.469 23.547 1 98.75 4 ALA B O 1
ATOM 2549 N N . ILE B 1 5 ? 7.992 32.188 22.094 1 98.81 5 ILE B N 1
ATOM 2550 C CA . ILE B 1 5 ? 8.367 30.953 22.766 1 98.81 5 ILE B CA 1
ATOM 2551 C C . ILE B 1 5 ? 9.719 30.469 22.25 1 98.81 5 ILE B C 1
ATOM 2553 O O . ILE B 1 5 ? 9.953 30.453 21.031 1 98.81 5 ILE B O 1
ATOM 2557 N N . ARG B 1 6 ? 10.578 30.141 23.156 1 98.56 6 ARG B N 1
ATOM 2558 C CA . ARG B 1 6 ? 11.898 29.641 22.797 1 98.56 6 ARG B CA 1
ATOM 2559 C C . ARG B 1 6 ? 12.125 28.234 23.344 1 98.56 6 ARG B C 1
ATOM 2561 O O . ARG B 1 6 ? 11.734 27.938 24.484 1 98.56 6 ARG B O 1
ATOM 2568 N N . VAL B 1 7 ? 12.625 27.359 22.531 1 98.38 7 VAL B N 1
ATOM 2569 C CA . VAL B 1 7 ? 13.062 26.031 22.922 1 98.38 7 VAL B CA 1
ATOM 2570 C C . VAL B 1 7 ? 14.586 25.953 22.859 1 98.38 7 VAL B C 1
ATOM 2572 O O . VAL B 1 7 ? 15.188 26.062 21.797 1 98.38 7 VAL B O 1
ATOM 2575 N N . SER B 1 8 ? 15.258 25.719 23.969 1 97.88 8 SER B N 1
ATOM 2576 C CA . SER B 1 8 ? 16.719 25.703 24.031 1 97.88 8 SER B CA 1
ATOM 2577 C C . SER B 1 8 ? 17.234 24.297 24.281 1 97.88 8 SER B C 1
ATOM 2579 O O . SER B 1 8 ? 18.453 24.062 24.188 1 97.88 8 SER B O 1
ATOM 2581 N N . LYS B 1 9 ? 16.438 23.453 24.578 1 97.5 9 LYS B N 1
ATOM 2582 C CA . LYS B 1 9 ? 16.703 22.031 24.719 1 97.5 9 LYS B CA 1
ATOM 2583 C C . LYS B 1 9 ? 15.477 21.203 24.391 1 97.5 9 LYS B C 1
ATOM 2585 O O . LYS B 1 9 ? 14.344 21.625 24.625 1 97.5 9 LYS B O 1
ATOM 2590 N N . LEU B 1 10 ? 15.734 20.078 23.859 1 97.31 10 LEU B N 1
ATOM 2591 C CA . LEU B 1 10 ? 14.625 19.188 23.516 1 97.31 10 LEU B CA 1
ATOM 2592 C C . LEU B 1 10 ? 14.023 18.578 24.781 1 97.31 10 LEU B C 1
ATOM 2594 O O . LEU B 1 10 ? 14.727 18.391 25.781 1 97.31 10 LEU B O 1
ATOM 2598 N N . GLY B 1 11 ? 12.727 18.234 24.734 1 96.88 11 GLY B N 1
ATOM 2599 C CA . GLY B 1 11 ? 12.062 17.625 25.875 1 96.88 11 GLY B CA 1
ATOM 2600 C C . GLY B 1 11 ? 10.555 17.828 25.859 1 96.88 11 GLY B C 1
ATOM 2601 O O . GLY B 1 11 ? 9.977 18.125 24.812 1 96.88 11 GLY B O 1
ATOM 2602 N N . GLY B 1 12 ? 9.938 17.547 27.016 1 96.69 12 GLY B N 1
ATOM 2603 C CA . GLY B 1 12 ? 8.5 17.703 27.156 1 96.69 12 GLY B CA 1
ATOM 2604 C C . GLY B 1 12 ? 8.047 19.156 27.094 1 96.69 12 GLY B C 1
ATOM 2605 O O . GLY B 1 12 ? 8.836 20.047 26.781 1 96.69 12 GLY B O 1
ATOM 2606 N N . PRO B 1 13 ? 6.77 19.422 27.359 1 97.12 13 PRO B N 1
ATOM 2607 C CA . PRO B 1 13 ? 6.203 20.766 27.234 1 97.12 13 PRO B CA 1
ATOM 2608 C C . PRO B 1 13 ? 6.941 21.797 28.062 1 97.12 13 PRO B C 1
ATOM 2610 O O . PRO B 1 13 ? 6.957 22.984 27.719 1 97.12 13 PRO B O 1
ATOM 2613 N N . HIS B 1 14 ? 7.602 21.422 29.109 1 96.56 14 HIS B N 1
ATOM 2614 C CA . HIS B 1 14 ? 8.258 22.328 30.047 1 96.56 14 HIS B CA 1
ATOM 2615 C C . HIS B 1 14 ? 9.398 23.078 29.375 1 96.56 14 HIS B C 1
ATOM 2617 O O . HIS B 1 14 ? 9.867 24.094 29.875 1 96.56 14 HIS B O 1
ATOM 2623 N N . VAL B 1 15 ? 9.859 22.625 28.219 1 98 15 VAL B N 1
ATOM 2624 C CA . VAL B 1 15 ? 11 23.266 27.562 1 98 15 VAL B CA 1
ATOM 2625 C C . VAL B 1 15 ? 10.539 24.484 26.797 1 98 15 VAL B C 1
ATOM 2627 O O . VAL B 1 15 ? 11.359 25.297 26.344 1 98 15 VAL B O 1
ATOM 2630 N N . LEU B 1 16 ? 9.234 24.625 26.594 1 98.56 16 LEU B N 1
ATOM 2631 C CA . LEU B 1 16 ? 8.688 25.812 25.969 1 98.56 16 LEU B CA 1
ATOM 2632 C C . LEU B 1 16 ? 8.758 27.016 26.922 1 98.56 16 LEU B C 1
ATOM 2634 O O . LEU B 1 16 ? 8.008 27.078 27.891 1 98.56 16 LEU B O 1
ATOM 2638 N N . GLN B 1 17 ? 9.602 27.969 26.562 1 98.25 17 GLN B N 1
ATOM 2639 C CA . GLN B 1 17 ? 9.805 29.109 27.453 1 98.25 17 GLN B CA 1
ATOM 2640 C C . GLN B 1 17 ? 9.43 30.422 26.766 1 98.25 17 GLN B C 1
ATOM 2642 O O . GLN B 1 17 ? 9.898 30.719 25.672 1 98.25 17 GLN B O 1
ATOM 2647 N N . LEU B 1 18 ? 8.602 31.203 27.422 1 98.44 18 LEU B N 1
ATOM 2648 C CA . LEU B 1 18 ? 8.289 32.531 26.922 1 98.44 18 LEU B CA 1
ATOM 2649 C C . LEU B 1 18 ? 9.461 33.469 27.141 1 98.44 18 LEU B C 1
ATOM 2651 O O . LEU B 1 18 ? 9.969 33.594 28.266 1 98.44 18 LEU B O 1
ATOM 2655 N N . SER B 1 19 ? 9.906 34.031 26.094 1 98.12 19 SER B N 1
ATOM 2656 C CA . SER B 1 19 ? 10.906 35.094 26.156 1 98.12 19 SER B CA 1
ATOM 2657 C C . SER B 1 19 ? 10.312 36.438 25.719 1 98.12 19 SER B C 1
ATOM 2659 O O . SER B 1 19 ? 9.57 36.531 24.75 1 98.12 19 SER B O 1
ATOM 2661 N N . GLU B 1 20 ? 10.703 37.469 26.406 1 96.75 20 GLU B N 1
ATOM 2662 C CA . GLU B 1 20 ? 10.125 38.781 26.141 1 96.75 20 GLU B CA 1
ATOM 2663 C C . GLU B 1 20 ? 11.031 39.625 25.219 1 96.75 20 GLU B C 1
ATOM 2665 O O . GLU B 1 20 ? 10.617 40.656 24.688 1 96.75 20 GLU B O 1
ATOM 2670 N N . ASN B 1 21 ? 12.156 39.188 25.078 1 96.88 21 ASN B N 1
ATOM 2671 C CA . ASN B 1 21 ? 13.141 40 24.391 1 96.88 21 ASN B CA 1
ATOM 2672 C C . ASN B 1 21 ? 13.852 39.219 23.281 1 96.88 21 ASN B C 1
ATOM 2674 O O . ASN B 1 21 ? 15.078 39.219 23.219 1 96.88 21 ASN B O 1
ATOM 2678 N N . VAL B 1 22 ? 13.078 38.625 22.453 1 97.88 22 VAL B N 1
ATOM 2679 C CA . VAL B 1 22 ? 13.641 37.938 21.297 1 97.88 22 VAL B CA 1
ATOM 2680 C C . VAL B 1 22 ? 13.781 38.906 20.141 1 97.88 22 VAL B C 1
ATOM 2682 O O . VAL B 1 22 ? 12.852 39.688 19.828 1 97.88 22 VAL B O 1
ATOM 2685 N N . PRO B 1 23 ? 14.938 38.969 19.516 1 97.81 23 PRO B N 1
ATOM 2686 C CA . PRO B 1 23 ? 15.07 39.844 18.344 1 97.81 23 PRO B CA 1
ATOM 2687 C C . PRO B 1 23 ? 14.094 39.5 17.234 1 97.81 23 PRO B C 1
ATOM 2689 O O . PRO B 1 23 ? 13.867 38.312 16.938 1 97.81 23 PRO B O 1
ATOM 2692 N N . ILE B 1 24 ? 13.469 40.562 16.656 1 98.31 24 ILE B N 1
ATOM 2693 C CA . ILE B 1 24 ? 12.68 40.344 15.453 1 98.31 24 ILE B CA 1
ATOM 2694 C C . ILE B 1 24 ? 13.594 39.969 14.289 1 98.31 24 ILE B C 1
ATOM 2696 O O . ILE B 1 24 ? 14.602 40.656 14.047 1 98.31 24 ILE B O 1
ATOM 2700 N N . PRO B 1 25 ? 13.281 38.906 13.57 1 97.44 25 PRO B N 1
ATOM 2701 C CA . PRO B 1 25 ? 14.148 38.531 12.453 1 97.44 25 PRO B CA 1
ATOM 2702 C C . PRO B 1 25 ? 14.203 39.625 11.367 1 97.44 25 PRO B C 1
ATOM 2704 O O . PRO B 1 25 ? 13.195 40.25 11.078 1 97.44 25 PRO B O 1
ATOM 2707 N N . GLU B 1 26 ? 15.359 39.781 10.867 1 97.06 26 GLU B N 1
ATOM 2708 C CA . GLU B 1 26 ? 15.492 40.656 9.703 1 97.06 26 GLU B CA 1
ATOM 2709 C C . GLU B 1 26 ? 14.977 39.969 8.438 1 97.06 26 GLU B C 1
ATOM 2711 O O . GLU B 1 26 ? 15.18 38.75 8.25 1 97.06 26 GLU B O 1
ATOM 2716 N N . VAL B 1 27 ? 14.391 40.812 7.625 1 97.12 27 VAL B N 1
ATOM 2717 C CA . VAL B 1 27 ? 13.844 40.25 6.395 1 97.12 27 VAL B CA 1
ATOM 2718 C C . VAL B 1 27 ? 14.984 39.844 5.453 1 97.12 27 VAL B C 1
ATOM 2720 O O . VAL B 1 27 ? 15.953 40.594 5.301 1 97.12 27 VAL B O 1
ATOM 2723 N N . GLU B 1 28 ? 14.969 38.688 4.961 1 97.38 28 GLU B N 1
ATOM 2724 C CA . GLU B 1 28 ? 15.938 38.125 4.02 1 97.38 28 GLU B CA 1
ATOM 2725 C C . GLU B 1 28 ? 15.352 38 2.619 1 97.38 28 GLU B C 1
ATOM 2727 O O . GLU B 1 28 ? 14.133 38.062 2.449 1 97.38 28 GLU B O 1
ATOM 2732 N N . PRO B 1 29 ? 16.266 37.906 1.572 1 98.31 29 PRO B N 1
ATOM 2733 C CA . PRO B 1 29 ? 15.719 37.625 0.237 1 98.31 29 PRO B CA 1
ATOM 2734 C C . PRO B 1 29 ? 14.828 36.406 0.195 1 98.31 29 PRO B C 1
ATOM 2736 O O . PRO B 1 29 ? 15.133 35.406 0.838 1 98.31 29 PRO B O 1
ATOM 2739 N N . ARG B 1 30 ? 13.75 36.562 -0.54 1 98.38 30 ARG B N 1
ATOM 2740 C CA . ARG B 1 30 ? 12.812 35.469 -0.795 1 98.38 30 ARG B CA 1
ATOM 2741 C C . ARG B 1 30 ? 12.094 35.062 0.484 1 98.38 30 ARG B C 1
ATOM 2743 O O . ARG B 1 30 ? 11.539 33.969 0.558 1 98.38 30 ARG B O 1
ATOM 2750 N N . LYS B 1 31 ? 12.078 35.906 1.464 1 98.62 31 LYS B N 1
ATOM 2751 C CA . LYS B 1 31 ? 11.359 35.656 2.709 1 98.62 31 LYS B CA 1
ATOM 2752 C C . LYS B 1 31 ? 10.383 36.781 3.033 1 98.62 31 LYS B C 1
ATOM 2754 O O . LYS B 1 31 ? 10.469 37.875 2.461 1 98.62 31 LYS B O 1
ATOM 2759 N N . VAL B 1 32 ? 9.477 36.5 3.832 1 98.88 32 VAL B N 1
ATOM 2760 C CA . VAL B 1 32 ? 8.414 37.406 4.25 1 98.88 32 VAL B CA 1
ATOM 2761 C C . VAL B 1 32 ? 8.383 37.5 5.773 1 98.88 32 VAL B C 1
ATOM 2763 O O . VAL B 1 32 ? 8.281 36.469 6.461 1 98.88 32 VAL B O 1
ATOM 2766 N N . LEU B 1 33 ? 8.578 38.625 6.266 1 98.88 33 LEU B N 1
ATOM 2767 C CA . LEU B 1 33 ? 8.352 38.875 7.688 1 98.88 33 LEU B CA 1
ATOM 2768 C C . LEU B 1 33 ? 6.875 39.125 7.965 1 98.88 33 LEU B C 1
ATOM 2770 O O . LEU B 1 33 ? 6.262 40 7.324 1 98.88 33 LEU B O 1
ATOM 2774 N N . ILE B 1 34 ? 6.328 38.406 8.875 1 98.94 34 ILE B N 1
ATOM 2775 C CA . ILE B 1 34 ? 4.887 38.469 9.109 1 98.94 34 ILE B CA 1
ATOM 2776 C C . ILE B 1 34 ? 4.617 38.812 10.578 1 98.94 34 ILE B C 1
ATOM 2778 O O . ILE B 1 34 ? 5.254 38.281 11.477 1 98.94 34 ILE B O 1
ATOM 2782 N N . ARG B 1 35 ? 3.766 39.719 10.82 1 98.88 35 ARG B N 1
ATOM 2783 C CA . ARG B 1 35 ? 3.184 39.938 12.141 1 98.88 35 ARG B CA 1
ATOM 2784 C C . ARG B 1 35 ? 2.096 38.906 12.422 1 98.88 35 ARG B C 1
ATOM 2786 O O . ARG B 1 35 ? 1.004 38.969 11.852 1 98.88 35 ARG B O 1
ATOM 2793 N N . VAL B 1 36 ? 2.42 38 13.297 1 98.94 36 VAL B N 1
ATOM 2794 C CA . VAL B 1 36 ? 1.556 36.844 13.516 1 98.94 36 VAL B CA 1
ATOM 2795 C C . VAL B 1 36 ? 0.342 37.25 14.344 1 98.94 36 VAL B C 1
ATOM 2797 O O . VAL B 1 36 ? 0.484 37.906 15.391 1 98.94 36 VAL B O 1
ATOM 2800 N N . LYS B 1 37 ? -0.82 36.906 13.852 1 98.88 37 LYS B N 1
ATOM 2801 C CA . LYS B 1 37 ? -2.055 37.188 14.586 1 98.88 37 LYS B CA 1
ATOM 2802 C C . LYS B 1 37 ? -2.609 35.906 15.227 1 98.88 37 LYS B C 1
ATOM 2804 O O . LYS B 1 37 ? -3.311 35.969 16.234 1 98.88 37 LYS B O 1
ATOM 2809 N N . ALA B 1 38 ? -2.332 34.781 14.68 1 98.88 38 ALA B N 1
ATOM 2810 C CA . ALA B 1 38 ? -2.748 33.469 15.18 1 98.88 38 ALA B CA 1
ATOM 2811 C C . ALA B 1 38 ? -1.786 32.375 14.727 1 98.88 38 ALA B C 1
ATOM 2813 O O . ALA B 1 38 ? -1.297 32.406 13.594 1 98.88 38 ALA B O 1
ATOM 2814 N N . ALA B 1 39 ? -1.498 31.453 15.586 1 98.88 39 ALA B N 1
ATOM 2815 C CA . ALA B 1 39 ? -0.664 30.297 15.281 1 98.88 39 ALA B CA 1
ATOM 2816 C C . ALA B 1 39 ? -1.404 29 15.586 1 98.88 39 ALA B C 1
ATOM 2818 O O . ALA B 1 39 ? -2.055 28.875 16.625 1 98.88 39 ALA B O 1
ATOM 2819 N N . GLY B 1 40 ? -1.361 28.094 14.656 1 98.69 40 GLY B N 1
ATOM 2820 C CA . GLY B 1 40 ? -1.966 26.781 14.883 1 98.69 40 GLY B CA 1
ATOM 2821 C C . GLY B 1 40 ? -1.062 25.828 15.641 1 98.69 40 GLY B C 1
ATOM 2822 O O . GLY B 1 40 ? 0.157 25.844 15.461 1 98.69 40 GLY B O 1
ATOM 2823 N N . VAL B 1 41 ? -1.664 25 16.469 1 98.31 41 VAL B N 1
ATOM 2824 C CA . VAL B 1 41 ? -0.926 24 17.234 1 98.31 41 VAL B CA 1
ATOM 2825 C C . VAL B 1 41 ? -1.11 22.625 16.578 1 98.31 41 VAL B C 1
ATOM 2827 O O . VAL B 1 41 ? -2.238 22.188 16.328 1 98.31 41 VAL B O 1
ATOM 2830 N N . ASN B 1 42 ? -0.028 21.953 16.297 1 96.88 42 ASN B N 1
ATOM 2831 C CA . ASN B 1 42 ? -0.072 20.625 15.664 1 96.88 42 ASN B CA 1
ATOM 2832 C C . ASN B 1 42 ? 0.646 19.578 16.516 1 96.88 42 ASN B C 1
ATOM 2834 O O . ASN B 1 42 ? 1.631 19.891 17.188 1 96.88 42 ASN B O 1
ATOM 2838 N N . PRO B 1 43 ? 0.217 18.328 16.391 1 95 43 PRO B N 1
ATOM 2839 C CA . PRO B 1 43 ? 0.995 17.266 17.016 1 95 43 PRO B CA 1
ATOM 2840 C C . PRO B 1 43 ? 2.455 17.25 16.562 1 95 43 PRO B C 1
ATOM 2842 O O . PRO B 1 43 ? 3.352 17.031 17.375 1 95 43 PRO B O 1
ATOM 2845 N N . VAL B 1 44 ? 2.699 17.531 15.32 1 95.5 44 VAL B N 1
ATOM 2846 C CA . VAL B 1 44 ? 4.051 17.469 14.773 1 95.5 44 VAL B CA 1
ATOM 2847 C C . VAL B 1 44 ? 4.941 18.484 15.5 1 95.5 44 VAL B C 1
ATOM 2849 O O . VAL B 1 44 ? 6.137 18.25 15.68 1 95.5 44 VAL B O 1
ATOM 2852 N N . ASP B 1 45 ? 4.398 19.609 15.969 1 97.12 45 ASP B N 1
ATOM 2853 C CA . ASP B 1 45 ? 5.164 20.578 16.75 1 97.12 45 ASP B CA 1
ATOM 2854 C C . ASP B 1 45 ? 5.691 19.938 18.047 1 97.12 45 ASP B C 1
ATOM 2856 O O . ASP B 1 45 ? 6.789 20.266 18.5 1 97.12 45 ASP B O 1
ATOM 2860 N N . THR B 1 46 ? 4.91 19.031 18.594 1 96.81 46 THR B N 1
ATOM 2861 C CA . THR B 1 46 ? 5.301 18.375 19.828 1 96.81 46 THR B CA 1
ATOM 2862 C C . THR B 1 46 ? 6.383 17.328 19.578 1 96.81 46 THR B C 1
ATOM 2864 O O . THR B 1 46 ? 7.316 17.188 20.359 1 96.81 46 THR B O 1
ATOM 2867 N N . TYR B 1 47 ? 6.207 16.609 18.438 1 94.88 47 TYR B N 1
ATOM 2868 C CA . TYR B 1 47 ? 7.191 15.586 18.109 1 94.88 47 TYR B CA 1
ATOM 2869 C C . TYR B 1 47 ? 8.562 16.203 17.875 1 94.88 47 TYR B C 1
ATOM 2871 O O . TYR B 1 47 ? 9.578 15.672 18.328 1 94.88 47 TYR B O 1
ATOM 2879 N N . ILE B 1 48 ? 8.578 17.281 17.188 1 95.56 48 ILE B N 1
ATOM 2880 C CA . ILE B 1 48 ? 9.82 17.984 16.891 1 95.56 48 ILE B CA 1
ATOM 2881 C C . ILE B 1 48 ? 10.445 18.5 18.188 1 95.56 48 ILE B C 1
ATOM 2883 O O . ILE B 1 48 ? 11.648 18.312 18.422 1 95.56 48 ILE B O 1
ATOM 2887 N N . ARG B 1 49 ? 9.68 19.031 18.969 1 97 49 ARG B N 1
ATOM 2888 C CA . ARG B 1 49 ? 10.141 19.562 20.25 1 97 49 ARG B CA 1
ATOM 2889 C C . ARG B 1 49 ? 10.75 18.469 21.125 1 97 49 ARG B C 1
ATOM 2891 O O . ARG B 1 49 ? 11.742 18.703 21.812 1 97 49 ARG B O 1
ATOM 2898 N N . GLU B 1 50 ? 10.195 17.297 21.047 1 96.44 50 GLU B N 1
ATOM 2899 C CA . GLU B 1 50 ? 10.633 16.172 21.859 1 96.44 50 GLU B CA 1
ATOM 2900 C C . GLU B 1 50 ? 11.867 15.492 21.266 1 96.44 50 GLU B C 1
ATOM 2902 O O . GLU B 1 50 ? 12.539 14.703 21.938 1 96.44 50 GLU B O 1
ATOM 2907 N N . GLY B 1 51 ? 12.125 15.742 20.047 1 93.62 51 GLY B N 1
ATOM 2908 C CA . GLY B 1 51 ? 13.227 15.086 19.359 1 93.62 51 GLY B CA 1
ATOM 2909 C C . GLY B 1 51 ? 12.836 13.742 18.766 1 93.62 51 GLY B C 1
ATOM 2910 O O . GLY B 1 51 ? 13.703 12.906 18.5 1 93.62 51 GLY B O 1
ATOM 2911 N N . ASN B 1 52 ? 11.57 13.492 18.641 1 87.75 52 ASN B N 1
ATOM 2912 C CA . ASN B 1 52 ? 11.055 12.227 18.141 1 87.75 52 ASN B CA 1
ATOM 2913 C C . ASN B 1 52 ? 10.477 12.375 16.734 1 87.75 52 ASN B C 1
ATOM 2915 O O . ASN B 1 52 ? 9.391 11.867 16.453 1 87.75 52 ASN B O 1
ATOM 2919 N N . PHE B 1 53 ? 11.102 13.156 15.945 1 89.44 53 PHE B N 1
ATOM 2920 C CA . PHE B 1 53 ? 10.68 13.383 14.562 1 89.44 53 PHE B CA 1
ATOM 2921 C C . PHE B 1 53 ? 11.859 13.219 13.609 1 89.44 53 PHE B C 1
ATOM 2923 O O . PHE B 1 53 ? 13 13.062 14.039 1 89.44 53 PHE B O 1
ATOM 2930 N N . ALA B 1 54 ? 11.594 13.188 12.336 1 83.75 54 ALA B N 1
ATOM 2931 C CA . ALA B 1 54 ? 12.594 12.891 11.312 1 83.75 54 ALA B CA 1
ATOM 2932 C C . ALA B 1 54 ? 13.672 13.969 11.273 1 83.75 54 ALA B C 1
ATOM 2934 O O . ALA B 1 54 ? 14.773 13.742 10.766 1 83.75 54 ALA B O 1
ATOM 2935 N N . TYR B 1 55 ? 13.328 15.164 11.75 1 84.94 55 TYR B N 1
ATOM 2936 C CA . TYR B 1 55 ? 14.312 16.234 11.828 1 84.94 55 TYR B CA 1
ATOM 2937 C C . TYR B 1 55 ? 14.125 17.062 13.102 1 84.94 55 TYR B C 1
ATOM 2939 O O . TYR B 1 55 ? 13.102 16.922 13.781 1 84.94 55 TYR B O 1
ATOM 2947 N N . SER B 1 56 ? 15.156 17.797 13.422 1 90 56 SER B N 1
ATOM 2948 C CA . SER B 1 56 ? 15.109 18.781 14.5 1 90 56 SER B CA 1
ATOM 2949 C C . SER B 1 56 ? 15.688 20.125 14.047 1 90 56 SER B C 1
ATOM 2951 O O . SER B 1 56 ? 16.484 20.172 13.109 1 90 56 SER B O 1
ATOM 2953 N N . PHE B 1 57 ? 15.266 21.109 14.734 1 93.38 57 PHE B N 1
ATOM 2954 C CA . PHE B 1 57 ? 15.805 22.438 14.461 1 93.38 57 PHE B CA 1
ATOM 2955 C C . PHE B 1 57 ? 17.047 22.703 15.297 1 93.38 57 PHE B C 1
ATOM 2957 O O . PHE B 1 57 ? 17.188 22.188 16.406 1 93.38 57 PHE B O 1
ATOM 2964 N N . PRO B 1 58 ? 17.953 23.516 14.695 1 93.38 58 PRO B N 1
ATOM 2965 C CA . PRO B 1 58 ? 19.031 24.016 15.562 1 93.38 58 PRO B CA 1
ATOM 2966 C C . PRO B 1 58 ? 18.5 24.797 16.766 1 93.38 58 PRO B C 1
ATOM 2968 O O . PRO B 1 58 ? 17.578 25.594 16.625 1 93.38 58 PRO B O 1
ATOM 2971 N N . LEU B 1 59 ? 19.078 24.625 17.891 1 94.94 59 LEU B N 1
ATOM 2972 C CA . LEU B 1 59 ? 18.688 25.281 19.141 1 94.94 59 LEU B CA 1
ATOM 2973 C C . LEU B 1 59 ? 19.469 26.562 19.344 1 94.94 59 LEU B C 1
ATOM 2975 O O . LEU B 1 59 ? 20.656 26.641 19 1 94.94 59 LEU B O 1
ATOM 2979 N N . PRO B 1 60 ? 18.844 27.578 19.922 1 96.75 60 PRO B N 1
ATOM 2980 C CA . PRO B 1 60 ? 17.422 27.656 20.266 1 96.75 60 PRO B CA 1
ATOM 2981 C C . PRO B 1 60 ? 16.547 27.984 19.062 1 96.75 60 PRO B C 1
ATOM 2983 O O . PRO B 1 60 ? 17.031 28.578 18.094 1 96.75 60 PRO B O 1
ATOM 2986 N N . TYR B 1 61 ? 15.383 27.609 19.031 1 97.75 61 TYR B N 1
ATOM 2987 C CA . TYR B 1 61 ? 14.461 27.938 17.953 1 97.75 61 TYR B CA 1
ATOM 2988 C C . TYR B 1 61 ? 13.086 28.297 18.5 1 97.75 61 TYR B C 1
ATOM 2990 O O . TYR B 1 61 ? 12.812 28.109 19.688 1 97.75 61 TYR B O 1
ATOM 2998 N N . THR B 1 62 ? 12.25 28.969 17.703 1 98.5 62 THR B N 1
ATOM 2999 C CA . THR B 1 62 ? 10.844 29.25 17.953 1 98.5 62 THR B CA 1
ATOM 3000 C C . THR B 1 62 ? 9.953 28.188 17.297 1 98.5 62 THR B C 1
ATOM 3002 O O . THR B 1 62 ? 9.992 28.031 16.062 1 98.5 62 THR B O 1
ATOM 3005 N N . PRO B 1 63 ? 9.117 27.438 18.078 1 98.19 63 PRO B N 1
ATOM 3006 C CA . PRO B 1 63 ? 8.273 26.391 17.484 1 98.19 63 PRO B CA 1
ATOM 3007 C C . PRO B 1 63 ? 7.074 26.953 16.734 1 98.19 63 PRO B C 1
ATOM 3009 O O . PRO B 1 63 ? 6.832 28.156 16.766 1 98.19 63 PRO B O 1
ATOM 3012 N N . GLY B 1 64 ? 6.371 26.031 16.094 1 98.25 64 GLY B N 1
ATOM 3013 C CA . GLY B 1 64 ? 5.141 26.344 15.383 1 98.25 64 GLY B CA 1
ATOM 3014 C C . GLY B 1 64 ? 5.285 26.281 13.867 1 98.25 64 GLY B C 1
ATOM 3015 O O . GLY B 1 64 ? 6.207 26.875 13.305 1 98.25 64 GLY B O 1
ATOM 3016 N N . LYS B 1 65 ? 4.312 25.672 13.195 1 98.31 65 LYS B N 1
ATOM 3017 C CA . LYS B 1 65 ? 4.418 25.469 11.75 1 98.31 65 LYS B CA 1
ATOM 3018 C C . LYS B 1 65 ? 3.328 26.25 11.008 1 98.31 65 LYS B C 1
ATOM 3020 O O . LYS B 1 65 ? 3.484 26.562 9.828 1 98.31 65 LYS B O 1
ATOM 3025 N N . ASP B 1 66 ? 2.246 26.531 11.68 1 98.75 66 ASP B N 1
ATOM 3026 C CA . ASP B 1 66 ? 1.1 27.156 11.031 1 98.75 66 ASP B CA 1
ATOM 3027 C C . ASP B 1 66 ? 0.831 28.531 11.609 1 98.75 66 ASP B C 1
ATOM 3029 O O . ASP B 1 66 ? 0.961 28.75 12.82 1 98.75 66 ASP B O 1
ATOM 3033 N N . GLY B 1 67 ? 0.363 29.406 10.68 1 98.81 67 GLY B N 1
ATOM 3034 C CA . GLY B 1 67 ? -0.043 30.703 11.203 1 98.81 67 GLY B CA 1
ATOM 3035 C C . GLY B 1 67 ? -0.789 31.547 10.188 1 98.81 67 GLY B C 1
ATOM 3036 O O . GLY B 1 67 ? -0.983 31.125 9.047 1 98.81 67 GLY B O 1
ATOM 3037 N N . ALA B 1 68 ? -1.297 32.625 10.664 1 98.94 68 ALA B N 1
ATOM 3038 C CA . ALA B 1 68 ? -1.894 33.719 9.867 1 98.94 68 ALA B CA 1
ATOM 3039 C C . ALA B 1 68 ? -1.618 35.062 10.484 1 98.94 68 ALA B C 1
ATOM 3041 O O . ALA B 1 68 ? -1.438 35.188 11.695 1 98.94 68 ALA B O 1
ATOM 3042 N N . GLY B 1 69 ? -1.561 36.031 9.625 1 98.88 69 GLY B N 1
ATOM 3043 C CA . GLY B 1 69 ? -1.263 37.375 10.078 1 98.88 69 GLY B CA 1
ATOM 3044 C C . GLY B 1 69 ? -1.184 38.375 8.953 1 98.88 69 GLY B C 1
ATOM 3045 O O . GLY B 1 69 ? -1.9 38.25 7.953 1 98.88 69 GLY B O 1
ATOM 3046 N N . VAL B 1 70 ? -0.373 39.406 9.289 1 98.88 70 VAL B N 1
ATOM 3047 C CA . VAL B 1 70 ? -0.231 40.5 8.336 1 98.88 70 VAL B CA 1
ATOM 3048 C C . VAL B 1 70 ? 1.229 40.625 7.91 1 98.88 70 VAL B C 1
ATOM 3050 O O . VAL B 1 70 ? 2.133 40.594 8.75 1 98.88 70 VAL B O 1
ATOM 3053 N N . VAL B 1 71 ? 1.424 40.781 6.582 1 98.94 71 VAL B N 1
ATOM 3054 C CA . VAL B 1 71 ? 2.779 40.938 6.074 1 98.94 71 VAL B CA 1
ATOM 3055 C C . VAL B 1 71 ? 3.373 42.25 6.625 1 98.94 71 VAL B C 1
ATOM 3057 O O . VAL B 1 71 ? 2.811 43.312 6.434 1 98.94 71 VAL B O 1
ATOM 3060 N N . GLU B 1 72 ? 4.465 42.125 7.293 1 98.81 72 GLU B N 1
ATOM 3061 C CA . GLU B 1 72 ? 5.168 43.281 7.848 1 98.81 72 GLU B CA 1
ATOM 3062 C C . GLU B 1 72 ? 6.176 43.812 6.852 1 98.81 72 GLU B C 1
ATOM 3064 O O . GLU B 1 72 ? 6.297 45.031 6.699 1 98.81 72 GLU B O 1
ATOM 3069 N N . GLU B 1 73 ? 6.938 42.969 6.266 1 98.69 73 GLU B N 1
ATOM 3070 C CA . GLU B 1 73 ? 7.977 43.312 5.301 1 98.69 73 GLU B CA 1
ATOM 3071 C C . GLU B 1 73 ? 8.258 42.156 4.352 1 98.69 73 GLU B C 1
ATOM 3073 O O . GLU B 1 73 ? 8.094 41 4.719 1 98.69 73 GLU B O 1
ATOM 3078 N N . VAL B 1 74 ? 8.641 42.531 3.109 1 98.75 74 VAL B N 1
ATOM 3079 C CA . VAL B 1 74 ? 8.992 41.469 2.148 1 98.75 74 VAL B CA 1
ATOM 3080 C C . VAL B 1 74 ? 10.445 41.656 1.711 1 98.75 74 VAL B C 1
ATOM 3082 O O . VAL B 1 74 ? 10.93 42.781 1.555 1 98.75 74 VAL B O 1
ATOM 3085 N N . GLY B 1 75 ? 11.094 40.531 1.597 1 98.56 75 GLY B N 1
ATOM 3086 C CA . GLY B 1 75 ? 12.469 40.562 1.117 1 98.56 75 GLY B CA 1
ATOM 3087 C C . GLY B 1 75 ? 12.57 40.688 -0.389 1 98.56 75 GLY B C 1
ATOM 3088 O O . GLY B 1 75 ? 11.562 40.625 -1.096 1 98.56 75 GLY B O 1
ATOM 3089 N N . GLU B 1 76 ? 13.82 40.875 -0.819 1 98.25 76 GLU B N 1
ATOM 3090 C CA . GLU B 1 76 ? 14.102 40.969 -2.25 1 98.25 76 GLU B CA 1
ATOM 3091 C C . GLU B 1 76 ? 13.617 39.719 -2.975 1 98.25 76 GLU B C 1
ATOM 3093 O O . GLU B 1 76 ? 13.805 38.594 -2.484 1 98.25 76 GLU B O 1
ATOM 3098 N N . GLY B 1 77 ? 12.953 39.875 -4.082 1 98.31 77 GLY B N 1
ATOM 3099 C CA . GLY B 1 77 ? 12.547 38.75 -4.914 1 98.31 77 GLY B CA 1
ATOM 3100 C C . GLY B 1 77 ? 11.156 38.219 -4.582 1 98.31 77 GLY B C 1
ATOM 3101 O O . GLY B 1 77 ? 10.633 37.344 -5.266 1 98.31 77 GLY B O 1
ATOM 3102 N N . VAL B 1 78 ? 10.609 38.75 -3.529 1 98.5 78 VAL B N 1
ATOM 3103 C CA . VAL B 1 78 ? 9.25 38.344 -3.17 1 98.5 78 VAL B CA 1
ATOM 3104 C C . VAL B 1 78 ? 8.242 39.125 -4.012 1 98.5 78 VAL B C 1
ATOM 3106 O O . VAL B 1 78 ? 8.289 40.344 -4.07 1 98.5 78 VAL B O 1
ATOM 3109 N N . SER B 1 79 ? 7.289 38.406 -4.699 1 97.81 79 SER B N 1
ATOM 3110 C CA . SER B 1 79 ? 6.324 39.094 -5.555 1 97.81 79 SER B CA 1
ATOM 3111 C C . SER B 1 79 ? 4.906 38.594 -5.293 1 97.81 79 SER B C 1
ATOM 3113 O O . SER B 1 79 ? 3.936 39.188 -5.762 1 97.81 79 SER B O 1
ATOM 3115 N N . ASN B 1 80 ? 4.758 37.531 -4.539 1 97.31 80 ASN B N 1
ATOM 3116 C CA . ASN B 1 80 ? 3.451 36.906 -4.398 1 97.31 80 ASN B CA 1
ATOM 3117 C C . ASN B 1 80 ? 2.609 37.594 -3.324 1 97.31 80 ASN B C 1
ATOM 3119 O O . ASN B 1 80 ? 1.391 37.406 -3.277 1 97.31 80 ASN B O 1
ATOM 3123 N N . VAL B 1 81 ? 3.258 38.344 -2.396 1 98.44 81 VAL B N 1
ATOM 3124 C CA . VAL B 1 81 ? 2.551 39.094 -1.368 1 98.44 81 VAL B CA 1
ATOM 3125 C C . VAL B 1 81 ? 3.227 40.438 -1.166 1 98.44 81 VAL B C 1
ATOM 3127 O O . VAL B 1 81 ? 4.363 40.656 -1.602 1 98.44 81 VAL B O 1
ATOM 3130 N N . LYS B 1 82 ? 2.51 41.344 -0.44 1 98.31 82 LYS B N 1
ATOM 3131 C CA . LYS B 1 82 ? 3.062 42.688 -0.139 1 98.31 82 LYS B CA 1
ATOM 3132 C C . LYS B 1 82 ? 2.711 43.094 1.281 1 98.31 82 LYS B C 1
ATOM 3134 O O . LYS B 1 82 ? 1.82 42.531 1.909 1 98.31 82 LYS B O 1
ATOM 3139 N N . ARG B 1 83 ? 3.432 44.125 1.67 1 98.5 83 ARG B N 1
ATOM 3140 C CA . ARG B 1 83 ? 3.213 44.656 3.01 1 98.5 83 ARG B CA 1
ATOM 3141 C C . ARG B 1 83 ? 1.742 45 3.232 1 98.5 83 ARG B C 1
ATOM 3143 O O . ARG B 1 83 ? 1.099 45.594 2.369 1 98.5 83 ARG B O 1
ATOM 3150 N N . GLY B 1 84 ? 1.221 44.594 4.391 1 98.69 84 GLY B N 1
ATOM 3151 C CA . GLY B 1 84 ? -0.136 44.938 4.777 1 98.69 84 GLY B CA 1
ATOM 3152 C C . GLY B 1 84 ? -1.156 43.875 4.414 1 98.69 84 GLY B C 1
ATOM 3153 O O . GLY B 1 84 ? -2.283 43.906 4.91 1 98.69 84 GLY B O 1
ATOM 3154 N N . GLU B 1 85 ? -0.821 42.938 3.646 1 98.69 85 GLU B N 1
ATOM 3155 C CA . GLU B 1 85 ? -1.758 41.906 3.193 1 98.69 85 GLU B CA 1
ATOM 3156 C C . GLU B 1 85 ? -1.971 40.844 4.266 1 98.69 85 GLU B C 1
ATOM 3158 O O . GLU B 1 85 ? -1.044 40.5 5.004 1 98.69 85 GLU B O 1
ATOM 3163 N N . ARG B 1 86 ? -3.221 40.312 4.332 1 98.81 86 ARG B N 1
ATOM 3164 C CA . ARG B 1 86 ? -3.543 39.188 5.176 1 98.81 86 ARG B CA 1
ATOM 3165 C C . ARG B 1 86 ? -3.049 37.875 4.547 1 98.81 86 ARG B C 1
ATOM 3167 O O . ARG B 1 86 ? -3.312 37.625 3.373 1 98.81 86 ARG B O 1
ATOM 3174 N N . VAL B 1 87 ? -2.348 37.094 5.312 1 98.94 87 VAL B N 1
ATOM 3175 C CA . VAL B 1 87 ? -1.788 35.875 4.754 1 98.94 87 VAL B CA 1
ATOM 3176 C C . VAL B 1 87 ? -1.958 34.719 5.75 1 98.94 87 VAL B C 1
ATOM 3178 O O . VAL B 1 87 ? -2.129 34.969 6.949 1 98.94 87 VAL B O 1
ATOM 3181 N N . PHE B 1 88 ? -2.059 33.531 5.312 1 98.88 88 PHE B N 1
ATOM 3182 C CA . PHE B 1 88 ? -1.767 32.344 6.074 1 98.88 88 PHE B CA 1
ATOM 3183 C C . PHE B 1 88 ? -0.509 31.656 5.547 1 98.88 88 PHE B C 1
ATOM 3185 O O . PHE B 1 88 ? -0.075 31.922 4.426 1 98.88 88 PHE B O 1
ATOM 3192 N N . PHE B 1 89 ? 0.124 30.859 6.371 1 98.75 89 PHE B N 1
ATOM 3193 C CA . PHE B 1 89 ? 1.424 30.297 6.027 1 98.75 89 PHE B CA 1
ATOM 3194 C C . PHE B 1 89 ? 1.677 29 6.793 1 98.75 89 PHE B C 1
ATOM 3196 O O . PHE B 1 89 ? 1.04 28.75 7.816 1 98.75 89 PHE B O 1
ATOM 3203 N N . SER B 1 90 ? 2.459 28.172 6.254 1 98.5 90 SER B N 1
ATOM 3204 C CA . SER B 1 90 ? 2.877 26.906 6.848 1 98.5 90 SER B CA 1
ATOM 3205 C C . SER B 1 90 ? 4.359 26.641 6.602 1 98.5 90 SER B C 1
ATOM 3207 O O . SER B 1 90 ? 4.801 26.562 5.457 1 98.5 90 SER B O 1
ATOM 3209 N N . ASN B 1 91 ? 5.113 26.484 7.684 1 96.94 91 ASN B N 1
ATOM 3210 C CA . ASN B 1 91 ? 6.562 26.328 7.637 1 96.94 91 ASN B CA 1
ATOM 3211 C C . ASN B 1 91 ? 6.953 24.922 7.168 1 96.94 91 ASN B C 1
ATOM 3213 O O . ASN B 1 91 ? 6.949 23.984 7.957 1 96.94 91 ASN B O 1
ATOM 3217 N N . ARG B 1 92 ? 7.34 24.828 5.91 1 94.75 92 ARG B N 1
ATOM 3218 C CA . ARG B 1 92 ? 7.785 23.562 5.34 1 94.75 92 ARG B CA 1
ATOM 3219 C C . ARG B 1 92 ? 9.297 23.406 5.473 1 94.75 92 ARG B C 1
ATOM 3221 O O . ARG B 1 92 ? 9.82 22.297 5.422 1 94.75 92 ARG B O 1
ATOM 3228 N N . ASP B 1 93 ? 9.961 24.469 5.629 1 94.56 93 ASP B N 1
ATOM 3229 C CA . ASP B 1 93 ? 11.414 24.5 5.676 1 94.56 93 ASP B CA 1
ATOM 3230 C C . ASP B 1 93 ? 11.938 23.906 6.984 1 94.56 93 ASP B C 1
ATOM 3232 O O . ASP B 1 93 ? 11.758 24.5 8.055 1 94.56 93 ASP B O 1
ATOM 3236 N N . THR B 1 94 ? 12.672 22.844 6.891 1 90.25 94 THR B N 1
ATOM 3237 C CA . THR B 1 94 ? 13.148 22.125 8.062 1 90.25 94 THR B CA 1
ATOM 3238 C C . THR B 1 94 ? 14.32 22.859 8.711 1 90.25 94 THR B C 1
ATOM 3240 O O . THR B 1 94 ? 14.836 22.422 9.742 1 90.25 94 THR B O 1
ATOM 3243 N N . LYS B 1 95 ? 14.844 23.969 8.172 1 92.31 95 LYS B N 1
ATOM 3244 C CA . LYS B 1 95 ? 15.961 24.719 8.719 1 92.31 95 LYS B CA 1
ATOM 3245 C C . LYS B 1 95 ? 15.508 26.078 9.266 1 92.31 95 LYS B C 1
ATOM 3247 O O . LYS B 1 95 ? 16.297 26.812 9.844 1 92.31 95 LYS B O 1
ATOM 3252 N N . ASN B 1 96 ? 14.227 26.328 9.031 1 96 96 ASN B N 1
ATOM 3253 C CA . ASN B 1 96 ? 13.711 27.609 9.484 1 96 96 ASN B CA 1
ATOM 3254 C C . ASN B 1 96 ? 13.422 27.609 10.984 1 96 96 ASN B C 1
ATOM 3256 O O . ASN B 1 96 ? 12.422 27.031 11.422 1 96 96 ASN B O 1
ATOM 3260 N N . THR B 1 97 ? 14.195 28.328 11.719 1 96.62 97 THR B N 1
ATOM 3261 C CA . THR B 1 97 ? 14.102 28.312 13.18 1 96.62 97 THR B CA 1
ATOM 3262 C C . THR B 1 97 ? 13.164 29.406 13.664 1 96.62 97 THR B C 1
ATOM 3264 O O . THR B 1 97 ? 13.023 29.625 14.875 1 96.62 97 THR B O 1
ATOM 3267 N N . HIS B 1 98 ? 12.523 30.125 12.781 1 96.94 98 HIS B N 1
ATOM 3268 C CA . HIS B 1 98 ? 11.633 31.234 13.117 1 96.94 98 HIS B CA 1
ATOM 3269 C C . HIS B 1 98 ? 10.172 30.828 12.969 1 96.94 98 HIS B C 1
ATOM 3271 O O . HIS B 1 98 ? 9.461 31.328 12.102 1 96.94 98 HIS B O 1
ATOM 3277 N N . GLY B 1 99 ? 9.703 30.078 13.93 1 97.81 99 GLY B N 1
ATOM 3278 C CA . GLY B 1 99 ? 8.359 29.516 13.883 1 97.81 99 GLY B CA 1
ATOM 3279 C C . GLY B 1 99 ? 7.289 30.531 14.258 1 97.81 99 GLY B C 1
ATOM 3280 O O . GLY B 1 99 ? 7.559 31.734 14.344 1 97.81 99 GLY B O 1
ATOM 3281 N N . THR B 1 100 ? 6.09 30.047 14.43 1 98.69 100 THR B N 1
ATOM 3282 C CA . THR B 1 100 ? 4.922 30.922 14.477 1 98.69 100 THR B CA 1
ATOM 3283 C C . THR B 1 100 ? 4.547 31.25 15.922 1 98.69 100 THR B C 1
ATOM 3285 O O . THR B 1 100 ? 3.703 32.125 16.172 1 98.69 100 THR B O 1
ATOM 3288 N N . TYR B 1 101 ? 5.121 30.547 16.891 1 98.81 101 TYR B N 1
ATOM 3289 C CA . TYR B 1 101 ? 4.844 30.859 18.281 1 98.81 101 TYR B CA 1
ATOM 3290 C C . TYR B 1 101 ? 5.562 32.125 18.703 1 98.81 101 TYR B C 1
ATOM 3292 O O . TYR B 1 101 ? 6.344 32.125 19.656 1 98.81 101 TYR B O 1
ATOM 3300 N N . ALA B 1 102 ? 5.297 33.219 18.062 1 98.81 102 ALA B N 1
ATOM 3301 C CA . ALA B 1 102 ? 5.953 34.531 18.25 1 98.81 102 ALA B CA 1
ATOM 3302 C C . ALA B 1 102 ? 5.105 35.656 17.688 1 98.81 102 ALA B C 1
ATOM 3304 O O . ALA B 1 102 ? 4.172 35.406 16.906 1 98.81 102 ALA B O 1
ATOM 3305 N N . GLN B 1 103 ? 5.43 36.812 18.094 1 98.81 103 GLN B N 1
ATOM 3306 C CA . GLN B 1 103 ? 4.719 37.969 17.562 1 98.81 103 GLN B CA 1
ATOM 3307 C C . GLN B 1 103 ? 5.062 38.188 16.094 1 98.81 103 GLN B C 1
ATOM 3309 O O . GLN B 1 103 ? 4.238 38.688 15.328 1 98.81 103 GLN B O 1
ATOM 3314 N N . TYR B 1 104 ? 6.312 37.875 15.727 1 98.75 104 TYR B N 1
ATOM 3315 C CA . TYR B 1 104 ? 6.758 37.906 14.344 1 98.75 104 TYR B CA 1
ATOM 3316 C C . TYR B 1 104 ? 7.426 36.594 13.945 1 98.75 104 TYR B C 1
ATOM 3318 O O . TYR B 1 104 ? 8.094 35.969 14.766 1 98.75 104 TYR B O 1
ATOM 3326 N N . CYS B 1 105 ? 7.262 36.25 12.734 1 98.38 105 CYS B N 1
ATOM 3327 C CA . CYS B 1 105 ? 7.988 35.125 12.195 1 98.38 105 CYS B CA 1
ATOM 3328 C C . CYS B 1 105 ? 8.492 35.406 10.789 1 98.38 105 CYS B C 1
ATOM 3330 O O . CYS B 1 105 ? 8.117 36.406 10.18 1 98.38 105 CYS B O 1
ATOM 3332 N N . LEU B 1 106 ? 9.445 34.625 10.344 1 98.62 106 LEU B N 1
ATOM 3333 C CA . LEU B 1 106 ? 10.047 34.75 9.016 1 98.62 106 LEU B CA 1
ATOM 3334 C C . LEU B 1 106 ? 9.828 33.469 8.203 1 98.62 106 LEU B C 1
ATOM 3336 O O . LEU B 1 106 ? 10.211 32.375 8.625 1 98.62 106 LEU B O 1
ATOM 3340 N N . MET B 1 107 ? 9.156 33.656 7.027 1 98.56 107 MET B N 1
ATOM 3341 C CA . MET B 1 107 ? 8.789 32.5 6.211 1 98.56 107 MET B CA 1
ATOM 3342 C C . MET B 1 107 ? 9.344 32.656 4.793 1 98.56 107 MET B C 1
ATOM 3344 O O . MET B 1 107 ? 9.477 33.75 4.281 1 98.56 107 MET B O 1
ATOM 3348 N N . ASN B 1 108 ? 9.695 31.469 4.184 1 98.44 108 ASN B N 1
ATOM 3349 C CA . ASN B 1 108 ? 9.914 31.5 2.74 1 98.44 108 ASN B CA 1
ATOM 3350 C C . ASN B 1 108 ? 8.68 32 1.995 1 98.44 108 ASN B C 1
ATOM 3352 O O . ASN B 1 108 ? 7.551 31.656 2.357 1 98.44 108 ASN B O 1
ATOM 3356 N N . ASP B 1 109 ? 8.891 32.781 0.986 1 98.25 109 ASP B N 1
ATOM 3357 C CA . ASP B 1 109 ? 7.762 33.312 0.223 1 98.25 109 ASP B CA 1
ATOM 3358 C C . ASP B 1 109 ? 6.922 32.188 -0.357 1 98.25 109 ASP B C 1
ATOM 3360 O O . ASP B 1 109 ? 5.707 32.312 -0.528 1 98.25 109 ASP B O 1
ATOM 3364 N N . THR B 1 110 ? 7.473 30.938 -0.57 1 98.06 110 THR B N 1
ATOM 3365 C CA . THR B 1 110 ? 6.781 29.781 -1.135 1 98.06 110 THR B CA 1
ATOM 3366 C C . THR B 1 110 ? 5.848 29.156 -0.104 1 98.06 110 THR B C 1
ATOM 3368 O O . THR B 1 110 ? 5.027 28.297 -0.441 1 98.06 110 THR B O 1
ATOM 3371 N N . ASP B 1 111 ? 5.906 29.609 1.123 1 98.44 111 ASP B N 1
ATOM 3372 C CA . ASP B 1 111 ? 5.113 29.031 2.201 1 98.44 111 ASP B CA 1
ATOM 3373 C C . ASP B 1 111 ? 4.051 30.016 2.693 1 98.44 111 ASP B C 1
ATOM 3375 O O . ASP B 1 111 ? 3.477 29.828 3.768 1 98.44 111 ASP B O 1
ATOM 3379 N N . VAL B 1 112 ? 3.859 31.078 1.964 1 98.81 112 VAL B N 1
ATOM 3380 C CA . VAL B 1 112 ? 2.967 32.156 2.375 1 98.81 112 VAL B CA 1
ATOM 3381 C C . VAL B 1 112 ? 1.929 32.406 1.286 1 98.81 112 VAL B C 1
ATOM 3383 O O . VAL B 1 112 ? 2.275 32.562 0.114 1 98.81 112 VAL B O 1
ATOM 3386 N N . TRP B 1 113 ? 0.669 32.5 1.646 1 98.81 113 TRP B N 1
ATOM 3387 C CA . TRP B 1 113 ? -0.417 32.719 0.697 1 98.81 113 TRP B CA 1
ATOM 3388 C C . TRP B 1 113 ? -1.402 33.781 1.227 1 98.81 113 TRP B C 1
ATOM 3390 O O . TRP B 1 113 ? -1.61 33.875 2.438 1 98.81 113 TRP B O 1
ATOM 3400 N N . ARG B 1 114 ? -2.027 34.438 0.344 1 98.31 114 ARG B N 1
ATOM 3401 C CA . ARG B 1 114 ? -3.045 35.406 0.74 1 98.31 114 ARG B CA 1
ATOM 3402 C C . ARG B 1 114 ? -4.207 34.719 1.45 1 98.31 114 ARG B C 1
ATOM 3404 O O . ARG B 1 114 ? -4.629 33.625 1.054 1 98.31 114 ARG B O 1
ATOM 3411 N N . LEU B 1 115 ? -4.637 35.281 2.461 1 98.62 115 LEU B N 1
ATOM 3412 C CA . LEU B 1 115 ? -5.797 34.812 3.207 1 98.62 115 LEU B CA 1
ATOM 3413 C C . LEU B 1 115 ? -7.062 35.531 2.775 1 98.62 115 LEU B C 1
ATOM 3415 O O . LEU B 1 115 ? -7.191 36.75 2.994 1 98.62 115 LEU B O 1
ATOM 3419 N N . PRO B 1 116 ? -8.008 34.812 2.168 1 97.69 116 PRO B N 1
ATOM 3420 C CA . PRO B 1 116 ? -9.258 35.5 1.776 1 97.69 116 PRO B CA 1
ATOM 3421 C C . PRO B 1 116 ? -9.969 36.156 2.953 1 97.69 116 PRO B C 1
ATOM 3423 O O . PRO B 1 116 ? -9.922 35.656 4.074 1 97.69 116 PRO B O 1
ATOM 3426 N N . GLU B 1 117 ? -10.695 37.156 2.707 1 96 117 GLU B N 1
ATOM 3427 C CA . GLU B 1 117 ? -11.312 38 3.727 1 96 117 GLU B CA 1
ATOM 3428 C C . GLU B 1 117 ? -12.367 37.25 4.512 1 96 117 GLU B C 1
ATOM 3430 O O .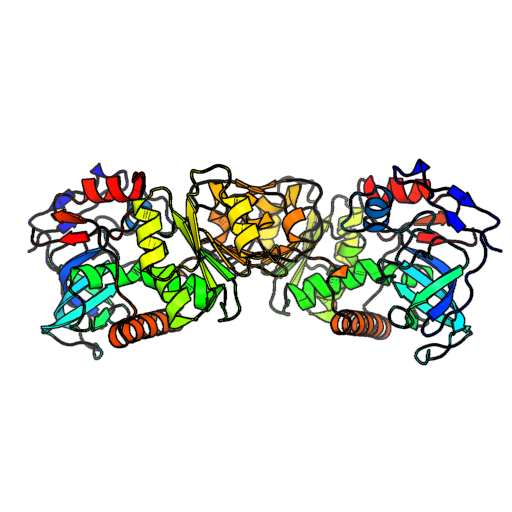 GLU B 1 117 ? -12.641 37.562 5.672 1 96 117 GLU B O 1
ATOM 3435 N N . ARG B 1 118 ? -12.805 36.219 3.918 1 95.44 118 ARG B N 1
ATOM 3436 C CA . ARG B 1 118 ? -13.906 35.5 4.516 1 95.44 118 ARG B CA 1
ATOM 3437 C C . ARG B 1 118 ? -13.461 34.75 5.773 1 95.44 118 ARG B C 1
ATOM 3439 O O . ARG B 1 118 ? -14.281 34.375 6.613 1 95.44 118 ARG B O 1
ATOM 3446 N N . LEU B 1 119 ? -12.195 34.5 5.879 1 98.19 119 LEU B N 1
ATOM 3447 C CA . LEU B 1 119 ? -11.703 33.75 7.035 1 98.19 119 LEU B CA 1
ATOM 3448 C C . LEU B 1 119 ? -10.984 34.688 8.008 1 98.19 119 LEU B C 1
ATOM 3450 O O . LEU B 1 119 ? -10.258 35.594 7.598 1 98.19 119 LEU B O 1
ATOM 3454 N N . SER B 1 120 ? -11.258 34.469 9.305 1 98.56 120 SER B N 1
ATOM 3455 C CA . SER B 1 120 ? -10.484 35.125 10.359 1 98.56 120 SER B CA 1
ATOM 3456 C C . SER B 1 120 ? -9.039 34.656 10.375 1 98.56 120 SER B C 1
ATOM 3458 O O . SER B 1 120 ? -8.703 33.656 9.719 1 98.56 120 SER B O 1
ATOM 3460 N N . PHE B 1 121 ? -8.188 35.375 11.039 1 98.75 121 PHE B N 1
ATOM 3461 C CA . PHE B 1 121 ? -6.801 34.938 11.203 1 98.75 121 PHE B CA 1
ATOM 3462 C C . PHE B 1 121 ? -6.734 33.594 11.914 1 98.75 121 PHE B C 1
ATOM 3464 O O . PHE B 1 121 ? -5.898 32.75 11.586 1 98.75 121 PHE B O 1
ATOM 3471 N N . GLU B 1 122 ? -7.617 33.406 12.93 1 98.62 122 GLU B N 1
ATOM 3472 C CA . GLU B 1 122 ? -7.648 32.125 13.633 1 98.62 122 GLU B CA 1
ATOM 3473 C C . GLU B 1 122 ? -7.938 30.969 12.68 1 98.62 122 GLU B C 1
ATOM 3475 O O . GLU B 1 122 ? -7.246 29.953 12.703 1 98.62 122 GLU B O 1
ATOM 3480 N N . LYS B 1 123 ? -8.891 31.125 11.852 1 98.62 123 LYS B N 1
ATOM 3481 C CA . LYS B 1 123 ? -9.219 30.094 10.883 1 98.62 123 LYS B CA 1
ATOM 3482 C C . LYS B 1 123 ? -8.117 29.938 9.844 1 98.62 123 LYS B C 1
ATOM 3484 O O . LYS B 1 123 ? -7.848 28.828 9.367 1 98.62 123 LYS B O 1
ATOM 3489 N N . GLY B 1 124 ? -7.484 31.047 9.477 1 98.81 124 GLY B N 1
ATOM 3490 C CA . GLY B 1 124 ? -6.336 30.984 8.586 1 98.81 124 GLY B CA 1
ATOM 3491 C C . GLY B 1 124 ? -5.203 30.141 9.148 1 98.81 124 GLY B C 1
ATOM 3492 O O . GLY B 1 124 ? -4.562 29.391 8.414 1 98.81 124 GLY B O 1
ATOM 3493 N N . ALA B 1 125 ? -4.957 30.25 10.445 1 98.75 125 ALA B N 1
ATOM 3494 C CA . ALA B 1 125 ? -3.873 29.531 11.109 1 98.75 125 ALA B CA 1
ATOM 3495 C C . ALA B 1 125 ? -4.176 28.031 11.195 1 98.75 125 ALA B C 1
ATOM 3497 O O . ALA B 1 125 ? -3.311 27.234 11.578 1 98.75 125 ALA B O 1
ATOM 3498 N N . ALA B 1 126 ? -5.391 27.656 10.828 1 98.31 126 ALA B N 1
ATOM 3499 C CA . ALA B 1 126 ? -5.82 26.266 10.891 1 98.31 126 ALA B CA 1
ATOM 3500 C C . ALA B 1 126 ? -5.648 25.578 9.539 1 98.31 126 ALA B C 1
ATOM 3502 O O . ALA B 1 126 ? -5.859 24.375 9.422 1 98.31 126 ALA B O 1
ATOM 3503 N N . LEU B 1 127 ? -5.184 26.266 8.508 1 98.69 127 LEU B N 1
ATOM 3504 C CA . LEU B 1 127 ? -5.258 25.766 7.141 1 98.69 127 LEU B CA 1
ATOM 3505 C C . LEU B 1 127 ? -4.035 24.922 6.801 1 98.69 127 LEU B C 1
ATOM 3507 O O . LEU B 1 127 ? -4.145 23.906 6.113 1 98.69 127 LEU B O 1
ATOM 3511 N N . GLY B 1 128 ? -2.863 25.312 7.23 1 98.31 128 GLY B N 1
ATOM 3512 C CA . GLY B 1 128 ? -1.616 24.703 6.809 1 98.31 128 GLY B CA 1
ATOM 3513 C C . GLY B 1 128 ? -1.607 23.188 6.988 1 98.31 128 GLY B C 1
ATOM 3514 O O . GLY B 1 128 ? -2.23 22.469 6.211 1 98.31 128 GLY B O 1
ATOM 3515 N N . VAL B 1 129 ? -1.065 22.719 8.016 1 98.38 129 VAL B N 1
ATOM 3516 C CA . VAL B 1 129 ? -0.781 21.312 8.25 1 98.38 129 VAL B CA 1
ATOM 3517 C C . VAL B 1 129 ? -2.07 20.5 8.133 1 98.38 129 VAL B C 1
ATOM 3519 O O . VAL B 1 129 ? -2.131 19.516 7.387 1 98.38 129 VAL B O 1
ATOM 3522 N N . PRO B 1 130 ? -3.178 20.875 8.727 1 98.44 130 PRO B N 1
ATOM 3523 C CA . PRO B 1 130 ? -4.363 20.016 8.695 1 98.44 130 PRO B CA 1
ATOM 3524 C C . PRO B 1 130 ? -4.949 19.875 7.289 1 98.44 130 PRO B C 1
ATOM 3526 O O . PRO B 1 130 ? -5.137 18.766 6.805 1 98.44 130 PRO B O 1
ATOM 3529 N N . TYR B 1 131 ? -5.145 20.953 6.598 1 98.81 131 TYR B N 1
ATOM 3530 C CA . TYR B 1 131 ? -5.809 20.891 5.301 1 98.81 131 TYR B CA 1
ATOM 3531 C C . TYR B 1 131 ? -4.859 20.375 4.223 1 98.81 131 TYR B C 1
ATOM 3533 O O . TYR B 1 131 ? -5.285 19.688 3.293 1 98.81 131 TYR B O 1
ATOM 3541 N N . PHE B 1 132 ? -3.557 20.75 4.387 1 98.88 132 PHE B N 1
ATOM 3542 C CA . PHE B 1 132 ? -2.584 20.234 3.434 1 98.88 132 PHE B CA 1
ATOM 3543 C C . PHE B 1 132 ? -2.434 18.719 3.576 1 98.88 132 PHE B C 1
ATOM 3545 O O . PHE B 1 132 ? -2.336 18 2.578 1 98.88 132 PHE B O 1
ATOM 3552 N N . THR B 1 133 ? -2.443 18.266 4.781 1 98.69 133 THR B N 1
ATOM 3553 C CA . THR B 1 133 ? -2.371 16.828 5.031 1 98.69 133 THR B CA 1
ATOM 3554 C C . THR B 1 133 ? -3.594 16.109 4.461 1 98.69 133 THR B C 1
ATOM 3556 O O . THR B 1 133 ? -3.467 15.086 3.789 1 98.69 133 THR B O 1
ATOM 3559 N N . ALA B 1 134 ? -4.754 16.641 4.73 1 98.88 134 ALA B N 1
ATOM 3560 C CA . ALA B 1 134 ? -5.992 16.031 4.238 1 98.88 134 ALA B CA 1
ATOM 3561 C C . ALA B 1 134 ? -6.012 15.984 2.715 1 98.88 134 ALA B C 1
ATOM 3563 O O . ALA B 1 134 ? -6.352 14.953 2.127 1 98.88 134 ALA B O 1
ATOM 3564 N N . TYR B 1 135 ? -5.645 17.125 2.074 1 98.88 135 TYR B N 1
ATOM 3565 C CA . TYR B 1 135 ? -5.609 17.172 0.618 1 98.88 135 TYR B CA 1
ATOM 3566 C C . TYR B 1 135 ? -4.633 16.141 0.058 1 98.88 135 TYR B C 1
ATOM 3568 O O . TYR B 1 135 ? -4.965 15.406 -0.875 1 98.88 135 TYR B O 1
ATOM 3576 N N . ARG B 1 136 ? -3.445 16.141 0.594 1 98.69 136 ARG B N 1
ATOM 3577 C CA . ARG B 1 136 ? -2.441 15.18 0.134 1 98.69 136 ARG B CA 1
ATOM 3578 C C . ARG B 1 136 ? -2.939 13.742 0.281 1 98.69 136 ARG B C 1
ATOM 3580 O O . ARG B 1 136 ? -2.818 12.945 -0.646 1 98.69 136 ARG B O 1
ATOM 3587 N N . SER B 1 137 ? -3.535 13.391 1.413 1 98.75 137 SER B N 1
ATOM 3588 C CA . SER B 1 137 ? -4.016 12.039 1.688 1 98.75 137 SER B CA 1
ATOM 3589 C C . SER B 1 137 ? -5.102 11.625 0.699 1 98.75 137 SER B C 1
ATOM 3591 O O . SER B 1 137 ? -5.035 10.539 0.114 1 98.75 137 SER B O 1
ATOM 3593 N N . ILE B 1 138 ? -6.043 12.508 0.459 1 98.88 138 ILE B N 1
ATOM 3594 C CA . ILE B 1 138 ? -7.27 12.156 -0.25 1 98.88 138 ILE B CA 1
ATOM 3595 C C . ILE B 1 138 ? -7.047 12.273 -1.756 1 98.88 138 ILE B C 1
ATOM 3597 O O . ILE B 1 138 ? -7.422 11.383 -2.518 1 98.88 138 ILE B O 1
ATOM 3601 N N . VAL B 1 139 ? -6.406 13.367 -2.145 1 98.81 139 VAL B N 1
ATOM 3602 C CA . VAL B 1 139 ? -6.336 13.688 -3.568 1 98.81 139 VAL B CA 1
ATOM 3603 C C . VAL B 1 139 ? -5.055 13.109 -4.164 1 98.81 139 VAL B C 1
ATOM 3605 O O . VAL B 1 139 ? -5.094 12.43 -5.191 1 98.81 139 VAL B O 1
ATOM 3608 N N . LEU B 1 140 ? -3.938 13.359 -3.555 1 98.5 140 LEU B N 1
ATOM 3609 C CA . LEU B 1 140 ? -2.666 13.008 -4.18 1 98.5 140 LEU B CA 1
ATOM 3610 C C . LEU B 1 140 ? -2.328 11.539 -3.943 1 98.5 140 LEU B C 1
ATOM 3612 O O . LEU B 1 140 ? -1.797 10.875 -4.832 1 98.5 140 LEU B O 1
ATOM 3616 N N . LYS B 1 141 ? -2.582 11 -2.744 1 98.5 141 LYS B N 1
ATOM 3617 C CA . LYS B 1 141 ? -2.158 9.641 -2.414 1 98.5 141 LYS B CA 1
ATOM 3618 C C . LYS B 1 141 ? -3.271 8.641 -2.695 1 98.5 141 LYS B C 1
ATOM 3620 O O . LYS B 1 141 ? -3.078 7.688 -3.459 1 98.5 141 LYS B O 1
ATOM 3625 N N . ALA B 1 142 ? -4.484 8.859 -2.129 1 98.75 142 ALA B N 1
ATOM 3626 C CA . ALA B 1 142 ? -5.59 7.922 -2.312 1 98.75 142 ALA B CA 1
ATOM 3627 C C . ALA B 1 142 ? -6.188 8.047 -3.711 1 98.75 142 ALA B C 1
ATOM 3629 O O . ALA B 1 142 ? -6.848 7.121 -4.195 1 98.75 142 ALA B O 1
ATOM 3630 N N . LYS B 1 143 ? -6.02 9.289 -4.344 1 98.56 143 LYS B N 1
ATOM 3631 C CA . LYS B 1 143 ? -6.641 9.586 -5.629 1 98.56 143 LYS B CA 1
ATOM 3632 C C . LYS B 1 143 ? -8.133 9.273 -5.602 1 98.56 143 LYS B C 1
ATOM 3634 O O . LYS B 1 143 ? -8.648 8.586 -6.484 1 98.56 143 LYS B O 1
ATOM 3639 N N . ALA B 1 144 ? -8.805 9.758 -4.617 1 98.75 144 ALA B N 1
ATOM 3640 C CA . ALA B 1 144 ? -10.219 9.492 -4.371 1 98.75 144 ALA B CA 1
ATOM 3641 C C . ALA B 1 144 ? -11.086 9.992 -5.527 1 98.75 144 ALA B C 1
ATOM 3643 O O . ALA B 1 144 ? -10.758 10.992 -6.164 1 98.75 144 ALA B O 1
ATOM 3644 N N . GLN B 1 145 ? -12.148 9.281 -5.781 1 98.75 145 GLN B N 1
ATOM 3645 C CA . GLN B 1 145 ? -13.117 9.602 -6.82 1 98.75 145 GLN B CA 1
ATOM 3646 C C . GLN B 1 145 ? -14.516 9.781 -6.23 1 98.75 145 GLN B C 1
ATOM 3648 O O . GLN B 1 145 ? -14.789 9.32 -5.121 1 98.75 145 GLN B O 1
ATOM 3653 N N . ALA B 1 146 ? -15.344 10.438 -6.984 1 98.62 146 ALA B N 1
ATOM 3654 C CA . ALA B 1 146 ? -16.703 10.727 -6.527 1 98.62 146 ALA B CA 1
ATOM 3655 C C . ALA B 1 146 ? -17.469 9.445 -6.203 1 98.62 146 ALA B C 1
ATOM 3657 O O . ALA B 1 146 ? -18.328 9.43 -5.324 1 98.62 146 ALA B O 1
ATOM 3658 N N . SER B 1 147 ? -17.156 8.352 -6.867 1 98.44 147 SER B N 1
ATOM 3659 C CA . SER B 1 147 ? -17.859 7.086 -6.684 1 98.44 147 SER B CA 1
ATOM 3660 C C . SER B 1 147 ? -17.391 6.363 -5.43 1 98.44 147 SER B C 1
ATOM 3662 O O . SER B 1 147 ? -18 5.387 -4.996 1 98.44 147 SER B O 1
ATOM 3664 N N . HIS B 1 148 ? -16.297 6.805 -4.844 1 98.75 148 HIS B N 1
ATOM 3665 C CA . HIS B 1 148 ? -15.672 6.086 -3.74 1 98.75 148 HIS B CA 1
ATOM 3666 C C . HIS B 1 148 ? -16.453 6.273 -2.445 1 98.75 148 HIS B C 1
ATOM 3668 O O . HIS B 1 148 ? -17.031 7.336 -2.217 1 98.75 148 HIS B O 1
ATOM 3674 N N . ARG B 1 149 ? -16.5 5.258 -1.662 1 98.81 149 ARG B N 1
ATOM 3675 C CA . ARG B 1 149 ? -16.828 5.336 -0.242 1 98.81 149 ARG B CA 1
ATOM 3676 C C . ARG B 1 149 ? -15.57 5.531 0.598 1 98.81 149 ARG B C 1
ATOM 3678 O O . ARG B 1 149 ? -14.664 4.695 0.568 1 98.81 149 ARG B O 1
ATOM 3685 N N . LEU B 1 150 ? -15.492 6.645 1.358 1 98.94 150 LEU B N 1
ATOM 3686 C CA . LEU B 1 150 ? -14.297 7.059 2.084 1 98.94 150 LEU B CA 1
ATOM 3687 C C . LEU B 1 150 ? -14.586 7.211 3.572 1 98.94 150 LEU B C 1
ATOM 3689 O O . LEU B 1 150 ? -15.562 7.855 3.957 1 98.94 150 LEU B O 1
ATOM 3693 N N . LEU B 1 151 ? -13.797 6.539 4.406 1 98.94 151 LEU B N 1
ATOM 3694 C CA . LEU B 1 151 ? -13.898 6.66 5.855 1 98.94 151 LEU B CA 1
ATOM 3695 C C . LEU B 1 151 ? -12.758 7.504 6.414 1 98.94 151 LEU B C 1
ATOM 3697 O O . LEU B 1 151 ? -11.594 7.285 6.07 1 98.94 151 LEU B O 1
ATOM 3701 N N . VAL B 1 152 ? -13.094 8.414 7.23 1 98.88 152 VAL B N 1
ATOM 3702 C CA . VAL B 1 152 ? -12.117 9.188 7.996 1 98.88 152 VAL B CA 1
ATOM 3703 C C . VAL B 1 152 ? -12.188 8.789 9.469 1 98.88 152 VAL B C 1
ATOM 3705 O O . VAL B 1 152 ? -13.195 9.055 10.141 1 98.88 152 VAL B O 1
ATOM 3708 N N . HIS B 1 153 ? -11.117 8.164 9.945 1 97.81 153 HIS B N 1
ATOM 3709 C CA . HIS B 1 153 ? -11.055 7.902 11.383 1 97.81 153 HIS B CA 1
ATOM 3710 C C . HIS B 1 153 ? -10.797 9.188 12.164 1 97.81 153 HIS B C 1
ATOM 3712 O O . HIS B 1 153 ? -10.039 10.055 11.711 1 97.81 153 HIS B O 1
ATOM 3718 N N . GLY B 1 154 ? -11.336 9.25 13.414 1 95.44 154 GLY B N 1
ATOM 3719 C CA . GLY B 1 154 ? -11.094 10.445 14.203 1 95.44 154 GLY B CA 1
ATOM 3720 C C . GLY B 1 154 ? -11.445 11.727 13.461 1 95.44 154 GLY B C 1
ATOM 3721 O O . GLY B 1 154 ? -10.648 12.664 13.414 1 95.44 154 GLY B O 1
ATOM 3722 N N . ALA B 1 155 ? -12.617 11.805 12.961 1 97.44 155 ALA B N 1
ATOM 3723 C CA . ALA B 1 155 ? -12.977 12.82 11.969 1 97.44 155 ALA B CA 1
ATOM 3724 C C . ALA B 1 155 ? -13.242 14.164 12.633 1 97.44 155 ALA B C 1
ATOM 3726 O O . ALA B 1 155 ? -13.336 15.195 11.953 1 97.44 155 ALA B O 1
ATOM 3727 N N . SER B 1 156 ? -13.297 14.164 13.906 1 96.31 156 SER B N 1
ATOM 3728 C CA . SER B 1 156 ? -13.594 15.422 14.594 1 96.31 156 SER B CA 1
ATOM 3729 C C . SER B 1 156 ? -12.328 16.219 14.867 1 96.31 156 SER B C 1
ATOM 3731 O O . SER B 1 156 ? -12.391 17.375 15.297 1 96.31 156 SER B O 1
ATOM 3733 N N . GLY B 1 157 ? -11.172 15.641 14.625 1 95.25 157 GLY B N 1
ATOM 3734 C CA . GLY B 1 157 ? -9.914 16.344 14.797 1 95.25 157 GLY B CA 1
ATOM 3735 C C . GLY B 1 157 ? -9.617 17.328 13.672 1 95.25 157 GLY B C 1
ATOM 3736 O O . GLY B 1 157 ? -10.414 17.469 12.742 1 95.25 157 GLY B O 1
ATOM 3737 N N . SER B 1 158 ? -8.461 17.984 13.773 1 96.25 158 SER B N 1
ATOM 3738 C CA . SER B 1 158 ? -8.125 19.047 12.828 1 96.25 158 SER B CA 1
ATOM 3739 C C . SER B 1 158 ? -7.973 18.484 11.414 1 96.25 158 SER B C 1
ATOM 3741 O O . SER B 1 158 ? -8.586 19 10.477 1 96.25 158 SER B O 1
ATOM 3743 N N . VAL B 1 159 ? -7.188 17.422 11.266 1 97.69 159 VAL B N 1
ATOM 3744 C CA . VAL B 1 159 ? -7.043 16.812 9.945 1 97.69 159 VAL B CA 1
ATOM 3745 C C . VAL B 1 159 ? -8.344 16.125 9.547 1 97.69 159 VAL B C 1
ATOM 3747 O O . VAL B 1 159 ? -8.719 16.109 8.375 1 97.69 159 VAL B O 1
ATOM 3750 N N . GLY B 1 160 ? -9.039 15.555 10.516 1 98.06 160 GLY B N 1
ATOM 3751 C CA . GLY B 1 160 ? -10.297 14.867 10.258 1 98.06 160 GLY B CA 1
ATOM 3752 C C . GLY B 1 160 ? -11.359 15.773 9.672 1 98.06 160 GLY B C 1
ATOM 3753 O O . GLY B 1 160 ? -11.977 15.445 8.656 1 98.06 160 GLY B O 1
ATOM 3754 N N . THR B 1 161 ? -11.594 16.906 10.312 1 98.25 161 THR B N 1
ATOM 3755 C CA . THR B 1 161 ? -12.602 17.828 9.812 1 98.25 161 THR B CA 1
ATOM 3756 C C . THR B 1 161 ? -12.227 18.359 8.438 1 98.25 161 THR B C 1
ATOM 3758 O O . THR B 1 161 ? -13.086 18.516 7.57 1 98.25 161 THR B O 1
ATOM 3761 N N . ALA B 1 162 ? -10.922 18.609 8.234 1 98.56 162 ALA B N 1
ATOM 3762 C CA . ALA B 1 162 ? -10.438 19 6.918 1 98.56 162 ALA B CA 1
ATOM 3763 C C . ALA B 1 162 ? -10.719 17.922 5.883 1 98.56 162 ALA B C 1
ATOM 3765 O O . ALA B 1 162 ? -11.18 18.219 4.777 1 98.56 162 ALA B O 1
ATOM 3766 N N . ALA B 1 163 ? -10.523 16.688 6.25 1 98.81 163 ALA B N 1
ATOM 3767 C CA . ALA B 1 163 ? -10.703 15.547 5.355 1 98.81 163 ALA B CA 1
ATOM 3768 C C . ALA B 1 163 ? -12.164 15.391 4.949 1 98.81 163 ALA B C 1
ATOM 3770 O O . ALA B 1 163 ? -12.461 15.148 3.777 1 98.81 163 ALA B O 1
ATOM 3771 N N . ILE B 1 164 ? -13.094 15.547 5.918 1 98.81 164 ILE B N 1
ATOM 3772 C CA . ILE B 1 164 ? -14.516 15.445 5.605 1 98.81 164 ILE B CA 1
ATOM 3773 C C . ILE B 1 164 ? -14.891 16.5 4.566 1 98.81 164 ILE B C 1
ATOM 3775 O O . ILE B 1 164 ? -15.547 16.188 3.568 1 98.81 164 ILE B O 1
ATOM 3779 N N . GLN B 1 165 ? -14.438 17.688 4.742 1 98.75 165 GLN B N 1
ATOM 3780 C CA . GLN B 1 165 ? -14.797 18.781 3.844 1 98.75 165 GLN B CA 1
ATOM 3781 C C . GLN B 1 165 ? -14.227 18.547 2.447 1 98.75 165 GLN B C 1
ATOM 3783 O O . GLN B 1 165 ? -14.938 18.688 1.448 1 98.75 165 GLN B O 1
ATOM 3788 N N . ILE B 1 166 ? -12.977 18.203 2.367 1 98.81 166 ILE B N 1
ATOM 3789 C CA . ILE B 1 166 ? -12.312 18 1.085 1 98.81 166 ILE B CA 1
ATOM 3790 C C . ILE B 1 166 ? -12.953 16.812 0.357 1 98.81 166 ILE B C 1
ATOM 3792 O O . ILE B 1 166 ? -13.266 16.906 -0.831 1 98.81 166 ILE B O 1
ATOM 3796 N N . ALA B 1 167 ? -13.148 15.711 1.062 1 98.88 167 ALA B N 1
ATOM 3797 C CA . ALA B 1 167 ? -13.75 14.523 0.459 1 98.88 167 ALA B CA 1
ATOM 3798 C C . ALA B 1 167 ? -15.148 14.828 -0.062 1 98.88 167 ALA B C 1
ATOM 3800 O O . ALA B 1 167 ? -15.5 14.438 -1.178 1 98.88 167 ALA B O 1
ATOM 3801 N N . LYS B 1 168 ? -15.906 15.555 0.721 1 98.62 168 LYS B N 1
ATOM 3802 C CA . LYS B 1 168 ? -17.297 15.805 0.398 1 98.62 168 LYS B CA 1
ATOM 3803 C C . LYS B 1 168 ? -17.438 16.844 -0.722 1 98.62 168 LYS B C 1
ATOM 3805 O O . LYS B 1 168 ? -18.188 16.625 -1.678 1 98.62 168 LYS B O 1
ATOM 3810 N N . HIS B 1 169 ? -16.672 17.875 -0.659 1 98.19 169 HIS B N 1
ATOM 3811 C CA . HIS B 1 169 ? -17 19.031 -1.495 1 98.19 169 HIS B CA 1
ATOM 3812 C C . HIS B 1 169 ? -16.031 19.141 -2.67 1 98.19 169 HIS B C 1
ATOM 3814 O O . HIS B 1 169 ? -16.422 19.609 -3.748 1 98.19 169 HIS B O 1
ATOM 3820 N N . LEU B 1 170 ? -14.789 18.859 -2.455 1 98.31 170 LEU B N 1
ATOM 3821 C CA . LEU B 1 170 ? -13.844 18.922 -3.564 1 98.31 170 LEU B CA 1
ATOM 3822 C C . LEU B 1 170 ? -13.953 17.688 -4.445 1 98.31 170 LEU B C 1
ATOM 3824 O O . LEU B 1 170 ? -14.055 17.797 -5.668 1 98.31 170 LEU B O 1
ATOM 3828 N N . VAL B 1 171 ? -13.961 16.5 -3.797 1 98.44 171 VAL B N 1
ATOM 3829 C CA . VAL B 1 171 ? -13.961 15.25 -4.555 1 98.44 171 VAL B CA 1
ATOM 3830 C C . VAL B 1 171 ? -15.398 14.844 -4.871 1 98.44 171 VAL B C 1
ATOM 3832 O O . VAL B 1 171 ? -15.688 14.359 -5.973 1 98.44 171 VAL B O 1
ATOM 3835 N N . GLY B 1 172 ? -16.266 15.008 -3.889 1 98.38 172 GLY B N 1
ATOM 3836 C CA . GLY B 1 172 ? -17.656 14.633 -4.078 1 98.38 172 GLY B CA 1
ATOM 3837 C C . GLY B 1 172 ? -17.922 13.164 -3.783 1 98.38 172 GLY B C 1
ATOM 3838 O O . GLY B 1 172 ? -18.828 12.562 -4.359 1 98.38 172 GLY B O 1
ATOM 3839 N N . CYS B 1 173 ? -17.156 12.531 -2.916 1 97.06 173 CYS B N 1
ATOM 3840 C CA . CYS B 1 173 ? -17.344 11.102 -2.668 1 97.06 173 CYS B CA 1
ATOM 3841 C C . CYS B 1 173 ? -18.312 10.875 -1.521 1 97.06 173 CYS B C 1
ATOM 3843 O O . CYS B 1 173 ? -18.844 11.828 -0.947 1 97.06 173 CYS B O 1
ATOM 3845 N N . HIS B 1 174 ? -18.703 9.586 -1.29 1 98.62 174 HIS B N 1
ATOM 3846 C CA . HIS B 1 174 ? -19.484 9.172 -0.125 1 98.62 174 HIS B CA 1
ATOM 3847 C C . HIS B 1 174 ? -18.594 9.07 1.115 1 98.62 174 HIS B C 1
ATOM 3849 O O . HIS B 1 174 ? -17.703 8.227 1.18 1 98.62 174 HIS B O 1
ATOM 3855 N N . VAL B 1 175 ? -18.938 9.898 2.105 1 98.81 175 VAL B N 1
ATOM 3856 C CA . VAL B 1 175 ? -17.953 10.086 3.172 1 98.81 175 VAL B CA 1
ATOM 3857 C C . VAL B 1 175 ? -18.562 9.641 4.504 1 98.81 175 VAL B C 1
ATOM 3859 O O . VAL B 1 175 ? -19.703 9.961 4.816 1 98.81 175 VAL B O 1
ATOM 3862 N N . ALA B 1 176 ? -17.828 8.852 5.23 1 98.81 176 ALA B N 1
ATOM 3863 C CA . ALA B 1 176 ? -18.109 8.477 6.613 1 98.81 176 ALA B CA 1
ATOM 3864 C C . ALA B 1 176 ? -17.016 8.977 7.555 1 98.81 176 ALA B C 1
ATOM 3866 O O . ALA B 1 176 ? -15.883 9.188 7.137 1 98.81 176 ALA B O 1
ATOM 3867 N N . GLY B 1 177 ? -17.391 9.227 8.773 1 98.5 177 GLY B N 1
ATOM 3868 C CA . GLY B 1 177 ? -16.438 9.625 9.789 1 98.5 177 GLY B CA 1
ATOM 3869 C C . GLY B 1 177 ? -16.719 9.016 11.148 1 98.5 177 GLY B C 1
ATOM 3870 O O . GLY B 1 177 ? -17.875 8.797 11.508 1 98.5 177 GLY B O 1
ATOM 3871 N N . THR B 1 178 ? -15.641 8.719 11.812 1 97.75 178 THR B N 1
ATOM 3872 C CA . THR B 1 178 ? -15.805 8.258 13.188 1 97.75 178 THR B CA 1
ATOM 3873 C C . THR B 1 178 ? -15.375 9.344 14.172 1 97.75 178 THR B C 1
ATOM 3875 O O . THR B 1 178 ? -14.523 10.172 13.859 1 97.75 178 THR B O 1
ATOM 3878 N N . ALA B 1 179 ? -15.984 9.367 15.305 1 96.06 179 ALA B N 1
ATOM 3879 C CA . ALA B 1 179 ? -15.625 10.203 16.438 1 96.06 179 ALA B CA 1
ATOM 3880 C C . ALA B 1 179 ? -15.883 9.477 17.766 1 96.06 179 ALA B C 1
ATOM 3882 O O . ALA B 1 179 ? -16.5 8.406 17.781 1 96.06 179 ALA B O 1
ATOM 3883 N N . GLY B 1 180 ? -15.398 10.039 18.828 1 94.06 180 GLY B N 1
ATOM 3884 C CA . GLY B 1 180 ? -15.492 9.359 20.109 1 94.06 180 GLY B CA 1
ATOM 3885 C C . GLY B 1 180 ? -16.562 9.93 21.016 1 94.06 180 GLY B C 1
ATOM 3886 O O . GLY B 1 180 ? -16.828 9.391 22.094 1 94.06 180 GLY B O 1
ATOM 3887 N N . THR B 1 181 ? -17.156 11.078 20.672 1 93.94 181 THR B N 1
ATOM 3888 C CA . THR B 1 181 ? -18.172 11.75 21.469 1 93.94 181 THR B CA 1
ATOM 3889 C C . THR B 1 181 ? -19.391 12.102 20.625 1 93.94 181 THR B C 1
ATOM 3891 O O . THR B 1 181 ? -19.312 12.133 19.406 1 93.94 181 THR B O 1
ATOM 3894 N N . SER B 1 182 ? -20.484 12.328 21.344 1 94.5 182 SER B N 1
ATOM 3895 C CA . SER B 1 182 ? -21.688 12.758 20.641 1 94.5 182 SER B CA 1
ATOM 3896 C C . SER B 1 182 ? -21.469 14.086 19.922 1 94.5 182 SER B C 1
ATOM 3898 O O . SER B 1 182 ? -21.938 14.273 18.797 1 94.5 182 SER B O 1
ATOM 3900 N N . TYR B 1 183 ? -20.766 14.938 20.578 1 94.38 183 TYR B N 1
ATOM 3901 C CA . TYR B 1 183 ? -20.438 16.219 19.953 1 94.38 183 TYR B CA 1
ATOM 3902 C C . TYR B 1 183 ? -19.656 15.992 18.672 1 94.38 183 TYR B C 1
ATOM 3904 O O . TYR B 1 183 ? -19.969 16.594 17.625 1 94.38 183 TYR B O 1
ATOM 3912 N N . GLY B 1 184 ? -18.672 15.172 18.812 1 95.44 184 GLY B N 1
ATOM 3913 C CA . GLY B 1 184 ? -17.859 14.883 17.641 1 95.44 184 GLY B CA 1
ATOM 3914 C C . GLY B 1 184 ? -18.672 14.305 16.484 1 95.44 184 GLY B C 1
ATOM 3915 O O . GLY B 1 184 ? -18.453 14.672 15.336 1 95.44 184 GLY B O 1
ATOM 3916 N N . MET B 1 185 ? -19.562 13.406 16.797 1 96.44 185 MET B N 1
ATOM 3917 C CA . MET B 1 185 ? -20.391 12.797 15.758 1 96.44 185 MET B CA 1
ATOM 3918 C C . MET B 1 185 ? -21.266 13.844 15.078 1 96.44 185 MET B C 1
ATOM 3920 O O . MET B 1 185 ? -21.391 13.844 13.852 1 96.44 185 MET B O 1
ATOM 3924 N N . GLU B 1 186 ? -21.797 14.695 15.844 1 97.38 186 GLU B N 1
ATOM 3925 C CA . GLU B 1 186 ? -22.641 15.75 15.297 1 97.38 186 GLU B CA 1
ATOM 3926 C C . GLU B 1 186 ? -21.828 16.719 14.43 1 97.38 186 GLU B C 1
ATOM 3928 O O . GLU B 1 186 ? -22.297 17.156 13.383 1 97.38 186 GLU B O 1
ATOM 3933 N N . LEU B 1 187 ? -20.672 17.016 14.961 1 97 187 LEU B N 1
ATOM 3934 C CA . LEU B 1 187 ? -19.781 17.875 14.195 1 97 187 LEU B CA 1
ATOM 3935 C C . LEU B 1 187 ? -19.453 17.266 12.844 1 97 187 LEU B C 1
ATOM 3937 O O . LEU B 1 187 ? -19.594 17.922 11.805 1 97 187 LEU B O 1
ATOM 3941 N N . VAL B 1 188 ? -19.094 16.047 12.836 1 97.56 188 VAL B N 1
ATOM 3942 C CA . VAL B 1 188 ? -18.719 15.328 11.617 1 97.56 188 VAL B CA 1
ATOM 3943 C C . VAL B 1 188 ? -19.891 15.297 10.648 1 97.56 188 VAL B C 1
ATOM 3945 O O . VAL B 1 188 ? -19.719 15.531 9.445 1 97.56 188 VAL B O 1
ATOM 3948 N N . LYS B 1 189 ? -21.062 15.07 11.133 1 97.88 189 LYS B N 1
ATOM 3949 C CA . LYS B 1 189 ? -22.281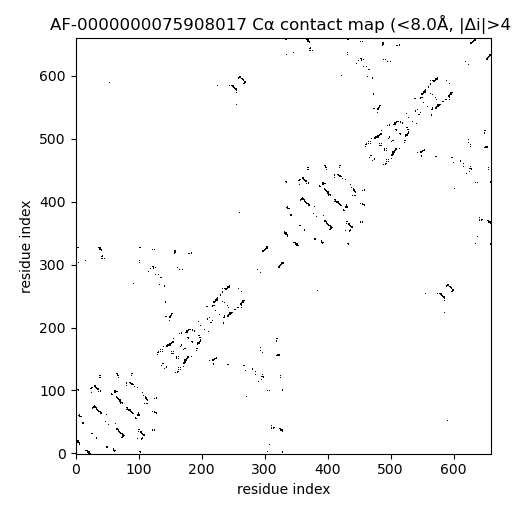 15.086 10.32 1 97.88 189 LYS B CA 1
ATOM 3950 C C . LYS B 1 189 ? -22.531 16.469 9.734 1 97.88 189 LYS B C 1
ATOM 3952 O O . LYS B 1 189 ? -22.875 16.609 8.555 1 97.88 189 LYS B O 1
ATOM 3957 N N . SER B 1 190 ? -22.328 17.453 10.516 1 97.56 190 SER B N 1
ATOM 3958 C CA . SER B 1 190 ? -22.594 18.828 10.094 1 97.56 190 SER B CA 1
ATOM 3959 C C . SER B 1 190 ? -21.641 19.266 8.992 1 97.56 190 SER B C 1
ATOM 3961 O O . SER B 1 190 ? -21.953 20.172 8.219 1 97.56 190 SER B O 1
ATOM 3963 N N . LEU B 1 191 ? -20.531 18.609 8.922 1 97.38 191 LEU B N 1
ATOM 3964 C CA . LEU B 1 191 ? -19.531 18.953 7.914 1 97.38 191 LEU B CA 1
ATOM 3965 C C . LEU B 1 191 ? -19.812 18.25 6.598 1 97.38 191 LEU B C 1
ATOM 3967 O O . LEU B 1 191 ? -19.141 18.484 5.598 1 97.38 191 LEU B O 1
ATOM 3971 N N . GLY B 1 192 ? -20.766 17.312 6.602 1 97.12 192 GLY B N 1
ATOM 3972 C CA . GLY B 1 192 ? -21.203 16.734 5.344 1 97.12 192 GLY B CA 1
ATOM 3973 C C . GLY B 1 192 ? -21.062 15.234 5.281 1 97.12 192 GLY B C 1
ATOM 3974 O O . GLY B 1 192 ? -21.375 14.609 4.258 1 97.12 192 GLY B O 1
ATOM 3975 N N . ALA B 1 193 ? -20.609 14.609 6.32 1 98.44 193 ALA B N 1
ATOM 3976 C CA . ALA B 1 193 ? -20.5 13.156 6.309 1 98.44 193 ALA B CA 1
ATOM 3977 C C . ALA B 1 193 ? -21.859 12.5 6.082 1 98.44 193 ALA B C 1
ATOM 3979 O O . ALA B 1 193 ? -22.875 12.938 6.645 1 98.44 193 ALA B O 1
ATOM 3980 N N . ASP B 1 194 ? -21.875 11.461 5.27 1 98.56 194 ASP B N 1
ATOM 3981 C CA . ASP B 1 194 ? -23.094 10.711 4.984 1 98.56 194 ASP B CA 1
ATOM 3982 C C . ASP B 1 194 ? -23.422 9.734 6.113 1 98.56 194 ASP B C 1
ATOM 3984 O O . ASP B 1 194 ? -24.578 9.359 6.301 1 98.56 194 ASP B O 1
ATOM 3988 N N . PHE B 1 195 ? -22.453 9.375 6.781 1 98.19 195 PHE B N 1
ATOM 3989 C CA . PHE B 1 195 ? -22.562 8.406 7.867 1 98.19 195 PHE B CA 1
ATOM 3990 C C . PHE B 1 195 ? -21.547 8.703 8.961 1 98.19 195 PHE B C 1
ATOM 3992 O O . PHE B 1 195 ? -20.422 9.156 8.68 1 98.19 195 PHE B O 1
ATOM 3999 N N . THR B 1 196 ? -21.938 8.562 10.234 1 98.25 196 THR B N 1
ATOM 4000 C CA . THR B 1 196 ? -21.031 8.711 11.375 1 98.25 196 THR B CA 1
ATOM 4001 C C . THR B 1 196 ? -21.188 7.547 12.344 1 98.25 196 THR B C 1
ATOM 4003 O O . THR B 1 196 ? -22.266 6.969 12.461 1 98.25 196 THR B O 1
ATOM 4006 N N . ALA B 1 197 ? -20.125 7.16 12.969 1 97.25 197 ALA B N 1
ATOM 4007 C CA . ALA B 1 197 ? -20.141 6.125 14 1 97.25 197 ALA B CA 1
ATOM 4008 C C . ALA B 1 197 ? -19.219 6.484 15.156 1 97.25 197 ALA B C 1
ATOM 4010 O O . ALA B 1 197 ? -18.203 7.148 14.961 1 97.25 197 ALA B O 1
ATOM 4011 N N . CYS B 1 198 ? -19.594 6.074 16.328 1 96.25 198 CYS B N 1
ATOM 4012 C CA . CYS B 1 198 ? -18.766 6.25 17.5 1 96.25 198 CYS B CA 1
ATOM 4013 C C . CYS B 1 198 ? -17.781 5.094 17.656 1 96.25 198 CYS B C 1
ATOM 4015 O O . CYS B 1 198 ? -18.188 3.965 17.938 1 96.25 198 CYS B O 1
ATOM 4017 N N . HIS B 1 199 ? -16.5 5.387 17.531 1 94.06 199 HIS B N 1
ATOM 4018 C CA . HIS B 1 199 ? -15.508 4.32 17.531 1 94.06 199 HIS B CA 1
ATOM 4019 C C . HIS B 1 199 ? -15.273 3.789 18.938 1 94.06 199 HIS B C 1
ATOM 4021 O O . HIS B 1 199 ? -14.445 2.893 19.141 1 94.06 199 HIS B O 1
ATOM 4027 N N . LYS B 1 200 ? -15.93 4.316 19.922 1 93.25 200 LYS B N 1
ATOM 4028 C CA . LYS B 1 200 ? -15.883 3.795 21.281 1 93.25 200 LYS B CA 1
ATOM 4029 C C . LYS B 1 200 ? -16.953 2.727 21.5 1 93.25 200 LYS B C 1
ATOM 4031 O O . LYS B 1 200 ? -16.922 2.002 22.5 1 93.25 200 LYS B O 1
ATOM 4036 N N . GLN B 1 201 ? -17.859 2.699 20.594 1 92.56 201 GLN B N 1
ATOM 4037 C CA . GLN B 1 201 ? -18.891 1.682 20.672 1 92.56 201 GLN B CA 1
ATOM 4038 C C . GLN B 1 201 ? -18.438 0.376 20.031 1 92.56 201 GLN B C 1
ATOM 4040 O O . GLN B 1 201 ? -17.734 0.392 19.016 1 92.56 201 GLN B O 1
ATOM 4045 N N . LYS B 1 202 ? -18.922 -0.722 20.484 1 89.25 202 LYS B N 1
ATOM 4046 C CA . LYS B 1 202 ? -18.453 -2.049 20.094 1 89.25 202 LYS B CA 1
ATOM 4047 C C . LYS B 1 202 ? -18.922 -2.396 18.672 1 89.25 202 LYS B C 1
ATOM 4049 O O . LYS B 1 202 ? -18.266 -3.17 17.969 1 89.25 202 LYS B O 1
ATOM 4054 N N . ASP B 1 203 ? -19.938 -1.81 18.297 1 93.12 203 ASP B N 1
ATOM 4055 C CA . ASP B 1 203 ? -20.547 -2.25 17.047 1 93.12 203 ASP B CA 1
ATOM 4056 C C . ASP B 1 203 ? -20.281 -1.253 15.922 1 93.12 203 ASP B C 1
ATOM 4058 O O . ASP B 1 203 ? -21 -1.24 14.914 1 93.12 203 ASP B O 1
ATOM 4062 N N . TYR B 1 204 ? -19.297 -0.41 16.047 1 94.19 204 TYR B N 1
ATOM 4063 C CA . TYR B 1 204 ? -19.156 0.619 15.016 1 94.19 204 TYR B CA 1
ATOM 4064 C C . TYR B 1 204 ? -18.641 0.022 13.711 1 94.19 204 TYR B C 1
ATOM 4066 O O . TYR B 1 204 ? -18.953 0.514 12.625 1 94.19 204 TYR B O 1
ATOM 4074 N N . LEU B 1 205 ? -17.859 -1.089 13.758 1 96.31 205 LEU B N 1
ATOM 4075 C CA . LEU B 1 205 ? -17.297 -1.701 12.555 1 96.31 205 LEU B CA 1
ATOM 4076 C C . LEU B 1 205 ? -18.406 -2.346 11.711 1 96.31 205 LEU B C 1
ATOM 4078 O O . LEU B 1 205 ? -18.531 -2.049 10.523 1 96.31 205 LEU B O 1
ATOM 4082 N N . PRO B 1 206 ? -19.25 -3.195 12.32 1 97 206 PRO B N 1
ATOM 4083 C CA . PRO B 1 206 ? -20.375 -3.734 11.547 1 97 206 PRO B CA 1
ATOM 4084 C C . PRO B 1 206 ? -21.25 -2.643 10.953 1 97 206 PRO B C 1
ATOM 4086 O O . PRO B 1 206 ? -21.781 -2.803 9.852 1 97 206 PRO B O 1
ATOM 4089 N N . LYS B 1 207 ? -21.406 -1.562 11.641 1 97.31 207 LYS B N 1
ATOM 4090 C CA . LYS B 1 207 ? -22.234 -0.463 11.156 1 97.31 207 LYS B CA 1
ATOM 4091 C C . LYS B 1 207 ? -21.625 0.175 9.906 1 97.31 207 LYS B C 1
ATOM 4093 O O . LYS B 1 207 ? -22.344 0.565 8.984 1 97.31 207 LYS B O 1
ATOM 4098 N N . ILE B 1 208 ? -20.297 0.293 9.922 1 97.88 208 ILE B N 1
ATOM 4099 C CA . ILE B 1 208 ? -19.609 0.822 8.75 1 97.88 208 ILE B CA 1
ATOM 4100 C C . ILE B 1 208 ? -19.828 -0.106 7.559 1 97.88 208 ILE B C 1
ATOM 4102 O O . ILE B 1 208 ? -20.141 0.351 6.457 1 97.88 208 ILE B O 1
ATOM 4106 N N . MET B 1 209 ? -19.688 -1.413 7.742 1 97.94 209 MET B N 1
ATOM 4107 C CA . MET B 1 209 ? -19.891 -2.385 6.672 1 97.94 209 MET B CA 1
ATOM 4108 C C . MET B 1 209 ? -21.328 -2.342 6.156 1 97.94 209 MET B C 1
ATOM 4110 O O . MET B 1 209 ? -21.562 -2.447 4.949 1 97.94 209 MET B O 1
ATOM 4114 N N . GLU B 1 210 ? -22.297 -2.164 7.082 1 97.81 210 GLU B N 1
ATOM 4115 C CA . GLU B 1 210 ? -23.703 -2.021 6.691 1 97.81 210 GLU B CA 1
ATOM 4116 C C . GLU B 1 210 ? -23.906 -0.791 5.812 1 97.81 210 GLU B C 1
ATOM 4118 O O . GLU B 1 210 ? -24.594 -0.859 4.793 1 97.81 210 GLU B O 1
ATOM 4123 N N . TRP B 1 211 ? -23.281 0.301 6.164 1 98 211 TRP B N 1
ATOM 4124 C CA . TRP B 1 211 ? -23.375 1.538 5.395 1 98 211 TRP B CA 1
ATOM 4125 C C . TRP B 1 211 ? -22.875 1.336 3.971 1 98 211 TRP B C 1
ATOM 4127 O O . TRP B 1 211 ? -23.375 1.954 3.031 1 98 211 TRP B O 1
ATOM 4137 N N . THR B 1 212 ? -21.828 0.432 3.816 1 97.94 212 THR B N 1
ATOM 4138 C CA . THR B 1 212 ? -21.25 0.178 2.502 1 97.94 212 THR B CA 1
ATOM 4139 C C . THR B 1 212 ? -22.016 -0.925 1.777 1 97.94 212 THR B C 1
ATOM 4141 O O . THR B 1 212 ? -21.578 -1.401 0.726 1 97.94 212 THR B O 1
ATOM 4144 N N . GLU B 1 213 ? -23.078 -1.444 2.412 1 97.19 213 GLU B N 1
ATOM 4145 C CA . GLU B 1 213 ? -23.875 -2.529 1.86 1 97.19 213 GLU B CA 1
ATOM 4146 C C . GLU B 1 213 ? -23.031 -3.771 1.605 1 97.19 213 GLU B C 1
ATOM 4148 O O . GLU B 1 213 ? -23.203 -4.449 0.59 1 97.19 213 GLU B O 1
ATOM 4153 N N . GLY B 1 214 ? -22.062 -3.871 2.414 1 96.5 214 GLY B N 1
ATOM 4154 C CA . GLY B 1 214 ? -21.219 -5.059 2.367 1 96.5 214 GLY B CA 1
ATOM 4155 C C . GLY B 1 214 ? -20.125 -4.98 1.319 1 96.5 214 GLY B C 1
ATOM 4156 O O . GLY B 1 214 ? -19.297 -5.887 1.206 1 96.5 214 GLY B O 1
ATOM 4157 N N . GLN B 1 215 ? -20.016 -3.953 0.532 1 97.12 215 GLN B N 1
ATOM 4158 C CA . GLN B 1 215 ? -19.062 -3.836 -0.565 1 97.12 215 GLN B CA 1
ATOM 4159 C C . GLN B 1 215 ? -17.672 -3.43 -0.053 1 97.12 215 GLN B C 1
ATOM 4161 O O . GLN B 1 215 ? -16.672 -3.631 -0.736 1 97.12 215 GLN B O 1
ATOM 4166 N N . GLY B 1 216 ? -17.656 -2.74 1.161 1 98.44 216 GLY B N 1
ATOM 4167 C CA . GLY B 1 216 ? -16.406 -2.273 1.729 1 98.44 216 GLY B CA 1
ATOM 4168 C C . GLY B 1 216 ? -16.047 -0.855 1.321 1 98.44 216 GLY B C 1
ATOM 4169 O O . GLY B 1 216 ? -16.75 -0.245 0.514 1 98.44 216 GLY B O 1
ATOM 4170 N N . LEU B 1 217 ? -15.047 -0.365 1.921 1 98.88 217 LEU B N 1
ATOM 4171 C CA . LEU B 1 217 ? -14.578 0.997 1.688 1 98.88 217 LEU B CA 1
ATOM 4172 C C . LEU B 1 217 ? -13.539 1.03 0.574 1 98.88 217 LEU B C 1
ATOM 4174 O O . LEU B 1 217 ? -12.734 0.106 0.445 1 98.88 217 LEU B O 1
ATOM 4178 N N . ASP B 1 218 ? -13.516 2.105 -0.212 1 98.88 218 ASP B N 1
ATOM 4179 C CA . ASP B 1 218 ? -12.477 2.326 -1.213 1 98.88 218 ASP B CA 1
ATOM 4180 C C . ASP B 1 218 ? -11.25 2.988 -0.594 1 98.88 218 ASP B C 1
ATOM 4182 O O . ASP B 1 218 ? -10.117 2.729 -1.012 1 98.88 218 ASP B O 1
ATOM 4186 N N . VAL B 1 219 ? -11.516 3.877 0.372 1 98.94 219 VAL B N 1
ATOM 4187 C CA . VAL B 1 219 ? -10.438 4.656 0.97 1 98.94 219 VAL B CA 1
ATOM 4188 C C . VAL B 1 219 ? -10.664 4.789 2.475 1 98.94 219 VAL B C 1
ATOM 4190 O O . VAL B 1 219 ? -11.789 5.043 2.916 1 98.94 219 VAL B O 1
ATOM 4193 N N . ILE B 1 220 ? -9.672 4.586 3.229 1 98.94 220 ILE B N 1
ATOM 4194 C CA . ILE B 1 220 ? -9.656 4.906 4.652 1 98.94 220 ILE B CA 1
ATOM 4195 C C . ILE B 1 220 ? -8.523 5.887 4.949 1 98.94 220 ILE B C 1
ATOM 4197 O O . ILE B 1 220 ? -7.371 5.641 4.59 1 98.94 220 ILE B O 1
ATOM 4201 N N . ILE B 1 221 ? -8.836 7 5.488 1 98.94 221 ILE B N 1
ATOM 4202 C CA . ILE B 1 221 ? -7.852 7.914 6.059 1 98.94 221 ILE B CA 1
ATOM 4203 C C . ILE B 1 221 ? -7.637 7.582 7.535 1 98.94 221 ILE B C 1
ATOM 4205 O O . ILE B 1 221 ? -8.516 7.816 8.367 1 98.94 221 ILE B O 1
ATOM 4209 N N . GLU B 1 222 ? -6.48 7.117 7.867 1 98.81 222 GLU B N 1
ATOM 4210 C CA . GLU B 1 222 ? -6.207 6.477 9.148 1 98.81 222 GLU B CA 1
ATOM 4211 C C . GLU B 1 222 ? -5.391 7.395 10.062 1 98.81 222 GLU B C 1
ATOM 4213 O O . GLU B 1 222 ? -4.238 7.711 9.758 1 98.81 222 GLU B O 1
ATOM 4218 N N . MET B 1 223 ? -5.973 7.77 11.234 1 96.69 223 MET B N 1
ATOM 4219 C CA . MET B 1 223 ? -5.359 8.742 12.133 1 96.69 223 MET B CA 1
ATOM 4220 C C . MET B 1 223 ? -4.668 8.047 13.297 1 96.69 223 MET B C 1
ATOM 4222 O O . MET B 1 223 ? -3.922 8.672 14.055 1 96.69 223 MET B O 1
ATOM 4226 N N . LEU B 1 224 ? -4.934 6.844 13.492 1 96.38 224 LEU B N 1
ATOM 4227 C CA . LEU B 1 224 ? -4.414 6.094 14.633 1 96.38 224 LEU B CA 1
ATOM 4228 C C . LEU B 1 224 ? -4.199 4.629 14.258 1 96.38 224 LEU B C 1
ATOM 4230 O O . LEU B 1 224 ? -4.871 3.744 14.797 1 96.38 224 LEU B O 1
ATOM 4234 N N . ALA B 1 225 ? -3.227 4.383 13.461 1 98.19 225 ALA B N 1
ATOM 4235 C CA . ALA B 1 225 ? -3.018 3.092 12.805 1 98.19 225 ALA B CA 1
ATOM 4236 C C . ALA B 1 225 ? -2.723 2 13.836 1 98.19 225 ALA B C 1
ATOM 4238 O O . ALA B 1 225 ? -3.141 0.852 13.664 1 98.19 225 ALA B O 1
ATOM 4239 N N . ASN B 1 226 ? -2.031 2.33 14.906 1 97.62 226 ASN B N 1
ATOM 4240 C CA . ASN B 1 226 ? -1.653 1.32 15.891 1 97.62 226 ASN B CA 1
ATOM 4241 C C . ASN B 1 226 ? -2.879 0.712 16.562 1 97.62 226 ASN B C 1
ATOM 4243 O O . ASN B 1 226 ? -2.787 -0.35 17.188 1 97.62 226 ASN B O 1
ATOM 4247 N N . VAL B 1 227 ? -3.961 1.394 16.422 1 96.5 227 VAL B N 1
ATOM 4248 C CA . VAL B 1 227 ? -5.191 0.911 17.031 1 96.5 227 VAL B CA 1
ATOM 4249 C C . VAL B 1 227 ? -6.105 0.309 15.977 1 96.5 227 VAL B C 1
ATOM 4251 O O . VAL B 1 227 ? -6.699 -0.75 16.188 1 96.5 227 VAL B O 1
ATOM 4254 N N . ASN B 1 228 ? -6.168 0.945 14.82 1 97.81 228 ASN B N 1
ATOM 4255 C CA . ASN B 1 228 ? -7.273 0.679 13.906 1 97.81 228 ASN B CA 1
ATOM 4256 C C . ASN B 1 228 ? -6.836 -0.197 12.734 1 97.81 228 ASN B C 1
ATOM 4258 O O . ASN B 1 228 ? -7.672 -0.804 12.062 1 97.81 228 ASN B O 1
ATOM 4262 N N . LEU B 1 229 ? -5.594 -0.274 12.406 1 98.38 229 LEU B N 1
ATOM 4263 C CA . LEU B 1 229 ? -5.129 -0.702 11.094 1 98.38 229 LEU B CA 1
ATOM 4264 C C . LEU B 1 229 ? -5.566 -2.133 10.797 1 98.38 229 LEU B C 1
ATOM 4266 O O . LEU B 1 229 ? -5.988 -2.443 9.68 1 98.38 229 LEU B O 1
ATOM 4270 N N . ASP B 1 230 ? -5.41 -2.998 11.742 1 97.19 230 ASP B N 1
ATOM 4271 C CA . ASP B 1 230 ? -5.812 -4.387 11.531 1 97.19 230 ASP B CA 1
ATOM 4272 C C . ASP B 1 230 ? -7.285 -4.48 11.141 1 97.19 230 ASP B C 1
ATOM 4274 O O . ASP B 1 230 ? -7.637 -5.188 10.195 1 97.19 230 ASP B O 1
ATOM 4278 N N . ASN B 1 231 ? -8.164 -3.779 11.875 1 97.12 231 ASN B N 1
ATOM 4279 C CA . ASN B 1 231 ? -9.586 -3.736 11.562 1 97.12 231 ASN B CA 1
ATOM 4280 C C . ASN B 1 231 ? -9.844 -3.092 10.203 1 97.12 231 ASN B C 1
ATOM 4282 O O . ASN B 1 231 ? -10.758 -3.492 9.477 1 97.12 231 ASN B O 1
ATOM 4286 N N . ASP B 1 232 ? -9.062 -2.072 9.891 1 98.5 232 ASP B N 1
ATOM 4287 C CA . ASP B 1 232 ? -9.219 -1.379 8.617 1 98.5 232 ASP B CA 1
ATOM 4288 C C . ASP B 1 232 ? -9.164 -2.359 7.449 1 98.5 232 ASP B C 1
ATOM 4290 O O . ASP B 1 232 ? -9.93 -2.236 6.492 1 98.5 232 ASP B O 1
ATOM 4294 N N . LEU B 1 233 ? -8.273 -3.307 7.52 1 98.12 233 LEU B N 1
ATOM 4295 C CA . LEU B 1 233 ? -8.047 -4.242 6.422 1 98.12 233 LEU B CA 1
ATOM 4296 C C . LEU B 1 233 ? -9.281 -5.098 6.172 1 98.12 233 LEU B C 1
ATOM 4298 O O . LEU B 1 233 ? -9.492 -5.57 5.055 1 98.12 233 LEU B O 1
ATOM 4302 N N . THR B 1 234 ? -10.102 -5.309 7.145 1 97.12 234 THR B N 1
ATOM 4303 C CA . THR B 1 234 ? -11.32 -6.105 7.004 1 97.12 234 THR B CA 1
ATOM 4304 C C . THR B 1 234 ? -12.469 -5.254 6.473 1 97.12 234 THR B C 1
ATOM 4306 O O . THR B 1 234 ? -13.5 -5.781 6.059 1 97.12 234 THR B O 1
ATOM 4309 N N . LEU B 1 235 ? -12.312 -3.928 6.48 1 98.44 235 LEU B N 1
ATOM 4310 C CA . LEU B 1 235 ? -13.367 -3.004 6.086 1 98.44 235 LEU B CA 1
ATOM 4311 C C . LEU B 1 235 ? -13.242 -2.625 4.613 1 98.44 235 LEU B C 1
ATOM 4313 O O . LEU B 1 235 ? -14.172 -2.066 4.027 1 98.44 235 LEU B O 1
ATOM 4317 N N . LEU B 1 236 ? -12.117 -2.887 4.035 1 98.75 236 LEU B N 1
ATOM 4318 C CA . LEU B 1 236 ? -11.828 -2.455 2.67 1 98.75 236 LEU B CA 1
ATOM 4319 C C . LEU B 1 236 ? -12.516 -3.365 1.656 1 98.75 236 LEU B C 1
ATOM 4321 O O . LEU B 1 236 ? -12.664 -4.566 1.895 1 98.75 236 LEU B O 1
ATOM 4325 N N . GLY B 1 237 ? -12.977 -2.77 0.573 1 98.38 237 GLY B N 1
ATOM 4326 C CA . GLY B 1 237 ? -13.352 -3.523 -0.612 1 98.38 237 GLY B CA 1
ATOM 4327 C C . GLY B 1 237 ? -12.18 -3.805 -1.537 1 98.38 237 GLY B C 1
ATOM 4328 O O . GLY B 1 237 ? -11.039 -3.488 -1.213 1 98.38 237 GLY B O 1
ATOM 4329 N N . LYS B 1 238 ? -12.516 -4.422 -2.688 1 97.56 238 LYS B N 1
ATOM 4330 C CA . LYS B 1 238 ? -11.492 -4.754 -3.676 1 97.56 238 LYS B CA 1
ATOM 4331 C C . LYS B 1 238 ? -10.664 -3.527 -4.043 1 97.56 238 LYS B C 1
ATOM 4333 O O . LYS B 1 238 ? -11.211 -2.459 -4.316 1 97.56 238 LYS B O 1
ATOM 4338 N N . ASN B 1 239 ? -9.336 -3.611 -3.932 1 98.12 239 ASN B N 1
ATOM 4339 C CA . ASN B 1 239 ? -8.352 -2.6 -4.289 1 98.12 239 ASN B CA 1
ATOM 4340 C C . ASN B 1 239 ? -8.445 -1.376 -3.381 1 98.12 239 ASN B C 1
ATOM 4342 O O . ASN B 1 239 ? -7.938 -0.306 -3.719 1 98.12 239 ASN B O 1
ATOM 4346 N N . GLY B 1 240 ? -9.227 -1.474 -2.264 1 98.75 240 GLY B N 1
ATOM 4347 C CA . GLY B 1 240 ? -9.289 -0.378 -1.311 1 98.75 240 GLY B CA 1
ATOM 4348 C C . GLY B 1 240 ? -7.93 -0.005 -0.741 1 98.75 240 GLY B C 1
ATOM 4349 O O . GLY B 1 240 ? -7 -0.815 -0.756 1 98.75 240 GLY B O 1
ATOM 4350 N N . VAL B 1 241 ? -7.844 1.215 -0.172 1 98.88 241 VAL B N 1
ATOM 4351 C CA . VAL B 1 241 ? -6.547 1.694 0.292 1 98.88 241 VAL B CA 1
ATOM 4352 C C . VAL B 1 241 ? -6.703 2.375 1.65 1 98.88 241 VAL B C 1
ATOM 4354 O O . VAL B 1 241 ? -7.684 3.084 1.887 1 98.88 241 VAL B O 1
ATOM 4357 N N . VAL B 1 242 ? -5.812 2.092 2.5 1 98.94 242 VAL B N 1
ATOM 4358 C CA . VAL B 1 242 ? -5.648 2.84 3.74 1 98.94 242 VAL B CA 1
ATOM 4359 C C . VAL B 1 242 ? -4.488 3.826 3.6 1 98.94 242 VAL B C 1
ATOM 4361 O O . VAL B 1 242 ? -3.377 3.438 3.24 1 98.94 242 VAL B O 1
ATOM 4364 N N . ILE B 1 243 ? -4.73 5.07 3.822 1 98.94 243 ILE B N 1
ATOM 4365 C CA . ILE B 1 243 ? -3.676 6.074 3.918 1 98.94 243 ILE B CA 1
ATOM 4366 C C . ILE B 1 243 ? -3.348 6.34 5.387 1 98.94 243 ILE B C 1
ATOM 4368 O O . ILE B 1 243 ? -4.188 6.84 6.137 1 98.94 243 ILE B O 1
ATOM 4372 N N . VAL B 1 244 ? -2.146 6.07 5.832 1 98.88 244 VAL B N 1
ATOM 4373 C CA . VAL B 1 244 ? -1.746 6.215 7.227 1 98.88 244 VAL B CA 1
ATOM 4374 C C . VAL B 1 244 ? -1.239 7.633 7.477 1 98.88 244 VAL B C 1
ATOM 4376 O O . VAL B 1 244 ? -0.121 7.977 7.086 1 98.88 244 VAL B O 1
ATOM 4379 N N . VAL B 1 245 ? -2.006 8.359 8.172 1 98.12 245 VAL B N 1
ATOM 4380 C CA . VAL B 1 245 ? -1.677 9.734 8.523 1 98.12 245 VAL B CA 1
ATOM 4381 C C . VAL B 1 245 ? -1.096 9.789 9.93 1 98.12 245 VAL B C 1
ATOM 4383 O O . VAL B 1 245 ? -0.196 10.586 10.211 1 98.12 245 VAL B O 1
ATOM 4386 N N . GLY B 1 246 ? -1.688 9.008 10.781 1 96.44 246 GLY B N 1
ATOM 4387 C CA . GLY B 1 246 ? -1.223 9 12.156 1 96.44 246 GLY B CA 1
ATOM 4388 C C . GLY B 1 246 ? -0.96 7.605 12.695 1 96.44 246 GLY B C 1
ATOM 4389 O O . GLY B 1 246 ? -1.65 6.656 12.32 1 96.44 246 GLY B O 1
ATOM 4390 N N . ASN B 1 247 ? -0.047 7.547 13.539 1 96.25 247 ASN B N 1
ATOM 4391 C CA . ASN B 1 247 ? 0.366 6.312 14.203 1 96.25 247 ASN B CA 1
ATOM 4392 C C . ASN B 1 247 ? 1.118 6.602 15.5 1 96.25 247 ASN B C 1
ATOM 4394 O O . ASN B 1 247 ? 1.916 7.535 15.562 1 96.25 247 ASN B O 1
ATOM 4398 N N . ARG B 1 248 ? 0.88 5.801 16.531 1 92.5 248 ARG B N 1
ATOM 4399 C CA . ARG B 1 248 ? 1.538 6.07 17.797 1 92.5 248 ARG B CA 1
ATOM 4400 C C . ARG B 1 248 ? 2.143 4.801 18.391 1 92.5 248 ARG B C 1
ATOM 4402 O O . ARG B 1 248 ? 2.416 4.73 19.578 1 92.5 248 ARG B O 1
ATOM 4409 N N . GLY B 1 249 ? 2.285 3.736 17.578 1 94.56 249 GLY B N 1
ATOM 4410 C CA . GLY B 1 249 ? 2.885 2.488 18.016 1 94.56 249 GLY B CA 1
ATOM 4411 C C . GLY B 1 249 ? 2.727 1.362 17.016 1 94.56 249 GLY B C 1
ATOM 4412 O O . GLY B 1 249 ? 2.199 1.571 15.922 1 94.56 249 GLY B O 1
ATOM 4413 N N . PRO B 1 250 ? 3.275 0.207 17.344 1 97.19 250 PRO B N 1
ATOM 4414 C CA . PRO B 1 250 ? 3.139 -0.944 16.453 1 97.19 250 PRO B CA 1
ATOM 4415 C C . PRO B 1 250 ? 1.732 -1.539 16.469 1 97.19 250 PRO B C 1
ATOM 4417 O O . PRO B 1 250 ? 0.951 -1.262 17.375 1 97.19 250 PRO B O 1
ATOM 4420 N N . THR B 1 251 ? 1.447 -2.281 15.516 1 97.94 251 THR B N 1
ATOM 4421 C CA . THR B 1 251 ? 0.164 -2.965 15.406 1 97.94 251 THR B CA 1
ATOM 4422 C C . THR B 1 251 ? 0.339 -4.348 14.781 1 97.94 251 THR B C 1
ATOM 4424 O O . THR B 1 251 ? 1.203 -4.543 13.93 1 97.94 251 THR B O 1
ATOM 4427 N N . LYS B 1 252 ? -0.412 -5.242 15.281 1 97.62 252 LYS B N 1
ATOM 4428 C CA . LYS B 1 252 ? -0.479 -6.562 14.664 1 97.62 252 LYS B CA 1
ATOM 4429 C C . LYS B 1 252 ? -1.506 -6.59 13.531 1 97.62 252 LYS B C 1
ATOM 4431 O O . LYS B 1 252 ? -2.646 -6.16 13.711 1 97.62 252 LYS B O 1
ATOM 4436 N N . ILE B 1 253 ? -1.06 -7.082 12.359 1 98.25 253 ILE B N 1
ATOM 4437 C CA . ILE B 1 253 ? -1.994 -7.227 11.25 1 98.25 253 ILE B CA 1
ATOM 4438 C C . ILE B 1 253 ? -1.873 -8.625 10.656 1 98.25 253 ILE B C 1
ATOM 4440 O O . ILE B 1 253 ? -0.898 -9.336 10.914 1 98.25 253 ILE B O 1
ATOM 4444 N N . ASP B 1 254 ? -2.867 -9.086 9.945 1 97.38 254 ASP B N 1
ATOM 4445 C CA . ASP B 1 254 ? -2.816 -10.281 9.102 1 97.38 254 ASP B CA 1
ATOM 4446 C C . ASP B 1 254 ? -2.891 -9.914 7.621 1 97.38 254 ASP B C 1
ATOM 4448 O O . ASP B 1 254 ? -3.963 -9.586 7.109 1 97.38 254 ASP B O 1
ATOM 4452 N N . ALA B 1 255 ? -1.761 -10.016 6.945 1 97.19 255 ALA B N 1
ATOM 4453 C CA . ALA B 1 255 ? -1.669 -9.594 5.551 1 97.19 255 ALA B CA 1
ATOM 4454 C C . ALA B 1 255 ? -2.574 -10.438 4.66 1 97.19 255 ALA B C 1
ATOM 4456 O O . ALA B 1 255 ? -2.822 -10.086 3.504 1 97.19 255 ALA B O 1
ATOM 4457 N N . ARG B 1 256 ? -3.076 -11.562 5.168 1 94.94 256 ARG B N 1
ATOM 4458 C CA . ARG B 1 256 ? -4.023 -12.375 4.414 1 94.94 256 ARG B CA 1
ATOM 4459 C C . ARG B 1 256 ? -5.258 -11.57 4.031 1 94.94 256 ARG B C 1
ATOM 4461 O O . ARG B 1 256 ? -5.828 -11.773 2.957 1 94.94 256 ARG B O 1
ATOM 4468 N N . HIS B 1 257 ? -5.625 -10.609 4.91 1 96.12 257 HIS B N 1
ATOM 4469 C CA . HIS B 1 257 ? -6.805 -9.789 4.668 1 96.12 257 HIS B CA 1
ATOM 4470 C C . HIS B 1 257 ? -6.598 -8.867 3.469 1 96.12 257 HIS B C 1
ATOM 4472 O O . HIS B 1 257 ? -7.562 -8.312 2.932 1 96.12 257 HIS B O 1
ATOM 4478 N N . MET B 1 258 ? -5.398 -8.758 3.02 1 97.94 258 MET B N 1
ATOM 4479 C CA . MET B 1 258 ? -5.09 -7.82 1.94 1 97.94 258 MET B CA 1
ATOM 4480 C C . MET B 1 258 ? -5.031 -8.539 0.597 1 97.94 258 MET B C 1
ATOM 4482 O O . MET B 1 258 ? -5.184 -7.914 -0.454 1 97.94 258 MET B O 1
ATOM 4486 N N . MET B 1 259 ? -4.707 -9.789 0.565 1 97 259 MET B N 1
ATOM 4487 C CA . MET B 1 259 ? -4.309 -10.508 -0.642 1 97 259 MET B CA 1
ATOM 4488 C C . MET B 1 259 ? -5.496 -10.688 -1.583 1 97 259 MET B C 1
ATOM 4490 O O . MET B 1 259 ? -5.5 -10.156 -2.695 1 97 259 MET B O 1
ATOM 4494 N N . GLY B 1 260 ? -6.578 -11.336 -1.133 1 94.62 260 GLY B N 1
ATOM 4495 C CA . GLY B 1 260 ? -7.711 -11.641 -1.992 1 94.62 260 GLY B CA 1
ATOM 4496 C C . GLY B 1 260 ? -8.297 -10.406 -2.66 1 94.62 260 GLY B C 1
ATOM 4497 O O . GLY B 1 260 ? -8.633 -10.445 -3.846 1 94.62 260 GLY B O 1
ATOM 4498 N N . LYS B 1 261 ? -8.391 -9.289 -1.929 1 96.69 261 LYS B N 1
ATOM 4499 C CA . LYS B 1 261 ? -8.984 -8.047 -2.418 1 96.69 261 LYS B CA 1
ATOM 4500 C C . LYS B 1 261 ? -7.914 -7.102 -2.965 1 96.69 261 LYS B C 1
ATOM 4502 O O . LYS B 1 261 ? -8.234 -6.055 -3.527 1 96.69 261 LYS B O 1
ATOM 4507 N N . GLU B 1 262 ? -6.703 -7.508 -2.771 1 98.25 262 GLU B N 1
ATOM 4508 C CA . GLU B 1 262 ? -5.543 -6.75 -3.229 1 98.25 262 GLU B CA 1
ATOM 4509 C C . GLU B 1 262 ? -5.609 -5.301 -2.746 1 98.25 262 GLU B C 1
ATOM 4511 O O . GLU B 1 262 ? -5.445 -4.371 -3.537 1 98.25 262 GLU B O 1
ATOM 4516 N N . THR B 1 263 ? -5.895 -5.148 -1.454 1 98.69 263 THR B N 1
ATOM 4517 C CA . THR B 1 263 ? -5.93 -3.834 -0.828 1 98.69 263 THR B CA 1
ATOM 4518 C C . THR B 1 263 ? -4.52 -3.334 -0.535 1 98.69 263 THR B C 1
ATOM 4520 O O . THR B 1 263 ? -3.545 -4.066 -0.714 1 98.69 263 THR B O 1
ATOM 4523 N N . SER B 1 264 ? -4.418 -2.01 -0.149 1 98.75 264 SER B N 1
ATOM 4524 C CA . SER B 1 264 ? -3.109 -1.392 0.044 1 98.75 264 SER B CA 1
ATOM 4525 C C . SER B 1 264 ? -3.07 -0.571 1.328 1 98.75 264 SER B C 1
ATOM 4527 O O . SER B 1 264 ? -4.102 -0.079 1.789 1 98.75 264 SER B O 1
ATOM 4529 N N . ILE B 1 265 ? -1.96 -0.529 1.902 1 98.94 265 ILE B N 1
ATOM 4530 C CA . ILE B 1 265 ? -1.603 0.423 2.949 1 98.94 265 ILE B CA 1
ATOM 4531 C C . ILE B 1 265 ? -0.524 1.374 2.436 1 98.94 265 ILE B C 1
ATOM 4533 O O . ILE B 1 265 ? 0.499 0.935 1.905 1 98.94 265 ILE B O 1
ATOM 4537 N N . ILE B 1 266 ? -0.73 2.662 2.564 1 98.88 266 ILE B N 1
ATOM 4538 C CA . ILE B 1 266 ? 0.242 3.646 2.104 1 98.88 266 ILE B CA 1
ATOM 4539 C C . ILE B 1 266 ? 0.559 4.625 3.234 1 98.88 266 ILE B C 1
ATOM 4541 O O . ILE B 1 266 ? -0.35 5.18 3.857 1 98.88 266 ILE B O 1
ATOM 4545 N N . GLY B 1 267 ? 1.834 4.809 3.484 1 98.69 267 GLY B N 1
ATOM 4546 C CA . GLY B 1 267 ? 2.232 5.863 4.406 1 98.69 267 GLY B CA 1
ATOM 4547 C C . GLY B 1 267 ? 2.107 7.254 3.811 1 98.69 267 GLY B C 1
ATOM 4548 O O . GLY B 1 267 ? 2.35 7.449 2.619 1 98.69 267 GLY B O 1
ATOM 4549 N N . GLU B 1 268 ? 1.778 8.188 4.719 1 98 268 GLU B N 1
ATOM 4550 C CA . GLU B 1 268 ? 1.668 9.57 4.273 1 98 268 GLU B CA 1
ATOM 4551 C C . GLU B 1 268 ? 2.504 10.5 5.145 1 98 268 GLU B C 1
ATOM 4553 O O . GLU B 1 268 ? 2.529 10.359 6.371 1 98 268 GLU B O 1
ATOM 4558 N N . SER B 1 269 ? 3.191 11.406 4.496 1 96.81 269 SER B N 1
ATOM 4559 C CA . SER B 1 269 ? 3.922 12.484 5.152 1 96.81 269 SER B CA 1
ATOM 4560 C C . SER B 1 269 ? 3.752 13.805 4.406 1 96.81 269 SER B C 1
ATOM 4562 O O . SER B 1 269 ? 4.207 13.945 3.27 1 96.81 269 SER B O 1
ATOM 4564 N N . LEU B 1 270 ? 3.186 14.727 5.082 1 97.06 270 LEU B N 1
ATOM 4565 C CA . LEU B 1 270 ? 2.951 16.031 4.469 1 97.06 270 LEU B CA 1
ATOM 4566 C C . LEU B 1 270 ? 4.25 16.625 3.924 1 97.06 270 LEU B C 1
ATOM 4568 O O . LEU B 1 270 ? 4.273 17.156 2.812 1 97.06 270 LEU B O 1
ATOM 4572 N N . PHE B 1 271 ? 5.324 16.484 4.641 1 93.88 271 PHE B N 1
ATOM 4573 C CA . PHE B 1 271 ? 6.551 17.203 4.32 1 93.88 271 PHE B CA 1
ATOM 4574 C C . PHE B 1 271 ? 7.367 16.438 3.285 1 93.88 271 PHE B C 1
ATOM 4576 O O . PHE B 1 271 ? 8.461 16.875 2.906 1 93.88 271 PHE B O 1
ATOM 4583 N N . ALA B 1 272 ? 6.84 15.359 2.814 1 94.94 272 ALA B N 1
ATOM 4584 C CA . ALA B 1 272 ? 7.383 14.688 1.64 1 94.94 272 ALA B CA 1
ATOM 4585 C C . ALA B 1 272 ? 6.863 15.32 0.353 1 94.94 272 ALA B C 1
ATOM 4587 O O . ALA B 1 272 ? 7.293 14.961 -0.744 1 94.94 272 ALA B O 1
ATOM 4588 N N . SER B 1 273 ? 6.047 16.312 0.422 1 96.88 273 SER B N 1
ATOM 4589 C CA . SER B 1 273 ? 5.484 16.984 -0.739 1 96.88 273 SER B CA 1
ATOM 4590 C C . SER B 1 273 ? 6.57 17.688 -1.551 1 96.88 273 SER B C 1
ATOM 4592 O O . SER B 1 273 ? 7.484 18.297 -0.984 1 96.88 273 SER B O 1
ATOM 4594 N N . THR B 1 274 ? 6.449 17.578 -2.857 1 96.75 274 THR B N 1
ATOM 4595 C CA . THR B 1 274 ? 7.273 18.422 -3.723 1 96.75 274 THR B CA 1
ATOM 4596 C C . THR B 1 274 ? 6.809 19.875 -3.672 1 96.75 274 THR B C 1
ATOM 4598 O O . THR B 1 274 ? 5.727 20.156 -3.152 1 96.75 274 THR B O 1
ATOM 4601 N N . GLN B 1 275 ? 7.633 20.719 -4.148 1 96.5 275 GLN B N 1
ATOM 4602 C CA . GLN B 1 275 ? 7.242 22.125 -4.203 1 96.5 275 GLN B CA 1
ATOM 4603 C C . GLN B 1 275 ? 5.984 22.312 -5.047 1 96.5 275 GLN B C 1
ATOM 4605 O O . GLN B 1 275 ? 5.109 23.109 -4.699 1 96.5 275 GLN B O 1
ATOM 4610 N N . GLU B 1 276 ? 5.91 21.562 -6.156 1 97.94 276 GLU B N 1
ATOM 4611 C CA . GLU B 1 276 ? 4.738 21.625 -7.023 1 97.94 276 GLU B CA 1
ATOM 4612 C C . GLU B 1 276 ? 3.482 21.156 -6.297 1 97.94 276 GLU B C 1
ATOM 4614 O O . GLU B 1 276 ? 2.43 21.797 -6.387 1 97.94 276 GLU B O 1
ATOM 4619 N N . GLU B 1 277 ? 3.615 20.078 -5.621 1 98.12 277 GLU B N 1
ATOM 4620 C CA . GLU B 1 277 ? 2.492 19.578 -4.84 1 98.12 277 GLU B CA 1
ATOM 4621 C C . GLU B 1 277 ? 2.076 20.562 -3.754 1 98.12 277 GLU B C 1
ATOM 4623 O O . GLU B 1 277 ? 0.883 20.766 -3.514 1 98.12 277 GLU B O 1
ATOM 4628 N N . TRP B 1 278 ? 3.061 21.125 -3.076 1 98.12 278 TRP B N 1
ATOM 4629 C CA . TRP B 1 278 ? 2.838 22.094 -2 1 98.12 278 TRP B CA 1
ATOM 4630 C C . TRP B 1 278 ? 2.049 23.297 -2.5 1 98.12 278 TRP B C 1
ATOM 4632 O O . TRP B 1 278 ? 1.062 23.703 -1.881 1 98.12 278 TRP B O 1
ATOM 4642 N N . GLN B 1 279 ? 2.402 23.797 -3.611 1 97.81 279 GLN B N 1
ATOM 4643 C CA . GLN B 1 279 ? 1.739 24.953 -4.199 1 97.81 279 GLN B CA 1
ATOM 4644 C C . GLN B 1 279 ? 0.341 24.594 -4.695 1 97.81 279 GLN B C 1
ATOM 4646 O O . GLN B 1 279 ? -0.607 25.359 -4.496 1 97.81 279 GLN B O 1
ATOM 4651 N N . ALA B 1 280 ? 0.237 23.422 -5.324 1 97.88 280 ALA B N 1
ATOM 4652 C CA . ALA B 1 280 ? -1.067 22.969 -5.809 1 97.88 280 ALA B CA 1
ATOM 4653 C C . ALA B 1 280 ? -2.047 22.781 -4.656 1 97.88 280 ALA B C 1
ATOM 4655 O O . ALA B 1 280 ? -3.236 23.078 -4.789 1 97.88 280 ALA B O 1
ATOM 4656 N N . THR B 1 281 ? -1.536 22.266 -3.592 1 98.5 281 THR B N 1
ATOM 4657 C CA . THR B 1 281 ? -2.359 22.078 -2.402 1 98.5 281 THR B CA 1
ATOM 4658 C C . THR B 1 281 ? -2.861 23.422 -1.871 1 98.5 281 THR B C 1
ATOM 4660 O O . THR B 1 281 ? -4.051 23.562 -1.576 1 98.5 281 THR B O 1
ATOM 4663 N N . ALA B 1 282 ? -1.963 24.391 -1.757 1 98.5 282 ALA B N 1
ATOM 4664 C CA . ALA B 1 282 ? -2.346 25.703 -1.276 1 98.5 282 ALA B CA 1
ATOM 4665 C C . ALA B 1 282 ? -3.4 26.344 -2.184 1 98.5 282 ALA B C 1
ATOM 4667 O O . ALA B 1 282 ? -4.371 26.922 -1.704 1 98.5 282 ALA B O 1
ATOM 4668 N N . GLU B 1 283 ? -3.213 26.156 -3.463 1 98.38 283 GLU B N 1
ATOM 4669 C CA . GLU B 1 283 ? -4.164 26.719 -4.426 1 98.38 283 GLU B CA 1
ATOM 4670 C C . GLU B 1 283 ? -5.547 26.078 -4.25 1 98.38 283 GLU B C 1
ATOM 4672 O O . GLU B 1 283 ? -6.562 26.781 -4.305 1 98.38 283 GLU B O 1
ATOM 4677 N N . ALA B 1 284 ? -5.57 24.844 -4.055 1 98.44 284 ALA B N 1
ATOM 4678 C CA . ALA B 1 284 ? -6.836 24.141 -3.857 1 98.44 284 ALA B CA 1
ATOM 4679 C C . ALA B 1 284 ? -7.523 24.609 -2.578 1 98.44 284 ALA B C 1
ATOM 4681 O O . ALA B 1 284 ? -8.742 24.781 -2.549 1 98.44 284 ALA B O 1
ATOM 4682 N N . VAL B 1 285 ? -6.777 24.766 -1.574 1 98.44 285 VAL B N 1
ATOM 4683 C CA . VAL B 1 285 ? -7.309 25.203 -0.288 1 98.44 285 VAL B CA 1
ATOM 4684 C C . VAL B 1 285 ? -7.887 26.625 -0.419 1 98.44 285 VAL B C 1
ATOM 4686 O O . VAL B 1 285 ? -9.016 26.875 0.005 1 98.44 285 VAL B O 1
ATOM 4689 N N . VAL B 1 286 ? -7.164 27.516 -1.05 1 98.38 286 VAL B N 1
ATOM 4690 C CA . VAL B 1 286 ? -7.617 28.891 -1.234 1 98.38 286 VAL B CA 1
ATOM 4691 C C . VAL B 1 286 ? -8.898 28.906 -2.064 1 98.38 286 VAL B C 1
ATOM 4693 O O . VAL B 1 286 ? -9.852 29.609 -1.735 1 98.38 286 VAL B O 1
ATOM 4696 N N . LYS B 1 287 ? -8.891 28.109 -3.123 1 98.31 287 LYS B N 1
ATOM 4697 C CA . LYS B 1 287 ? -10.086 28.016 -3.955 1 98.31 287 LYS B CA 1
ATOM 4698 C C . LYS B 1 287 ? -11.281 27.516 -3.146 1 98.31 287 LYS B C 1
ATOM 4700 O O . LYS B 1 287 ? -12.406 27.984 -3.34 1 98.31 287 LYS B O 1
ATOM 4705 N N . GLY B 1 288 ? -11.031 26.578 -2.301 1 98.31 288 GLY B N 1
ATOM 4706 C CA . GLY B 1 288 ? -12.102 26.078 -1.449 1 98.31 288 GLY B CA 1
ATOM 4707 C C . GLY B 1 288 ? -12.68 27.141 -0.537 1 98.31 288 GLY B C 1
ATOM 4708 O O . GLY B 1 288 ? -13.891 27.156 -0.274 1 98.31 288 GLY B O 1
ATOM 4709 N N . ILE B 1 289 ? -11.844 27.984 -0.039 1 98.25 289 ILE B N 1
ATOM 4710 C CA . ILE B 1 289 ? -12.289 29.094 0.789 1 98.25 289 ILE B CA 1
ATOM 4711 C C . ILE B 1 289 ? -13.141 30.047 -0.044 1 98.25 289 ILE B C 1
ATOM 4713 O O . ILE B 1 289 ? -14.234 30.438 0.379 1 98.25 289 ILE B O 1
ATOM 4717 N N . GLU B 1 290 ? -12.656 30.344 -1.178 1 97.56 290 GLU B N 1
ATOM 4718 C CA . GLU B 1 290 ? -13.359 31.266 -2.059 1 97.56 290 GLU B CA 1
ATOM 4719 C C . GLU B 1 290 ? -14.695 30.703 -2.512 1 97.56 290 GLU B C 1
ATOM 4721 O O . GLU B 1 290 ? -15.68 31.438 -2.645 1 97.56 290 GLU B O 1
ATOM 4726 N N . ASP B 1 291 ? -14.711 29.406 -2.705 1 97.19 291 ASP B N 1
ATOM 4727 C CA . ASP B 1 291 ? -15.93 28.734 -3.137 1 97.19 291 ASP B CA 1
ATOM 4728 C C . ASP B 1 291 ? -16.906 28.578 -1.976 1 97.19 291 ASP B C 1
ATOM 4730 O O . ASP B 1 291 ? -18.094 28.266 -2.186 1 97.19 291 ASP B O 1
ATOM 4734 N N . GLY B 1 292 ? -16.438 28.641 -0.783 1 96.88 292 GLY B N 1
ATOM 4735 C CA . GLY B 1 292 ? -17.328 28.766 0.354 1 96.88 292 GLY B CA 1
ATOM 4736 C C . GLY B 1 292 ? -17.5 27.469 1.121 1 96.88 292 GLY B C 1
ATOM 4737 O O . GLY B 1 292 ? -18.109 27.438 2.189 1 96.88 292 GLY B O 1
ATOM 4738 N N . TRP B 1 293 ? -16.906 26.422 0.642 1 96.75 293 TRP B N 1
ATOM 4739 C CA . TRP B 1 293 ? -17.172 25.141 1.298 1 96.75 293 TRP B CA 1
ATOM 4740 C C . TRP B 1 293 ? -16.094 24.828 2.334 1 96.75 293 TRP B C 1
ATOM 4742 O O . TRP B 1 293 ? -16.281 23.953 3.186 1 96.75 293 TRP B O 1
ATOM 4752 N N . LEU B 1 294 ? -14.93 25.422 2.234 1 98 294 LEU B N 1
ATOM 4753 C CA . LEU B 1 294 ? -13.859 25.172 3.188 1 98 294 LEU B CA 1
ATOM 4754 C C . LEU B 1 294 ? -13.961 26.109 4.383 1 98 294 LEU B C 1
ATOM 4756 O O . LEU B 1 294 ? -13.898 27.328 4.223 1 98 294 LEU B O 1
ATOM 4760 N N . ASP B 1 295 ? -14.125 25.562 5.574 1 97.31 295 ASP B N 1
ATOM 4761 C CA . ASP B 1 295 ? -14.312 26.312 6.809 1 97.31 295 ASP B CA 1
ATOM 4762 C C . ASP B 1 295 ? -13.75 25.562 8.008 1 97.31 295 ASP B C 1
ATOM 4764 O O . ASP B 1 295 ? -14.398 24.672 8.555 1 97.31 295 ASP B O 1
ATOM 4768 N N . PRO B 1 296 ? -12.617 25.969 8.492 1 98.12 296 PRO B N 1
ATOM 4769 C CA . PRO B 1 296 ? -11.992 25.266 9.609 1 98.12 296 PRO B CA 1
ATOM 4770 C C . PRO B 1 296 ? -12.836 25.297 10.875 1 98.12 296 PRO B C 1
ATOM 4772 O O . PRO B 1 296 ? -13.484 26.297 11.172 1 98.12 296 PRO B O 1
ATOM 4775 N N . VAL B 1 297 ? -12.82 24.188 11.57 1 97.81 297 VAL B N 1
ATOM 4776 C CA . VAL B 1 297 ? -13.492 24.062 12.859 1 97.81 297 VAL B CA 1
ATOM 4777 C C . VAL B 1 297 ? -12.531 24.453 13.977 1 97.81 297 VAL B C 1
ATOM 4779 O O . VAL B 1 297 ? -11.414 23.922 14.055 1 97.81 297 VAL B O 1
ATOM 4782 N N . MET B 1 298 ? -13.008 25.375 14.828 1 97.56 298 MET B N 1
ATOM 4783 C CA . MET B 1 298 ? -12.125 25.906 15.859 1 97.56 298 MET B CA 1
ATOM 4784 C C . MET B 1 298 ? -12.492 25.359 17.234 1 97.56 298 MET B C 1
ATOM 4786 O O . MET B 1 298 ? -13.664 25.094 17.5 1 97.56 298 MET B O 1
ATOM 4790 N N . ASP B 1 299 ? -11.531 25.141 17.969 1 95.5 299 ASP B N 1
ATOM 4791 C CA . ASP B 1 299 ? -11.734 24.766 19.359 1 95.5 299 ASP B CA 1
ATOM 4792 C C . ASP B 1 299 ? -11.383 25.922 20.297 1 95.5 299 ASP B C 1
ATOM 4794 O O . ASP B 1 299 ? -12.148 26.875 20.422 1 95.5 299 ASP B O 1
ATOM 4798 N N . ARG B 1 300 ? -10.18 26.031 20.859 1 95.06 300 ARG B N 1
ATOM 4799 C CA . ARG B 1 300 ? -9.883 27.078 21.828 1 95.06 300 ARG B CA 1
ATOM 4800 C C . ARG B 1 300 ? -8.578 27.797 21.484 1 95.06 300 ARG B C 1
ATOM 4802 O O . ARG B 1 300 ? -7.801 27.297 20.672 1 95.06 300 ARG B O 1
ATOM 4809 N N . THR B 1 301 ? -8.469 28.953 22.078 1 97.75 301 THR B N 1
ATOM 4810 C CA . THR B 1 301 ? -7.32 29.828 21.875 1 97.75 301 THR B CA 1
ATOM 4811 C C . THR B 1 301 ? -6.516 29.984 23.172 1 97.75 301 THR B C 1
ATOM 4813 O O . THR B 1 301 ? -7.09 30.141 24.25 1 97.75 301 THR B O 1
ATOM 4816 N N . TYR B 1 302 ? -5.227 29.844 23.078 1 98.5 302 TYR B N 1
ATOM 4817 C CA . TYR B 1 302 ? -4.289 30.031 24.172 1 98.5 302 TYR B CA 1
ATOM 4818 C C . TYR B 1 302 ? -3.514 31.344 24 1 98.5 302 TYR B C 1
ATOM 4820 O O . TYR B 1 302 ? -3.293 31.797 22.875 1 98.5 302 TYR B O 1
ATOM 4828 N N . ALA B 1 303 ? -3.066 31.875 25.125 1 98.62 303 ALA B N 1
ATOM 4829 C CA . ALA B 1 303 ? -2.07 32.938 25.078 1 98.62 303 ALA B CA 1
ATOM 4830 C C . ALA B 1 303 ? -0.692 32.375 24.734 1 98.62 303 ALA B C 1
ATOM 4832 O O . ALA B 1 303 ? -0.419 31.203 24.938 1 98.62 303 ALA B O 1
ATOM 4833 N N . LEU B 1 304 ? 0.125 33.25 24.203 1 98.62 304 LEU B N 1
ATOM 4834 C CA . LEU B 1 304 ? 1.479 32.875 23.828 1 98.62 304 LEU B CA 1
ATOM 4835 C C . LEU B 1 304 ? 2.186 32.188 25 1 98.62 304 LEU B C 1
ATOM 4837 O O . LEU B 1 304 ? 2.834 31.156 24.828 1 98.62 304 LEU B O 1
ATOM 4841 N N . GLY B 1 305 ? 1.988 32.719 26.141 1 98 305 GLY B N 1
ATOM 4842 C CA . GLY B 1 305 ? 2.633 32.188 27.328 1 98 305 GLY B CA 1
ATOM 4843 C C . GLY B 1 305 ? 2.104 30.828 27.75 1 98 305 GLY B C 1
ATOM 4844 O O . GLY B 1 305 ? 2.715 30.156 28.578 1 98 305 GLY B O 1
ATOM 4845 N N . ASP B 1 306 ? 1.036 30.375 27.172 1 98.25 306 ASP B N 1
ATOM 4846 C CA . ASP B 1 306 ? 0.414 29.094 27.531 1 98.25 306 ASP B CA 1
ATOM 4847 C C . ASP B 1 306 ? 0.717 28.031 26.484 1 98.25 306 ASP B C 1
ATOM 4849 O O . ASP B 1 306 ? -0.052 27.078 26.312 1 98.25 306 ASP B O 1
ATOM 4853 N N . ALA B 1 307 ? 1.805 28.219 25.781 1 98.38 307 ALA B N 1
ATOM 4854 C CA . ALA B 1 307 ? 2.201 27.25 24.766 1 98.38 307 ALA B CA 1
ATOM 4855 C C . ALA B 1 307 ? 2.373 25.859 25.375 1 98.38 307 ALA B C 1
ATOM 4857 O O . ALA B 1 307 ? 2.061 24.844 24.734 1 98.38 307 ALA B O 1
ATOM 4858 N N . LYS B 1 308 ? 2.836 25.797 26.625 1 98.12 308 LYS B N 1
ATOM 4859 C CA . LYS B 1 308 ? 2.994 24.516 27.312 1 98.12 308 LYS B CA 1
ATOM 4860 C C . LYS B 1 308 ? 1.66 23.797 27.422 1 98.12 308 LYS B C 1
ATOM 4862 O O . LYS B 1 308 ? 1.574 22.594 27.125 1 98.12 308 LYS B O 1
ATOM 4867 N N . ALA B 1 309 ? 0.73 24.5 27.828 1 97.56 309 ALA B N 1
ATOM 4868 C CA . ALA B 1 309 ? -0.602 23.922 27.984 1 97.56 309 ALA B CA 1
ATOM 4869 C C . ALA B 1 309 ? -1.169 23.453 26.641 1 97.56 309 ALA B C 1
ATOM 4871 O O . ALA B 1 309 ? -1.801 22.406 26.562 1 97.56 309 ALA B O 1
ATOM 4872 N N . SER B 1 310 ? -0.981 24.234 25.641 1 97.56 310 SER B N 1
ATOM 4873 C CA . SER B 1 310 ? -1.489 23.859 24.328 1 97.56 310 SER B CA 1
ATOM 4874 C C . SER B 1 310 ? -0.858 22.562 23.828 1 97.56 310 SER B C 1
ATOM 4876 O O . SER B 1 310 ? -1.545 21.719 23.266 1 97.56 310 SER B O 1
ATOM 4878 N N . HIS B 1 311 ? 0.476 22.375 24 1 97.81 311 HIS B N 1
ATOM 4879 C CA . HIS B 1 311 ? 1.161 21.156 23.594 1 97.81 311 HIS B CA 1
ATOM 4880 C C . HIS B 1 311 ? 0.681 19.953 24.406 1 97.81 311 HIS B C 1
ATOM 4882 O O . HIS B 1 311 ? 0.589 18.844 23.891 1 97.81 311 HIS B O 1
ATOM 4888 N N . HIS B 1 312 ? 0.456 20.172 25.688 1 96.69 312 HIS B N 1
ATOM 4889 C CA . HIS B 1 312 ? -0.101 19.109 26.5 1 96.69 312 HIS B CA 1
ATOM 4890 C C . HIS B 1 312 ? -1.47 18.672 26 1 96.69 312 HIS B C 1
ATOM 4892 O O . HIS B 1 312 ? -1.718 17.484 25.812 1 96.69 312 HIS B O 1
ATOM 4898 N N . ASP B 1 313 ? -2.248 19.641 25.672 1 95.25 313 ASP B N 1
ATOM 4899 C CA . ASP B 1 313 ? -3.645 19.375 25.344 1 95.25 313 ASP B CA 1
ATOM 4900 C C . ASP B 1 313 ? -3.77 18.719 23.969 1 95.25 313 ASP B C 1
ATOM 4902 O O . ASP B 1 313 ? -4.641 17.859 23.766 1 95.25 313 ASP B O 1
ATOM 4906 N N . ILE B 1 314 ? -2.938 19.094 23 1 94.44 314 ILE B N 1
ATOM 4907 C CA . ILE B 1 314 ? -3.062 18.562 21.656 1 94.44 314 ILE B CA 1
ATOM 4908 C C . ILE B 1 314 ? -2.76 17.062 21.656 1 94.44 314 ILE B C 1
ATOM 4910 O O . ILE B 1 314 ? -3.281 16.328 20.828 1 94.44 314 ILE B O 1
ATOM 4914 N N . ILE B 1 315 ? -1.988 16.594 22.578 1 92.25 315 ILE B N 1
ATOM 4915 C CA . ILE B 1 315 ? -1.577 15.188 22.625 1 92.25 315 ILE B CA 1
ATOM 4916 C C . ILE B 1 315 ? -2.529 14.414 23.531 1 92.25 315 ILE B C 1
ATOM 4918 O O . ILE B 1 315 ? -2.82 13.242 23.281 1 92.25 315 ILE B O 1
ATOM 4922 N N . ASN B 1 316 ? -3.062 14.992 24.531 1 90.06 316 ASN B N 1
ATOM 4923 C CA . ASN B 1 316 ? -3.779 14.258 25.578 1 90.06 316 ASN B CA 1
ATOM 4924 C C . ASN B 1 316 ? -5.281 14.523 25.516 1 90.06 316 ASN B C 1
ATOM 4926 O O . ASN B 1 316 ? -6.016 14.164 26.438 1 90.06 316 ASN B O 1
ATOM 4930 N N . SER B 1 317 ? -5.738 14.977 24.5 1 80.5 317 SER B N 1
ATOM 4931 C CA . SER B 1 317 ? -7.168 15.25 24.406 1 80.5 317 SER B CA 1
ATOM 4932 C C . SER B 1 317 ? -7.973 13.953 24.312 1 80.5 317 SER B C 1
ATOM 4934 O O . SER B 1 317 ? -7.512 12.969 23.734 1 80.5 317 SER B O 1
ATOM 4936 N N . LYS B 1 318 ? -9.211 13.844 25.062 1 75.25 318 LYS B N 1
ATOM 4937 C CA . LYS B 1 318 ? -10.078 12.664 25.031 1 75.25 318 LYS B CA 1
ATOM 4938 C C . LYS B 1 318 ? -11.141 12.805 23.938 1 75.25 318 LYS B C 1
ATOM 4940 O O . LYS B 1 318 ? -12.055 11.977 23.859 1 75.25 318 LYS B O 1
ATOM 4945 N N . GLY B 1 319 ? -10.984 13.828 23.203 1 75.31 319 GLY B N 1
ATOM 4946 C CA . GLY B 1 319 ? -11.906 14.117 22.125 1 75.31 319 GLY B CA 1
ATOM 4947 C C . GLY B 1 319 ? -11.648 15.461 21.453 1 75.31 319 GLY B C 1
ATOM 4948 O O . GLY B 1 319 ? -11.984 16.5 22.016 1 75.31 319 GLY B O 1
ATOM 4949 N N . ALA B 1 320 ? -11.18 15.344 20.188 1 81.25 320 ALA B N 1
ATOM 4950 C CA . ALA B 1 320 ? -10.805 16.562 19.484 1 81.25 320 ALA B CA 1
ATOM 4951 C C . ALA B 1 320 ? -12.031 17.312 19 1 81.25 320 ALA B C 1
ATOM 4953 O O . ALA B 1 320 ? -13.016 16.703 18.562 1 81.25 320 ALA B O 1
ATOM 4954 N N . LYS B 1 321 ? -12.031 18.609 19.125 1 87.31 321 LYS B N 1
ATOM 4955 C CA . LYS B 1 321 ? -13.172 19.469 18.781 1 87.31 321 LYS B CA 1
ATOM 4956 C C . LYS B 1 321 ? -12.781 20.516 17.734 1 87.31 321 LYS B C 1
ATOM 4958 O O . LYS B 1 321 ? -13.453 21.531 17.578 1 87.31 321 LYS B O 1
ATOM 4963 N N . GLY B 1 322 ? -11.727 20.25 17.188 1 91.38 322 GLY B N 1
ATOM 4964 C CA . GLY B 1 322 ? -11.258 21.219 16.203 1 91.38 322 GLY B CA 1
ATOM 4965 C C . GLY B 1 322 ? -9.859 21.734 16.484 1 91.38 322 GLY B C 1
ATOM 4966 O O . GLY B 1 322 ? -9.062 21.062 17.156 1 91.38 322 GLY B O 1
ATOM 4967 N N . ARG B 1 323 ? -9.531 22.859 15.992 1 96.06 323 ARG B N 1
ATOM 4968 C CA . ARG B 1 323 ? -8.172 23.375 15.93 1 96.06 323 ARG B CA 1
ATOM 4969 C C . ARG B 1 323 ? -7.836 24.172 17.188 1 96.06 323 ARG B C 1
ATOM 4971 O O . ARG B 1 323 ? -8.641 24.984 17.641 1 96.06 323 ARG B O 1
ATOM 4978 N N . LEU B 1 324 ? -6.664 23.969 17.734 1 97.56 324 LEU B N 1
ATOM 4979 C CA . LEU B 1 324 ? -6.094 24.781 18.812 1 97.56 324 LEU B CA 1
ATOM 4980 C C 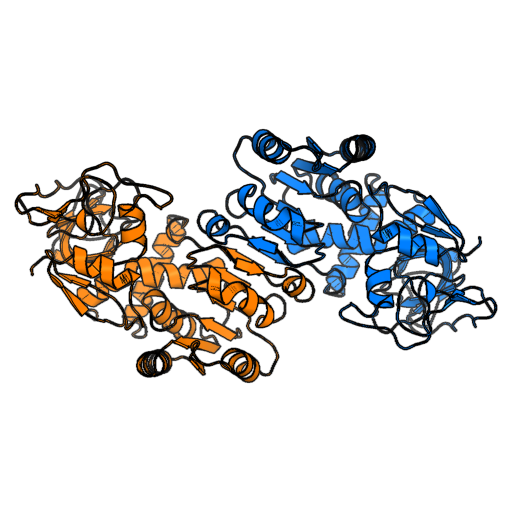. LEU B 1 324 ? -5.238 25.906 18.234 1 97.56 324 LEU B C 1
ATOM 4982 O O . LEU B 1 324 ? -4.465 25.703 17.297 1 97.56 324 LEU B O 1
ATOM 4986 N N . ILE B 1 325 ? -5.438 27.094 18.859 1 98.38 325 ILE B N 1
ATOM 4987 C CA . ILE B 1 325 ? -4.734 28.266 18.375 1 98.38 325 ILE B CA 1
ATOM 4988 C C . ILE B 1 325 ? -3.967 28.938 19.516 1 98.38 325 ILE B C 1
ATOM 4990 O O . ILE B 1 325 ? -4.352 28.812 20.672 1 98.38 325 ILE B O 1
ATOM 4994 N N . ILE B 1 326 ? -2.855 29.516 19.141 1 98.81 326 ILE B N 1
ATOM 4995 C CA . ILE B 1 326 ? -2.141 30.422 20.031 1 98.81 326 ILE B CA 1
ATOM 4996 C C . ILE B 1 326 ? -2.25 31.859 19.5 1 98.81 326 ILE B C 1
ATOM 4998 O O . ILE B 1 326 ? -2.041 32.094 18.312 1 98.81 326 ILE B O 1
ATOM 5002 N N . ASN B 1 327 ? -2.621 32.719 20.297 1 98.69 327 ASN B N 1
ATOM 5003 C CA . ASN B 1 327 ? -2.637 34.156 19.984 1 98.69 327 ASN B CA 1
ATOM 5004 C C . ASN B 1 327 ? -1.418 34.875 20.562 1 98.69 327 ASN B C 1
ATOM 5006 O O . ASN B 1 327 ? -1.337 35.094 21.766 1 98.69 327 ASN B O 1
ATOM 5010 N N . PRO B 1 328 ? -0.557 35.281 19.703 1 98.06 328 PRO B N 1
ATOM 5011 C CA . PRO B 1 328 ? 0.692 35.875 20.188 1 98.06 328 PRO B CA 1
ATOM 5012 C C . PRO B 1 328 ? 0.472 37.188 20.938 1 98.06 328 PRO B C 1
ATOM 5014 O O . PRO B 1 328 ? 1.364 37.656 21.656 1 98.06 328 PRO B O 1
ATOM 5017 N N . ASP B 1 329 ? -0.651 37.812 20.75 1 95.62 329 ASP B N 1
ATOM 5018 C CA . ASP B 1 329 ? -0.909 39.125 21.359 1 95.62 329 ASP B CA 1
ATOM 5019 C C . ASP B 1 329 ? -1.516 38.969 22.75 1 95.62 329 ASP B C 1
ATOM 5021 O O . ASP B 1 329 ? -1.706 39.938 23.469 1 95.62 329 ASP B O 1
ATOM 5025 N N . LEU B 1 330 ? -1.839 37.812 23.031 1 92.69 330 LEU B N 1
ATOM 5026 C CA . LEU B 1 330 ? -2.344 37.531 24.375 1 92.69 330 LEU B CA 1
ATOM 5027 C C . LEU B 1 330 ? -1.222 37.031 25.281 1 92.69 330 LEU B C 1
ATOM 5029 O O . LEU B 1 330 ? -0.318 36.312 24.828 1 92.69 330 LEU B O 1
#

Solvent-accessible surface area (backbone atoms only — not comparable to full-atom values): 32363 Å² total; per-residue (Å²): 105,27,46,28,33,37,32,71,53,72,38,65,48,83,39,56,35,73,36,72,73,37,76,66,80,75,69,40,71,39,18,32,24,29,38,35,54,14,15,21,65,53,65,67,50,48,30,34,41,46,61,71,44,100,56,64,65,68,73,63,23,26,54,41,44,13,18,7,28,32,31,64,41,67,16,59,85,48,76,90,67,53,67,69,38,48,28,21,31,32,68,77,58,74,80,60,43,44,16,32,44,13,36,54,27,56,39,52,48,91,36,52,43,76,45,61,84,89,49,52,43,62,44,34,7,48,41,30,67,27,38,46,37,25,45,43,47,41,53,71,68,64,54,61,46,42,88,32,37,34,38,29,42,54,14,24,25,48,40,20,45,35,33,45,32,44,42,40,69,74,49,44,26,47,33,32,30,23,15,73,43,72,66,25,37,51,51,34,42,74,56,59,33,76,42,68,38,42,70,77,45,91,60,33,62,63,50,52,35,55,74,42,71,69,56,32,28,42,33,33,44,32,52,44,34,36,75,43,43,48,62,48,46,73,45,41,16,74,59,7,35,37,36,35,67,26,62,85,47,56,29,63,33,51,63,66,56,21,14,75,38,32,19,35,42,32,24,41,40,68,86,63,52,49,72,66,53,50,51,53,44,52,50,51,52,51,48,31,42,74,71,62,70,52,75,72,56,66,55,54,75,36,35,44,79,38,50,35,57,52,54,50,45,68,72,64,55,93,62,51,60,26,32,41,34,31,26,40,86,76,105,28,46,29,34,37,32,71,55,71,38,65,50,82,39,56,35,74,37,71,73,38,75,65,79,75,69,40,72,40,18,32,24,29,37,36,55,14,14,23,65,53,65,65,50,48,30,35,42,46,61,71,46,98,57,64,63,68,73,63,24,27,54,40,44,13,17,7,28,31,29,64,39,66,15,60,86,47,76,90,68,52,65,70,39,47,29,21,30,33,66,76,57,74,78,61,42,45,16,31,44,14,36,52,28,55,39,51,46,90,36,51,42,78,43,61,83,89,50,54,42,63,46,34,8,48,41,30,66,28,38,46,38,24,45,42,47,42,54,70,68,64,54,63,44,44,86,33,36,34,38,27,41,54,13,24,24,47,40,22,45,35,30,44,33,43,41,39,68,74,50,44,26,46,33,32,29,24,14,74,42,73,66,24,36,52,51,36,43,72,55,57,32,76,41,67,40,44,71,76,47,91,60,34,63,63,49,52,36,56,76,43,70,67,56,32,27,42,34,34,42,30,53,45,35,36,75,43,44,48,62,48,46,73,44,41,16,73,59,6,34,35,35,35,68,26,59,85,48,57,30,62,34,49,64,66,55,20,14,75,39,31,19,36,42,32,25,41,40,68,86,63,52,48,73,66,54,50,50,52,45,52,51,50,52,52,49,31,43,74,70,61,72,52,72,72,55,66,54,55,76,35,35,43,77,38,51,33,57,52,54,49,46,68,72,64,58,92,64,51,62,25,33,41,33,31,26,40,88,77

Secondary structure (DSSP, 8-state):
-EEEEEBSS--SGGG-EEEEEEPPPPP-TTEEEEEEEEEE--HHHHHHHHT-SS--PPSSBB--SEEEEEEEEE-TT--S--TT-EEEEE---TT--B-SSBSEEEEEGGGEEE--TTS-HHHHTTSHHHHHHHHIIIIIIS---TT-EEEETTTTSHHHHHHHHIIIIII--EEEEEESSHHHHHHHHHTT-SEEEETTSTTHHHHHHHHTTTS-EEEEEES-HHHHHHHHHHHEEEEEEEEE----S-EEE-THHHHTTT-EEEE--GGG--HHHHHHHHHHHHHHHHHT-----EEEEEEGGGHHHHHHHHHH-SS--SEEEEETT-/-EEEEEE-S-SSGGGEEEEEEEPPPPP-TTEEEEEEEEEE--HHHHHHHHT-SS--PPSSBB--SEEEEEEEEE-TT--S--TT-EEEEE---TT--B-SSBSEEEEEGGGEEE--TTS-HHHHTTSHHHHHHHHIIIIIIS---TT-EEEETTTTSHHHHHHHHIIIIII--EEEEEESSHHHHHHHHHTT-SEEEETTSTTHHHHHHHHTTTS-EEEEEES-HHHHHHHHHHHEEEEEEEEE----S-EEE-THHHHTTT-EEEE--GGG--HHHHHHHHHHHHHHHHHT-----EEEEEEGGGHHHHHHHHHH-SS--SEEEEETT-

InterPro domains:
  IPR011032 GroES-like superfamily [SSF50129] (1-156)
  IPR013149 Alcohol dehydrogenase-like, C-terminal [PF00107] (159-284)
  IPR013154 Alcohol dehydrogenase-like, N-terminal [PF08240] (29-117)
  IPR020843 Enoylreductase domain [SM00829] (11-326)
  IPR036291 NAD(P)-binding domain superfamily [SSF51735] (119-288)
  IPR051603 Zinc-Containing ADH Family: Quinone Oxidoreductase/CCCR [PTHR44154] (1-327)